Protein 5GKE (pdb70)

Structure (mmCIF, N/CA/C/O backbone):
data_5GKE
#
_entry.id   5GKE
#
_cell.length_a   92.360
_cell.length_b   92.360
_cell.length_c   404.290
_cell.angle_alpha   90.00
_cell.angle_beta   90.00
_cell.angle_gamma   120.00
#
_symmetry.space_group_name_H-M   'P 61 2 2'
#
loop_
_entity.id
_entity.type
_entity.pdbx_description
1 polymer 'Endonuclease EndoMS'
2 polymer "DNA (5'-D(*CP*GP*CP*TP*AP*CP*AP*TP*GP*TP*CP*GP*TP*CP*C)-3')"
3 polymer "DNA (5'-D(*GP*GP*AP*CP*GP*AP*CP*GP*TP*GP*TP*AP*GP*CP*G)-3')"
4 non-polymer 'MAGNESIUM ION'
5 non-polymer (4S)-2-METHYL-2,4-PENTANEDIOL
6 water water
#
loop_
_atom_site.group_PDB
_atom_site.id
_atom_site.type_symbol
_atom_site.label_atom_id
_atom_site.label_alt_id
_atom_site.label_comp_id
_atom_site.label_asym_id
_atom_site.label_entity_id
_atom_site.label_seq_id
_atom_site.pdbx_PDB_ins_code
_atom_site.Cartn_x
_atom_site.Cartn_y
_atom_site.Cartn_z
_atom_site.occupancy
_atom_site.B_iso_or_equiv
_atom_site.auth_seq_id
_atom_site.auth_comp_id
_atom_site.auth_asym_id
_atom_site.auth_atom_id
_atom_site.pdbx_PDB_model_num
ATOM 1 N N . SER A 1 2 ? -41.715 38.026 377.445 1.00 122.28 2 SER A N 1
ATOM 2 C CA . SER A 1 2 ? -40.928 39.082 378.079 1.00 110.41 2 SER A CA 1
ATOM 3 C C . SER A 1 2 ? -39.416 38.795 378.022 1.00 89.83 2 SER A C 1
ATOM 4 O O . SER A 1 2 ? -38.749 38.679 379.053 1.00 82.99 2 SER A O 1
ATOM 7 N N . LYS A 1 3 ? -38.898 38.673 376.799 1.00 94.68 3 LYS A N 1
ATOM 8 C CA . LYS A 1 3 ? -37.479 38.404 376.556 1.00 84.91 3 LYS A CA 1
ATOM 9 C C . LYS A 1 3 ? -36.647 39.646 376.217 1.00 77.72 3 LYS A C 1
ATOM 10 O O . LYS A 1 3 ? -35.432 39.544 376.039 1.00 71.62 3 LYS A O 1
ATOM 16 N N . ASP A 1 4 ? -37.290 40.808 376.105 1.00 68.29 4 ASP A N 1
ATOM 17 C CA . ASP A 1 4 ? -36.559 42.052 375.842 1.00 58.38 4 ASP A CA 1
ATOM 18 C C . ASP A 1 4 ? -35.838 42.516 377.099 1.00 58.80 4 ASP A C 1
ATOM 19 O O . ASP A 1 4 ? -36.335 42.310 378.203 1.00 52.86 4 ASP A O 1
ATOM 24 N N . LYS A 1 5 ? -34.678 43.149 376.932 1.00 36.55 5 LYS A N 1
ATOM 25 C CA . LYS A 1 5 ? -33.919 43.629 378.073 1.00 38.65 5 LYS A CA 1
ATOM 26 C C . LYS A 1 5 ? -34.687 44.736 378.806 1.00 47.39 5 LYS A C 1
ATOM 27 O O . LYS A 1 5 ? -34.641 44.807 380.040 1.00 41.08 5 LYS A O 1
ATOM 33 N N . VAL A 1 6 ? -35.445 45.542 378.060 1.00 27.26 6 VAL A N 1
ATOM 34 C CA . VAL A 1 6 ? -36.185 46.663 378.637 1.00 27.60 6 VAL A CA 1
ATOM 35 C C . VAL A 1 6 ? -37.657 46.679 378.240 1.00 26.89 6 VAL A C 1
ATOM 36 O O . VAL A 1 6 ? -38.002 46.456 377.096 1.00 41.71 6 VAL A O 1
ATOM 40 N N . THR A 1 7 ? -38.517 46.978 379.204 1.00 33.29 7 THR A N 1
ATOM 41 C CA . THR A 1 7 ? -39.932 47.180 378.959 1.00 29.43 7 THR A CA 1
ATOM 42 C C . THR A 1 7 ? -40.328 48.530 379.537 1.00 24.90 7 THR A C 1
ATOM 43 O O . THR A 1 7 ? -39.983 48.838 380.658 1.00 39.92 7 THR A O 1
ATOM 47 N N . VAL A 1 8 ? -41.038 49.344 378.776 1.00 32.57 8 VAL A N 1
ATOM 48 C CA . VAL A 1 8 ? -41.342 50.694 379.209 1.00 32.89 8 VAL A CA 1
ATOM 49 C C . VAL A 1 8 ? -42.797 50.956 378.963 1.00 38.64 8 VAL A C 1
ATOM 50 O O . VAL A 1 8 ? -43.286 50.713 377.865 1.00 50.66 8 VAL A O 1
ATOM 54 N N . ILE A 1 9 ? -43.497 51.449 379.969 1.00 29.84 9 ILE A N 1
ATOM 55 C CA . ILE A 1 9 ? -44.848 51.936 379.754 1.00 23.44 9 ILE A CA 1
ATOM 56 C C . ILE A 1 9 ? -45.019 53.310 380.375 1.00 37.06 9 ILE A C 1
ATOM 57 O O . ILE A 1 9 ? -44.743 53.506 381.554 1.00 33.22 9 ILE A O 1
ATOM 62 N N . THR A 1 10 ? -45.487 54.256 379.576 1.00 30.58 10 THR A N 1
ATOM 63 C CA . THR A 1 10 ? -45.783 55.588 380.063 1.00 26.35 10 THR A CA 1
ATOM 64 C C . THR A 1 10 ? -47.247 55.671 380.435 1.00 25.89 10 THR A C 1
ATOM 65 O O . THR A 1 10 ? -48.082 54.987 379.844 1.00 50.95 10 THR A O 1
ATOM 69 N N . SER A 1 11 ? -47.539 56.476 381.450 1.00 42.85 11 SER A N 1
ATOM 70 C CA . SER A 1 11 ? -48.896 56.658 381.969 1.00 29.51 11 SER A CA 1
ATOM 71 C C . SER A 1 11 ? -49.646 55.345 382.153 1.00 39.35 11 SER A C 1
ATOM 72 O O . SER A 1 11 ? -50.775 55.203 381.689 1.00 46.67 11 SER A O 1
ATOM 75 N N . PRO A 1 12 ? -49.028 54.379 382.838 1.00 44.08 12 PRO A N 1
ATOM 76 C CA . PRO A 1 12 ? -49.664 53.061 382.807 1.00 34.13 12 PRO A CA 1
ATOM 77 C C . PRO A 1 12 ? -51.000 53.002 383.553 1.00 46.17 12 PRO A C 1
ATOM 78 O O . PRO A 1 12 ? -51.275 53.798 384.457 1.00 39.70 12 PRO A O 1
ATOM 82 N N . SER A 1 13 ? -51.835 52.064 383.130 1.00 40.66 13 SER A N 1
ATOM 83 C CA . SER A 1 13 ? -53.004 51.663 383.889 1.00 47.70 13 SER A CA 1
ATOM 84 C C . SER A 1 13 ? -52.547 50.949 385.151 1.00 44.36 13 SER A C 1
ATOM 85 O O . SER A 1 13 ? -51.398 50.502 385.239 1.00 36.78 13 SER A O 1
ATOM 88 N N . THR A 1 14 ? -53.440 50.834 386.124 1.00 40.25 14 THR A N 1
ATOM 89 C CA . THR A 1 14 ? -53.115 50.091 387.333 1.00 38.22 14 THR A CA 1
ATOM 90 C C . THR A 1 14 ? -52.640 48.679 386.991 1.00 40.88 14 THR A C 1
ATOM 91 O O . THR A 1 14 ? -51.594 48.229 387.468 1.00 41.49 14 THR A O 1
ATOM 95 N N . GLU A 1 15 ? -53.384 47.995 386.136 1.00 36.55 15 GLU A N 1
ATOM 96 C CA . GLU A 1 15 ? -53.059 46.614 385.820 1.00 34.67 15 GLU A CA 1
ATOM 97 C C . GLU A 1 15 ? -51.716 46.570 385.087 1.00 37.66 15 GLU A C 1
ATOM 98 O O . GLU A 1 15 ? -50.934 45.628 385.247 1.00 32.61 15 GLU A O 1
ATOM 104 N N . GLU A 1 16 ? -51.443 47.609 384.298 1.00 42.48 16 GLU A N 1
ATOM 105 C CA . GLU A 1 16 ? -50.144 47.760 383.655 1.00 36.80 16 GLU A CA 1
ATOM 106 C C . GLU A 1 16 ? -49.045 47.935 384.723 1.00 41.99 16 GLU A C 1
ATOM 107 O O . GLU A 1 16 ? -48.032 47.215 384.717 1.00 31.01 16 GLU A O 1
ATOM 113 N N . LEU A 1 17 ? -49.270 48.868 385.653 1.00 38.00 17 LEU A N 1
ATOM 114 C CA . LEU A 1 17 ? -48.366 49.083 386.795 1.00 35.91 17 LEU A CA 1
ATOM 115 C C . LEU A 1 17 ? -48.084 47.793 387.545 1.00 33.33 17 LEU A C 1
ATOM 116 O O . LEU A 1 17 ? -46.922 47.426 387.760 1.00 35.50 17 LEU A O 1
ATOM 121 N N . VAL A 1 18 ? -49.158 47.101 387.922 1.00 33.43 18 VAL A N 1
ATOM 122 C CA . VAL A 1 18 ? -49.060 45.869 388.703 1.00 36.21 18 VAL A CA 1
ATOM 123 C C . VAL A 1 18 ? -48.281 44.800 387.967 1.00 37.59 18 VAL A C 1
ATOM 124 O O . VAL A 1 18 ? -47.370 44.162 388.519 1.00 35.48 18 VAL A O 1
ATOM 128 N N . SER A 1 19 ? -48.639 44.624 386.703 1.00 35.39 19 SER A N 1
ATOM 129 C CA . SER A 1 19 ? -48.017 43.624 385.856 1.00 36.29 19 SER A CA 1
ATOM 130 C C . SER A 1 19 ? -46.497 43.786 385.779 1.00 31.58 19 SER A C 1
ATOM 131 O O . SER A 1 19 ? -45.754 42.814 385.946 1.00 44.15 19 SER A O 1
ATOM 134 N N . LEU A 1 20 ? -46.038 45.014 385.541 1.00 35.72 20 LEU A N 1
ATOM 135 C CA . LEU A 1 20 ? -44.598 45.279 385.409 1.00 29.79 20 LEU A CA 1
ATOM 136 C C . LEU A 1 20 ? -43.842 45.191 386.712 1.00 30.24 20 LEU A C 1
ATOM 137 O O . LEU A 1 20 ? -42.750 44.626 386.762 1.00 38.61 20 LEU A O 1
ATOM 142 N N . VAL A 1 21 ? -44.402 45.760 387.772 1.00 35.00 21 VAL A N 1
ATOM 143 C CA . VAL A 1 21 ? -43.769 45.615 389.075 1.00 35.76 21 VAL A CA 1
ATOM 144 C C . VAL A 1 21 ? -43.574 44.137 389.387 1.00 37.76 21 VAL A C 1
ATOM 145 O O . VAL A 1 21 ? -42.454 43.698 389.668 1.00 44.45 21 VAL A O 1
ATOM 149 N N . ASN A 1 22 ? -44.661 43.371 389.282 1.00 44.32 22 ASN A N 1
ATOM 150 C CA . ASN A 1 22 ? -44.639 41.940 389.576 1.00 42.68 22 ASN A CA 1
ATOM 151 C C . ASN A 1 22 ? -43.561 41.235 388.792 1.00 39.47 22 ASN A C 1
ATOM 152 O O . ASN A 1 22 ? -42.721 40.513 389.345 1.00 41.57 22 ASN A O 1
ATOM 157 N N . SER A 1 23 ? -43.597 41.465 387.489 1.00 34.95 23 SER A N 1
ATOM 158 C CA . SER A 1 23 ? -42.652 40.863 386.574 1.00 34.13 23 SER A CA 1
ATOM 159 C C . SER A 1 23 ? -41.214 41.198 386.953 1.00 33.29 23 SER A C 1
ATOM 160 O O . SER A 1 23 ? -40.339 40.324 386.949 1.00 34.37 23 SER A O 1
ATOM 163 N N . ALA A 1 24 ? -40.980 42.464 387.289 1.00 34.90 24 ALA A N 1
ATOM 164 C CA . ALA A 1 24 ? -39.664 42.919 387.740 1.00 33.64 24 ALA A CA 1
ATOM 165 C C . ALA A 1 24 ? -39.160 42.090 388.912 1.00 35.22 24 ALA A C 1
ATOM 166 O O . ALA A 1 24 ? -38.058 41.533 388.857 1.00 32.51 24 ALA A O 1
ATOM 168 N N . LEU A 1 25 ? -39.977 41.984 389.959 1.00 31.99 25 LEU A N 1
ATOM 169 C CA . LEU A 1 25 ? -39.583 41.225 391.155 1.00 35.15 25 LEU A CA 1
ATOM 170 C C . LEU A 1 25 ? -39.354 39.749 390.848 1.00 39.76 25 LEU A C 1
ATOM 171 O O . LEU A 1 25 ? -38.351 39.160 391.251 1.00 39.81 25 LEU A O 1
ATOM 176 N N . LEU A 1 26 ? -40.290 39.157 390.119 1.00 33.36 26 LEU A N 1
ATOM 177 C CA . LEU A 1 26 ? -40.180 37.766 389.719 1.00 39.09 26 LEU A CA 1
ATOM 178 C C . LEU A 1 26 ? -38.934 37.471 388.883 1.00 38.78 26 LEU A C 1
ATOM 179 O O . LEU A 1 26 ? -38.288 36.447 389.069 1.00 56.06 26 LEU A O 1
ATOM 184 N N . GLU A 1 27 ? -38.589 38.375 387.969 1.00 43.30 27 GLU A N 1
ATOM 185 C CA . GLU A 1 27 ? -37.480 38.139 387.044 1.00 41.14 27 GLU A CA 1
ATOM 186 C C . GLU A 1 27 ? -36.119 38.592 387.558 1.00 33.75 27 GLU A C 1
ATOM 187 O O . GLU A 1 27 ? -35.131 38.498 386.840 1.00 30.54 27 GLU A O 1
ATOM 193 N N . GLU A 1 28 ? -36.070 39.082 388.793 1.00 38.36 28 GLU A N 1
ATOM 194 C CA . GLU A 1 28 ? -34.837 39.646 389.337 1.00 37.01 28 GLU A CA 1
ATOM 195 C C . GLU A 1 28 ? -34.339 40.789 388.450 1.00 38.08 28 GLU A C 1
ATOM 196 O O . GLU A 1 28 ? -33.150 40.911 388.210 1.00 31.55 28 GLU A O 1
ATOM 202 N N . ALA A 1 29 ? -35.261 41.594 387.932 1.00 34.54 29 ALA A N 1
ATOM 203 C CA . ALA A 1 29 ? -34.904 42.728 387.083 1.00 37.99 29 ALA A CA 1
ATOM 204 C C . ALA A 1 29 ? -34.845 44.012 387.897 1.00 37.25 29 ALA A C 1
ATOM 205 O O . ALA A 1 29 ? -35.150 44.026 389.087 1.00 42.93 29 ALA A O 1
ATOM 207 N N . MET A 1 30 ? -34.475 45.104 387.244 1.00 32.42 30 MET A N 1
ATOM 208 C CA . MET A 1 30 ? -34.519 46.388 387.911 1.00 34.05 30 MET A CA 1
ATOM 209 C C . MET A 1 30 ? -35.803 47.124 387.592 1.00 28.03 30 MET A C 1
ATOM 210 O O . MET A 1 30 ? -36.223 47.219 386.437 1.00 35.93 30 MET A O 1
ATOM 215 N N . LEU A 1 31 ? -36.428 47.635 388.640 1.00 21.34 31 LEU A N 1
ATOM 216 C CA . LEU A 1 31 ? -37.636 48.400 388.488 1.00 19.73 31 LEU A CA 1
ATOM 217 C C . LEU A 1 31 ? -37.277 49.861 388.577 1.00 28.29 31 LEU A C 1
ATOM 218 O O . LEU A 1 31 ? -36.553 50.275 389.487 1.00 32.53 31 LEU A O 1
ATOM 223 N N . THR A 1 32 ? -37.761 50.639 387.612 1.00 24.79 32 THR A N 1
ATOM 224 C CA . THR A 1 32 ? -37.620 52.079 387.673 1.00 28.30 32 THR A CA 1
ATOM 225 C C . THR A 1 32 ? -38.974 52.719 387.442 1.00 31.05 32 THR A C 1
ATOM 226 O O . THR A 1 32 ? -39.681 52.360 386.511 1.00 34.66 32 THR A O 1
ATOM 230 N N . ILE A 1 33 ? -39.317 53.670 388.300 1.00 21.32 33 ILE A N 1
ATOM 231 C CA . ILE A 1 33 ? -40.584 54.375 388.225 1.00 27.50 33 ILE A CA 1
ATOM 232 C C . ILE A 1 33 ? -40.381 55.887 388.314 1.00 26.43 33 ILE A C 1
ATOM 233 O O . ILE A 1 33 ? -39.669 56.375 389.192 1.00 37.67 33 ILE A O 1
ATOM 238 N N . PHE A 1 34 ? -40.976 56.626 387.383 1.00 33.84 34 PHE A N 1
ATOM 239 C CA . PHE A 1 34 ? -41.082 58.074 387.515 1.00 25.63 34 PHE A CA 1
ATOM 240 C C . PHE A 1 34 ? -42.502 58.354 387.977 1.00 27.56 34 PHE A C 1
ATOM 241 O O . PHE A 1 34 ? -43.450 57.909 387.343 1.00 35.72 34 PHE A O 1
ATOM 249 N N . ALA A 1 35 ? -42.667 59.073 389.078 1.00 25.66 35 ALA A N 1
ATOM 250 C CA . ALA A 1 35 ? -44.001 59.243 389.622 1.00 29.91 35 ALA A CA 1
ATOM 251 C C . ALA A 1 35 ? -44.133 60.481 390.479 1.00 41.06 35 ALA A C 1
ATOM 252 O O . ALA A 1 35 ? -43.155 60.959 391.035 1.00 38.73 35 ALA A O 1
ATOM 254 N N . ARG A 1 36 ? -45.357 60.981 390.599 1.00 33.48 36 ARG A N 1
ATOM 255 C CA . ARG A 1 36 ? -45.675 61.895 391.670 1.00 39.14 36 ARG A CA 1
ATOM 256 C C . ARG A 1 36 ? -46.019 61.042 392.876 1.00 42.51 36 ARG A C 1
ATOM 257 O O . ARG A 1 36 ? -46.835 60.123 392.787 1.00 38.61 36 ARG A O 1
ATOM 265 N N . CYS A 1 37 ? -45.406 61.334 394.012 1.00 43.26 37 CYS A N 1
ATOM 266 C CA . CYS A 1 37 ? -45.621 60.479 395.169 1.00 40.54 37 CYS A CA 1
ATOM 267 C C . CYS A 1 37 ? -45.493 61.187 396.506 1.00 39.05 37 CYS A C 1
ATOM 268 O O . CYS A 1 37 ? -45.031 62.323 396.588 1.00 37.32 37 CYS A O 1
ATOM 271 N N . LYS A 1 38 ? -45.961 60.499 397.539 1.00 38.16 38 LYS A N 1
ATOM 272 C CA . LYS A 1 38 ? -45.687 60.834 398.928 1.00 32.94 38 LYS A CA 1
ATOM 273 C C . LYS A 1 38 ? -44.875 59.684 399.538 1.00 46.98 38 LYS A C 1
ATOM 274 O O . LYS A 1 38 ? -45.030 58.525 399.131 1.00 38.50 38 LYS A O 1
ATOM 280 N N . VAL A 1 39 ? -44.008 59.980 400.501 1.00 32.32 39 VAL A N 1
ATOM 281 C CA . VAL A 1 39 ? -43.200 58.924 401.095 1.00 29.83 39 VAL A CA 1
ATOM 282 C C . VAL A 1 39 ? -43.292 58.930 402.622 1.00 35.67 39 VAL A C 1
ATOM 283 O O . VAL A 1 39 ? -43.105 59.955 403.281 1.00 37.08 39 VAL A O 1
ATOM 287 N N . HIS A 1 40 ? -43.589 57.770 403.182 1.00 33.19 40 HIS A N 1
ATOM 288 C CA . HIS A 1 40 ? -43.739 57.651 404.623 1.00 33.73 40 HIS A CA 1
ATOM 289 C C . HIS A 1 40 ? -42.714 56.625 405.081 1.00 35.11 40 HIS A C 1
ATOM 290 O O . HIS A 1 40 ? -42.669 55.515 404.551 1.00 35.28 40 HIS A O 1
ATOM 297 N N . TYR A 1 41 ? -41.841 57.016 406.007 1.00 27.85 41 TYR A 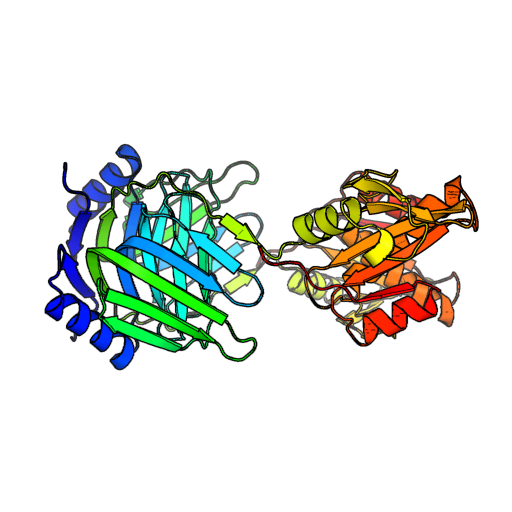N 1
ATOM 298 C CA . TYR A 1 41 ? -40.792 56.109 406.475 1.00 32.43 41 TYR A CA 1
ATOM 299 C C . TYR A 1 41 ? -40.822 55.955 408.002 1.00 33.98 41 TYR A C 1
ATOM 300 O O . TYR A 1 41 ? -40.888 56.932 408.742 1.00 39.10 41 TYR A O 1
ATOM 309 N N . ASP A 1 42 ? -40.800 54.716 408.467 1.00 43.38 42 ASP A N 1
ATOM 310 C CA . ASP A 1 42 ? -40.745 54.454 409.899 1.00 26.61 42 ASP A CA 1
ATOM 311 C C . ASP A 1 42 ? -39.862 53.258 410.218 1.00 29.36 42 ASP A C 1
ATOM 312 O O . ASP A 1 42 ? -40.100 52.143 409.733 1.00 36.74 42 ASP A O 1
ATOM 317 N N . GLY A 1 43 ? -38.912 53.464 411.121 1.00 27.28 43 GLY A N 1
ATOM 318 C CA . GLY A 1 43 ? -37.769 52.577 411.244 1.00 31.77 43 GLY A CA 1
ATOM 319 C C . GLY A 1 43 ? -36.809 53.161 412.259 1.00 35.70 43 GLY A C 1
ATOM 320 O O . GLY A 1 43 ? -37.230 53.716 413.271 1.00 38.07 43 GLY A O 1
ATOM 321 N N . ARG A 1 44 ? -35.519 52.972 412.018 1.00 33.96 44 ARG A N 1
ATOM 322 C CA . ARG A 1 44 ? -34.478 53.566 412.837 1.00 26.73 44 ARG A CA 1
ATOM 323 C C . ARG A 1 44 ? -34.782 55.030 413.176 1.00 32.65 44 ARG A C 1
ATOM 324 O O . ARG A 1 44 ? -34.601 55.487 414.318 1.00 32.88 44 ARG A O 1
ATOM 332 N N . ALA A 1 45 ? -35.283 55.750 412.187 1.00 24.32 45 ALA A N 1
ATOM 333 C CA . ALA A 1 45 ? -35.830 57.074 412.404 1.00 26.23 45 ALA A CA 1
ATOM 334 C C . ALA A 1 45 ? -37.229 57.141 411.766 1.00 35.44 45 ALA A C 1
ATOM 335 O O . ALA A 1 45 ? -37.828 56.104 411.487 1.00 27.84 45 ALA A O 1
ATOM 337 N N . LYS A 1 46 ? -37.782 58.345 411.637 1.00 31.48 46 LYS A N 1
ATOM 338 C CA . LYS A 1 46 ? -39.107 58.523 411.052 1.00 33.20 46 LYS A CA 1
ATOM 339 C C . LYS A 1 46 ? -39.130 59.765 410.173 1.00 39.92 46 LYS A C 1
ATOM 340 O O . LYS A 1 46 ? -38.512 60.778 410.511 1.00 37.88 46 LYS A O 1
ATOM 346 N N . SER A 1 47 ? -39.830 59.688 409.041 1.00 32.71 47 SER A N 1
ATOM 347 C CA . SER A 1 47 ? -39.858 60.819 408.113 1.00 38.62 47 SER A CA 1
ATOM 348 C C . SER A 1 47 ? -41.113 60.891 407.241 1.00 37.35 47 SER A C 1
ATOM 349 O O . SER A 1 47 ? -41.792 59.897 407.025 1.00 31.29 47 SER A O 1
ATOM 352 N N . GLU A 1 48 ? -41.388 62.086 406.728 1.00 34.83 48 GLU A N 1
ATOM 353 C CA . GLU A 1 48 ? -42.505 62.300 405.829 1.00 36.19 48 GLU A CA 1
ATOM 354 C C . GLU A 1 48 ? -42.069 63.165 404.658 1.00 38.56 48 GLU A C 1
ATOM 355 O O . GLU A 1 48 ? -41.353 64.150 404.822 1.00 42.34 48 GLU A O 1
ATOM 361 N N . LEU A 1 49 ? -42.496 62.780 403.467 1.00 35.90 49 LEU A N 1
ATOM 362 C CA . LEU A 1 49 ? -42.243 63.572 402.279 1.00 34.35 49 LEU A CA 1
ATOM 363 C C . LEU A 1 49 ? -43.554 63.779 401.524 1.00 39.51 49 LEU A C 1
ATOM 364 O O . LEU A 1 49 ? -44.214 62.805 401.149 1.00 42.58 49 LEU A O 1
ATOM 369 N N . GLY A 1 50 ? -43.934 65.039 401.308 1.00 41.04 50 GLY A N 1
ATOM 370 C CA . GLY A 1 50 ? -45.154 65.356 400.571 1.00 31.81 50 GLY A CA 1
ATOM 371 C C . GLY A 1 50 ? -45.065 65.159 399.058 1.00 40.36 50 GLY A C 1
ATOM 372 O O . GLY A 1 50 ? -43.996 64.812 398.529 1.00 34.08 50 GLY A O 1
ATOM 373 N N . SER A 1 51 ? -46.187 65.400 398.371 1.00 38.70 51 SER A N 1
ATOM 374 C CA . SER A 1 51 ? -46.327 65.168 396.924 1.00 35.49 51 SER A CA 1
ATOM 375 C C . SER A 1 51 ? -45.255 65.842 396.101 1.00 27.11 51 SER A C 1
ATOM 376 O O . SER A 1 51 ? -45.034 67.043 396.216 1.00 40.70 51 SER A O 1
ATOM 379 N N . GLY A 1 52 ? -44.615 65.062 395.243 1.00 32.79 52 GLY A N 1
ATOM 380 C CA . GLY A 1 52 ? -43.548 65.565 394.399 1.00 31.35 52 GLY A CA 1
ATOM 381 C C . GLY A 1 52 ? -43.109 64.485 393.430 1.00 42.83 52 GLY A C 1
ATOM 382 O O . GLY A 1 52 ? -43.357 63.291 393.647 1.00 30.76 52 GLY A O 1
ATOM 383 N N . ASP A 1 53 ? -42.461 64.901 392.351 1.00 28.39 53 ASP A N 1
ATOM 384 C CA . ASP A 1 53 ? -42.002 63.952 391.363 1.00 34.51 53 ASP A CA 1
ATOM 385 C C . ASP A 1 53 ? -40.649 63.397 391.753 1.00 42.95 53 ASP A C 1
ATOM 386 O O . ASP A 1 53 ? -39.745 64.152 392.114 1.00 50.36 53 ASP A O 1
ATOM 391 N N . ARG A 1 54 ? -40.505 62.078 391.663 1.00 35.24 54 ARG A N 1
ATOM 392 C CA . ARG A 1 54 ? -39.238 61.436 391.967 1.00 29.03 54 ARG A CA 1
ATOM 393 C C . ARG A 1 54 ? -38.987 60.239 391.066 1.00 25.15 54 ARG A C 1
ATOM 394 O O . ARG A 1 54 ? -39.902 59.680 390.465 1.00 25.28 54 ARG A O 1
ATOM 402 N N . VAL A 1 55 ? -37.718 59.870 390.981 1.00 24.12 55 VAL A N 1
ATOM 403 C CA . VAL A 1 55 ? -37.303 58.612 390.411 1.00 28.26 55 VAL A CA 1
ATOM 404 C C . VAL A 1 55 ? -37.215 57.580 391.520 1.00 30.01 55 VAL A C 1
ATOM 405 O O . VAL A 1 55 ? -36.570 57.817 392.540 1.00 28.29 55 VAL A O 1
ATOM 409 N N . ILE A 1 56 ? -37.852 56.437 391.302 1.00 34.60 56 ILE A N 1
ATOM 410 C CA . ILE A 1 56 ? -37.900 55.356 392.272 1.00 28.37 56 ILE A CA 1
ATOM 411 C C . ILE A 1 56 ? -37.229 54.127 391.685 1.00 25.37 56 ILE A C 1
ATOM 412 O O . ILE A 1 56 ? -37.514 53.742 390.557 1.00 40.62 56 ILE A O 1
ATOM 417 N N . ILE A 1 57 ? -36.308 53.532 392.425 1.00 25.93 57 ILE A N 1
ATOM 418 C CA . ILE A 1 57 ? -35.612 52.352 391.930 1.00 24.10 57 ILE A CA 1
ATOM 419 C C . ILE A 1 57 ? -35.704 51.211 392.919 1.00 30.53 57 ILE A C 1
ATOM 420 O O . ILE A 1 57 ? -35.477 51.398 394.115 1.00 37.86 57 ILE A O 1
ATOM 425 N N . VAL A 1 58 ? -36.070 50.036 392.419 1.00 26.29 58 VAL A N 1
ATOM 426 C CA . VAL A 1 58 ? -36.009 48.826 393.220 1.00 26.89 58 VAL A CA 1
ATOM 427 C C . VAL A 1 58 ? -35.090 47.824 392.548 1.00 21.02 58 VAL A C 1
ATOM 428 O O . VAL A 1 58 ? -35.331 47.403 391.424 1.00 33.81 58 VAL A O 1
ATOM 432 N N . LYS A 1 59 ? -34.010 47.489 393.236 1.00 24.34 59 LYS A N 1
ATOM 433 C CA . LYS A 1 59 ? -33.064 46.499 392.782 1.00 27.10 59 LYS A CA 1
ATOM 434 C C . LYS A 1 59 ? -33.486 45.093 393.220 1.00 34.42 59 LYS A C 1
ATOM 435 O O . LYS A 1 59 ? -34.141 44.933 394.246 1.00 36.57 59 LYS A O 1
ATOM 441 N N . PRO A 1 60 ? -33.083 44.072 392.450 1.00 31.23 60 PRO A N 1
ATOM 442 C CA . PRO A 1 60 ? -33.352 42.662 392.750 1.00 36.42 60 PRO A CA 1
ATOM 443 C C . PRO A 1 60 ? -32.945 42.249 394.168 1.00 45.24 60 PRO A C 1
ATOM 444 O O . PRO A 1 60 ? -33.546 41.333 394.723 1.00 42.39 60 PRO A O 1
ATOM 448 N N . ASP A 1 61 ? -31.950 42.912 394.753 1.00 38.64 61 ASP A N 1
ATOM 449 C CA . ASP A 1 61 ? -31.477 42.518 396.077 1.00 26.59 61 ASP A CA 1
ATOM 450 C C . ASP A 1 61 ? -32.256 43.217 397.199 1.00 35.15 61 ASP A C 1
ATOM 451 O O . ASP A 1 61 ? -31.910 43.114 398.384 1.00 38.40 61 ASP A O 1
ATOM 456 N N . GLY A 1 62 ? -33.291 43.956 396.820 1.00 29.50 62 GLY A N 1
ATOM 457 C CA . GLY A 1 62 ? -34.133 44.600 397.804 1.00 30.06 62 GLY A CA 1
ATOM 458 C C . GLY A 1 62 ? -33.802 46.055 398.049 1.00 27.95 62 GLY A C 1
ATOM 459 O O . GLY A 1 62 ? -34.554 46.750 398.730 1.00 32.51 62 GLY A O 1
ATOM 460 N N . SER A 1 63 ? -32.675 46.518 397.513 1.00 28.41 63 SER A N 1
ATOM 461 C CA . SER A 1 63 ? -32.323 47.934 397.608 1.00 28.31 63 SER A CA 1
ATOM 462 C C . SER A 1 63 ? -33.424 48.761 396.961 1.00 35.11 63 SER A C 1
ATOM 463 O O . SER A 1 63 ? -33.948 48.417 395.894 1.00 22.61 63 SER A O 1
ATOM 466 N N . PHE A 1 64 ? -33.790 49.827 397.652 1.00 27.71 64 PHE A N 1
ATOM 467 C CA . PHE A 1 64 ? -34.960 50.610 397.334 1.00 25.40 64 PHE A CA 1
ATOM 468 C C . PHE A 1 64 ? -34.501 52.047 397.420 1.00 36.06 64 PHE A C 1
ATOM 469 O O . PHE A 1 64 ? -34.058 52.462 398.488 1.00 34.28 64 PHE A O 1
ATOM 477 N N . LEU A 1 65 ? -34.582 52.795 396.316 1.00 31.64 65 LEU A N 1
ATOM 478 C CA . LEU A 1 65 ? -34.115 54.189 396.294 1.00 26.21 65 LEU A CA 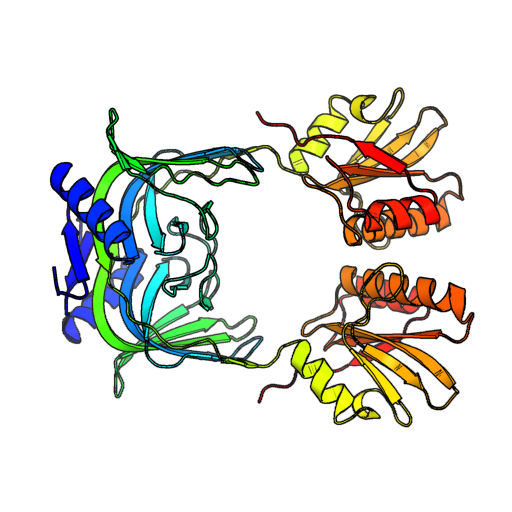1
ATOM 479 C C . LEU A 1 65 ? -35.171 55.146 395.777 1.00 27.28 65 LEU A C 1
ATOM 480 O O . LEU A 1 65 ? -35.759 54.921 394.722 1.00 39.69 65 LEU A O 1
ATOM 485 N N . ILE A 1 66 ? -35.414 56.214 396.522 1.00 24.40 66 ILE A N 1
ATOM 486 C CA . ILE A 1 66 ? -36.211 57.333 396.025 1.00 25.60 66 ILE A CA 1
ATOM 487 C C . ILE A 1 66 ? -35.312 58.571 395.826 1.00 29.88 66 ILE A C 1
ATOM 488 O O . ILE A 1 66 ? -34.677 59.058 396.773 1.00 32.57 66 ILE A O 1
ATOM 493 N N . HIS A 1 67 ? -35.253 59.080 394.600 1.00 27.26 67 HIS A N 1
ATOM 494 C CA . HIS A 1 67 ? -34.378 60.215 394.300 1.00 22.92 67 HIS A CA 1
ATOM 495 C C . HIS A 1 67 ? -35.163 61.436 393.890 1.00 34.38 67 HIS A C 1
ATOM 496 O O . HIS A 1 67 ? -36.050 61.356 393.036 1.00 33.10 67 HIS A O 1
ATOM 503 N N . GLN A 1 68 ? -34.838 62.567 394.510 1.00 30.43 68 GLN A N 1
ATOM 504 C CA . GLN A 1 68 ? -35.325 63.848 394.042 1.00 24.52 68 GLN A CA 1
ATOM 505 C C . GLN A 1 68 ? -34.380 64.361 392.964 1.00 25.38 68 GLN A C 1
ATOM 506 O O . GLN A 1 68 ? -33.382 63.706 392.660 1.00 23.32 68 GLN A O 1
ATOM 512 N N . SER A 1 69 ? -34.678 65.518 392.383 1.00 24.37 69 SER A N 1
ATOM 513 C CA . SER A 1 69 ? -33.850 66.013 391.275 1.00 36.42 69 SER A CA 1
ATOM 514 C C . SER A 1 69 ? -32.575 66.693 391.784 1.00 37.75 69 SER A C 1
ATOM 515 O O . SER A 1 69 ? -31.742 67.139 391.004 1.00 35.68 69 SER A O 1
ATOM 518 N N . LYS A 1 70 ? -32.407 66.726 393.099 1.00 35.26 70 LYS A N 1
ATOM 519 C CA . LYS A 1 70 ? -31.169 67.220 393.666 1.00 43.74 70 LYS A CA 1
ATOM 520 C C . LYS A 1 70 ? -30.436 66.214 394.545 1.00 39.97 70 LYS A C 1
ATOM 521 O O . LYS A 1 70 ? -30.976 65.203 394.999 1.00 44.60 70 LYS A O 1
ATOM 527 N N . LYS A 1 71 ? -29.193 66.596 394.789 1.00 41.80 71 LYS A N 1
ATOM 528 C CA . LYS A 1 71 ? -28.118 65.937 395.535 1.00 45.90 71 LYS A CA 1
ATOM 529 C C . LYS A 1 71 ? -27.683 64.564 395.066 1.00 30.92 71 LYS A C 1
ATOM 530 O O . LYS A 1 71 ? -28.196 64.031 394.096 1.00 39.85 71 LYS A O 1
ATOM 536 N N . ARG A 1 72 ? -26.835 63.922 395.853 1.00 34.15 72 ARG A N 1
ATOM 537 C CA . ARG A 1 72 ? -26.286 62.651 395.408 1.00 26.83 72 ARG A CA 1
ATOM 538 C C . ARG A 1 72 ? -26.966 61.503 396.132 1.00 29.25 72 ARG A C 1
ATOM 539 O O . ARG A 1 72 ? -26.992 60.375 395.655 1.00 33.02 72 ARG A O 1
ATOM 547 N N . GLU A 1 73 ? -27.588 61.839 397.254 1.00 28.31 73 GLU A N 1
ATOM 548 C CA . GLU A 1 73 ? -28.202 60.863 398.128 1.00 29.62 73 GLU A CA 1
ATOM 549 C C . GLU A 1 73 ? -29.656 60.726 397.803 1.00 21.63 73 GLU A C 1
ATOM 550 O O . GLU A 1 73 ? -30.307 61.708 397.500 1.00 22.96 73 GLU A O 1
ATOM 556 N N . PRO A 1 74 ? -30.176 59.507 397.889 1.00 16.84 74 PRO A N 1
ATOM 557 C CA . PRO A 1 74 ? -31.624 59.414 397.768 1.00 23.66 74 PRO A CA 1
ATOM 558 C C . PRO A 1 74 ? -32.265 60.059 399.003 1.00 24.53 74 PRO A C 1
ATOM 559 O O . PRO A 1 74 ? -31.691 59.999 400.089 1.00 31.50 74 PRO A O 1
ATOM 563 N N . VAL A 1 75 ? -33.424 60.674 398.849 1.00 26.36 75 VAL A N 1
ATOM 564 C CA . VAL A 1 75 ? -34.107 61.269 399.991 1.00 24.52 75 VAL A CA 1
ATOM 565 C C . VAL A 1 75 ? -34.684 60.198 400.938 1.00 24.75 75 VAL A C 1
ATOM 566 O O . VAL A 1 75 ? -34.767 60.408 402.144 1.00 33.73 75 VAL A O 1
ATOM 570 N N . ASN A 1 76 ? -35.088 59.058 400.381 1.00 36.57 76 ASN A N 1
ATOM 571 C CA . ASN A 1 76 ? -35.538 57.899 401.164 1.00 24.84 76 ASN A CA 1
ATOM 572 C C . ASN A 1 76 ? -35.017 56.610 400.537 1.00 35.36 76 ASN A C 1
ATOM 573 O O . ASN A 1 76 ? -34.721 56.563 399.328 1.00 31.20 76 ASN A O 1
ATOM 578 N N . TRP A 1 77 ? -34.842 55.581 401.358 1.00 27.57 77 TRP A N 1
ATOM 579 C CA . TRP A 1 77 ? -34.316 54.321 400.844 1.00 30.51 77 TRP A CA 1
ATOM 580 C C . TRP A 1 77 ? -34.570 53.160 401.779 1.00 36.95 77 TRP A C 1
ATOM 581 O O . TRP A 1 77 ? -34.902 53.343 402.946 1.00 30.57 77 TRP A O 1
ATOM 592 N N . GLN A 1 78 ? -34.406 51.959 401.240 1.00 34.32 78 GLN A N 1
ATOM 593 C CA . GLN A 1 78 ? -34.125 50.791 402.053 1.00 34.67 78 GLN A CA 1
ATOM 594 C C . GLN A 1 78 ? -32.889 50.116 401.494 1.00 28.15 78 GLN A C 1
ATOM 595 O O . GLN A 1 78 ? -32.711 50.057 400.288 1.00 32.09 78 GLN A O 1
ATOM 601 N N . PRO A 1 79 ? -32.027 49.610 402.376 1.00 41.16 79 PRO A N 1
ATOM 602 C CA . PRO A 1 79 ? -30.824 48.848 402.024 1.00 31.14 79 PRO A CA 1
ATOM 603 C C . PRO A 1 79 ? -31.163 47.414 401.585 1.00 35.77 79 PRO A C 1
ATOM 604 O O . PRO A 1 79 ? -32.282 46.968 401.832 1.00 39.96 79 PRO A O 1
ATOM 608 N N . PRO A 1 80 ? -30.215 46.706 400.935 1.00 28.45 80 PRO A N 1
ATOM 609 C CA . PRO A 1 80 ? -30.434 45.340 400.441 1.00 30.23 80 PRO A CA 1
ATOM 610 C C . PRO A 1 80 ? -31.091 44.459 401.496 1.00 41.78 80 PRO A C 1
ATOM 611 O O . PRO A 1 80 ? -30.785 44.622 402.663 1.00 31.48 80 PRO A O 1
ATOM 615 N N . GLY A 1 81 ? -31.975 43.555 401.098 1.00 42.77 81 GLY A N 1
ATOM 616 C CA . GLY A 1 81 ? -32.654 42.707 402.054 1.00 35.57 81 GLY A CA 1
ATOM 617 C C . GLY A 1 81 ? -34.095 43.072 402.367 1.00 45.62 81 GLY A C 1
ATOM 618 O O . GLY A 1 81 ? -34.856 42.232 402.832 1.00 54.16 81 GLY A O 1
ATOM 619 N N . SER A 1 82 ? -34.485 44.314 402.119 1.00 34.71 82 SER A N 1
ATOM 620 C CA . SER A 1 82 ? -35.893 44.646 402.176 1.00 37.24 82 SER A CA 1
ATOM 621 C C . SER A 1 82 ? -36.709 43.785 401.225 1.00 31.52 82 SER A C 1
ATOM 622 O O . SER A 1 82 ? -36.213 43.374 400.179 1.00 37.82 82 SER A O 1
ATOM 625 N N . ARG A 1 83 ? -37.939 43.471 401.630 1.00 33.21 83 ARG A N 1
ATOM 626 C CA . ARG A 1 83 ? -38.902 42.779 400.779 1.00 42.73 83 ARG A CA 1
ATOM 627 C C . ARG A 1 83 ? -39.895 43.816 400.350 1.00 46.27 83 ARG A C 1
ATOM 628 O O . ARG A 1 83 ? -40.423 44.533 401.190 1.00 34.19 83 ARG A O 1
ATOM 636 N N . VAL A 1 84 ? -40.169 43.892 399.058 1.00 37.76 84 VAL A N 1
ATOM 637 C CA . VAL A 1 84 ? -41.063 44.920 398.573 1.00 34.59 84 VAL A CA 1
ATOM 638 C C . VAL A 1 84 ? -42.299 44.274 397.975 1.00 38.34 84 VAL A C 1
ATOM 639 O O . VAL A 1 84 ? -42.277 43.120 397.542 1.00 38.81 84 VAL A O 1
ATOM 643 N N . ARG A 1 85 ? -43.396 45.009 398.003 1.00 35.90 85 ARG A N 1
ATOM 644 C CA . ARG A 1 85 ? -44.617 44.555 397.377 1.00 31.90 85 ARG A CA 1
ATOM 645 C C . ARG A 1 85 ? -45.439 45.784 397.013 1.00 34.75 85 ARG A C 1
ATOM 646 O O . ARG A 1 85 ? -45.240 46.864 397.574 1.00 36.39 85 ARG A O 1
ATOM 654 N N . LEU A 1 86 ? -46.329 45.626 396.042 1.00 38.70 86 LEU A N 1
ATOM 655 C CA . LEU A 1 86 ? -47.238 46.687 395.639 1.00 30.92 86 LEU A CA 1
ATOM 656 C C . LEU A 1 86 ? -48.614 46.413 396.201 1.00 37.65 86 LEU A C 1
ATOM 657 O O . LEU A 1 86 ? -49.194 45.364 395.934 1.00 47.84 86 LEU A O 1
ATOM 662 N N . GLU A 1 87 ? -49.136 47.353 396.979 1.00 36.27 87 GLU A N 1
ATOM 663 C CA . GLU A 1 87 ? -50.456 47.189 397.558 1.00 34.67 87 GLU A CA 1
ATOM 664 C C . GLU A 1 87 ? -51.410 48.130 396.884 1.00 40.13 87 GLU A C 1
ATOM 665 O O . GLU A 1 87 ? -51.081 49.293 396.633 1.00 45.89 87 GLU A O 1
ATOM 671 N N . LEU A 1 88 ? -52.597 47.621 396.586 1.00 47.66 88 LEU A N 1
ATOM 672 C CA . LEU A 1 88 ? -53.618 48.443 395.965 1.00 48.13 88 LEU A CA 1
ATOM 673 C C . LEU A 1 88 ? -54.511 48.989 397.056 1.00 41.33 88 LEU A C 1
ATOM 674 O O . LEU A 1 88 ? -55.245 48.258 397.720 1.00 50.29 88 LEU A O 1
ATOM 679 N N . ARG A 1 89 ? -54.403 50.296 397.228 1.00 33.22 89 ARG A N 1
ATOM 680 C CA . ARG A 1 89 ? -55.150 51.087 398.193 1.00 37.43 89 ARG A CA 1
ATOM 681 C C . ARG A 1 89 ? -55.834 52.145 397.351 1.00 44.94 89 ARG A C 1
ATOM 682 O O . ARG A 1 89 ? -55.991 51.958 396.146 1.00 58.98 89 ARG A O 1
ATOM 690 N N . GLU A 1 90 ? -56.313 53.206 397.984 1.00 41.71 90 GLU A N 1
ATOM 691 C CA . GLU A 1 90 ? -56.842 54.358 397.254 1.00 60.87 90 GLU A CA 1
ATOM 692 C C . GLU A 1 90 ? -55.907 54.730 396.090 1.00 55.06 90 GLU A C 1
ATOM 693 O O . GLU A 1 90 ? -56.363 55.047 394.992 1.00 73.55 90 GLU A O 1
ATOM 699 N N . ASN A 1 91 ? -54.601 54.664 396.339 1.00 61.46 91 ASN A N 1
ATOM 700 C CA . ASN A 1 91 ? -53.588 54.694 395.287 1.00 42.06 91 ASN A CA 1
ATOM 701 C C . ASN A 1 91 ? -52.692 53.474 395.415 1.00 44.33 91 ASN A C 1
ATOM 702 O O . ASN A 1 91 ? -52.641 52.852 396.472 1.00 42.36 91 ASN A O 1
ATOM 707 N N . PRO A 1 92 ? -51.982 53.111 394.344 1.00 36.47 92 PRO A N 1
ATOM 708 C CA . PRO A 1 92 ? -51.028 52.013 394.531 1.00 37.06 92 PRO A CA 1
ATOM 709 C C . PRO A 1 92 ? -49.949 52.430 395.528 1.00 28.89 92 PRO A C 1
ATOM 710 O O . PRO A 1 92 ? -49.590 53.601 395.573 1.00 32.94 92 PRO A O 1
ATOM 714 N N . VAL A 1 93 ? -49.455 51.507 396.335 1.00 30.13 93 VAL A N 1
ATOM 715 C CA . VAL A 1 93 ? -48.446 51.869 397.324 1.00 23.44 93 VAL A CA 1
ATOM 716 C C . VAL A 1 93 ? -47.348 50.823 397.320 1.00 33.18 93 VAL A C 1
ATOM 717 O O . VAL A 1 93 ? -47.619 49.628 397.466 1.00 30.98 93 VAL A O 1
ATOM 721 N N . LEU A 1 94 ? -46.121 51.276 397.082 1.00 28.98 94 LEU A N 1
ATOM 722 C CA . LEU A 1 94 ? -44.932 50.436 397.209 1.00 36.68 94 LEU A CA 1
ATOM 723 C C . LEU A 1 94 ? -44.524 50.339 398.684 1.00 36.63 94 LEU A C 1
ATOM 724 O O . LEU A 1 94 ? -44.426 51.364 399.352 1.00 37.75 94 LEU A O 1
ATOM 729 N N . VAL A 1 95 ? -44.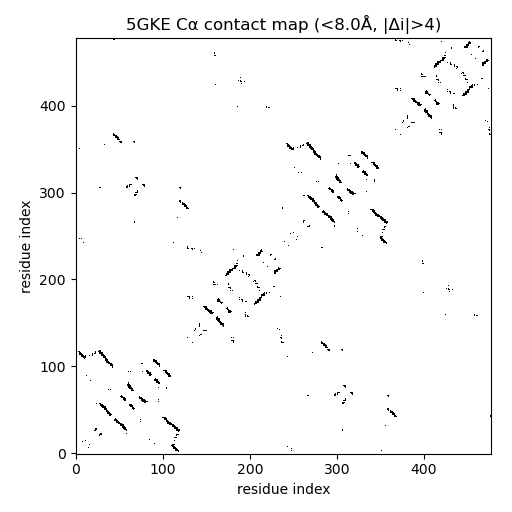277 49.136 399.201 1.00 35.12 95 VAL A N 1
ATOM 730 C CA . VAL A 1 95 ? -44.127 49.023 400.644 1.00 38.32 95 VAL A CA 1
ATOM 731 C C . VAL A 1 95 ? -42.721 48.693 401.163 1.00 38.44 95 VAL A C 1
ATOM 732 O O . VAL A 1 95 ? -42.249 49.412 402.028 1.00 55.48 95 VAL A O 1
ATOM 736 N N . SER A 1 96 ? -42.064 47.611 400.782 1.00 40.08 96 SER A N 1
ATOM 737 C CA . SER A 1 96 ? -40.675 47.465 401.316 1.00 51.45 96 SER A CA 1
ATOM 738 C C . SER A 1 96 ? -40.502 47.405 402.865 1.00 41.57 96 SER A C 1
ATOM 739 O O . SER A 1 96 ? -40.296 48.429 403.534 1.00 45.37 96 SER A O 1
ATOM 742 N N . ILE A 1 97 ? -40.693 46.220 403.428 1.00 49.10 97 ILE A N 1
ATOM 743 C CA . ILE A 1 97 ? -40.443 45.964 404.844 1.00 42.59 97 ILE A CA 1
ATOM 744 C C . ILE A 1 97 ? -39.030 45.423 405.108 1.00 47.31 97 ILE A C 1
ATOM 745 O O . ILE A 1 97 ? -38.490 44.642 404.333 1.00 36.47 97 ILE A O 1
ATOM 750 N N . ARG A 1 98 ? -38.421 45.854 406.204 1.00 45.92 98 ARG A N 1
ATOM 751 C CA . ARG A 1 98 ? -37.127 45.321 406.597 1.00 36.63 98 ARG A CA 1
ATOM 752 C C . ARG A 1 98 ? -37.245 44.697 407.980 1.00 57.98 98 ARG A C 1
ATOM 753 O O . ARG A 1 98 ? -37.982 45.188 408.869 1.00 41.74 98 ARG A O 1
ATOM 761 N N . ARG A 1 99 ? -36.538 43.593 408.159 1.00 50.99 99 ARG A N 1
ATOM 762 C CA . ARG A 1 99 ? -36.484 42.957 409.467 1.00 74.68 99 ARG A CA 1
ATOM 763 C C . ARG A 1 99 ? -35.082 43.135 410.049 1.00 63.95 99 ARG A C 1
ATOM 764 O O . ARG A 1 99 ? -34.091 43.057 409.320 1.00 77.73 99 ARG A O 1
ATOM 772 N N . LYS A 1 100 ? -35.003 43.389 411.350 1.00 55.96 100 LYS A N 1
ATOM 773 C CA . LYS A 1 100 ? -33.714 43.602 412.034 1.00 63.08 100 LYS A CA 1
ATOM 774 C C . LYS A 1 100 ? -32.806 44.651 411.363 1.00 52.21 100 LYS A C 1
ATOM 775 O O . LYS A 1 100 ? -31.878 44.313 410.630 1.00 54.78 100 LYS A O 1
ATOM 781 N N . PRO A 1 101 ? -33.095 45.934 411.596 1.00 42.61 101 PRO A N 1
ATOM 782 C CA . PRO A 1 101 ? -34.190 46.303 412.492 1.00 36.60 101 PRO A CA 1
ATOM 783 C C . PRO A 1 101 ? -35.489 46.399 411.737 1.00 42.09 101 PRO A C 1
ATOM 784 O O . PRO A 1 101 ? -35.484 46.309 410.508 1.00 47.78 101 PRO A O 1
ATOM 788 N N . ARG A 1 102 ? -36.580 46.614 412.458 1.00 35.81 102 ARG A N 1
ATOM 789 C CA . ARG A 1 102 ? -37.857 46.744 411.806 1.00 48.99 102 ARG A CA 1
ATOM 790 C C . ARG A 1 102 ? -37.935 48.111 411.156 1.00 42.88 102 ARG A C 1
ATOM 791 O O . ARG A 1 102 ? -37.813 49.135 411.827 1.00 36.44 102 ARG A O 1
ATOM 799 N N . GLU A 1 103 ? -38.131 48.109 409.842 1.00 41.24 103 GLU A N 1
ATOM 800 C CA . GLU A 1 103 ? -38.289 49.336 409.082 1.00 39.37 103 GLU A CA 1
ATOM 801 C C . GLU A 1 103 ? -39.320 49.157 407.972 1.00 32.99 103 GLU A C 1
ATOM 802 O O . GLU A 1 103 ? -39.290 48.160 407.251 1.00 46.38 103 GLU A O 1
ATOM 808 N N . THR A 1 104 ? -40.222 50.123 407.826 1.00 27.49 104 THR A N 1
ATOM 809 C CA . THR A 1 104 ? -41.115 50.152 406.678 1.00 37.19 104 THR A CA 1
ATOM 810 C C . THR A 1 104 ? -40.964 51.457 405.908 1.00 40.39 104 THR A C 1
ATOM 811 O O . THR A 1 104 ? -40.830 52.530 406.498 1.00 32.17 104 THR A O 1
ATOM 815 N N . LEU A 1 105 ? -40.970 51.342 404.582 1.00 40.23 105 LEU A N 1
ATOM 816 C CA . LEU A 1 105 ? -40.895 52.488 403.693 1.00 34.93 105 LEU A CA 1
ATOM 817 C C . LEU A 1 105 ? -42.131 52.532 402.796 1.00 35.26 105 LEU A C 1
ATOM 818 O O . LEU A 1 105 ? -42.281 51.713 401.938 1.00 32.13 105 LEU A O 1
ATOM 823 N N . GLU A 1 106 ? -43.026 53.487 402.952 1.00 38.51 106 GLU A N 1
ATOM 824 C CA . GLU A 1 106 ? -44.208 53.450 402.094 1.00 30.87 106 GLU A CA 1
ATOM 825 C C . GLU A 1 106 ? -44.157 54.502 401.003 1.00 38.66 106 GLU A C 1
ATOM 826 O O . GLU A 1 106 ? -44.002 55.700 401.289 1.00 34.35 106 GLU A O 1
ATOM 832 N N . VAL A 1 107 ? -44.290 54.069 399.750 1.00 34.47 107 VAL A N 1
ATOM 833 C CA . VAL A 1 107 ? -44.357 55.043 398.664 1.00 33.00 107 VAL A CA 1
ATOM 834 C C . VAL A 1 107 ? -45.723 55.024 398.003 1.00 34.60 107 VAL A C 1
ATOM 835 O O . VAL A 1 107 ? -46.057 54.097 397.257 1.00 35.41 107 VAL A O 1
ATOM 839 N N . GLU A 1 108 ? -46.494 56.075 398.267 1.00 33.54 108 GLU A N 1
ATOM 840 C CA . GLU A 1 108 ? -47.814 56.232 397.690 1.00 32.00 108 GLU A CA 1
ATOM 841 C C . GLU A 1 108 ? -47.695 56.784 396.279 1.00 36.36 108 GLU A C 1
ATOM 842 O O . GLU A 1 108 ? -47.242 57.910 396.088 1.00 41.82 108 GLU A O 1
ATOM 848 N N . LEU A 1 109 ? -48.137 56.026 395.285 1.00 38.85 109 LEU A N 1
ATOM 849 C CA . LEU A 1 109 ? -47.999 56.491 393.914 1.00 36.19 109 LEU A CA 1
ATOM 850 C C . LEU A 1 109 ? -49.263 57.231 393.516 1.00 42.25 109 LEU A C 1
ATOM 851 O O . LEU A 1 109 ? -50.299 56.617 393.290 1.00 41.02 109 LEU A O 1
ATOM 856 N N . GLU A 1 110 ? -49.175 58.551 393.426 1.00 41.38 110 GLU A N 1
ATOM 857 C CA . GLU A 1 110 ? -50.341 59.356 393.095 1.00 41.60 110 GLU A CA 1
ATOM 858 C C . GLU A 1 110 ? -50.581 59.409 391.594 1.00 41.17 110 GLU A C 1
ATOM 859 O O . GLU A 1 110 ? -51.717 59.333 391.147 1.00 52.15 110 GLU A O 1
ATOM 865 N N . GLU A 1 111 ? -49.511 59.595 390.829 1.00 40.30 111 GLU A N 1
ATOM 866 C CA . GLU A 1 111 ? -49.562 59.446 389.380 1.00 43.41 111 GLU A CA 1
ATOM 867 C C . GLU A 1 111 ? -48.291 58.813 388.838 1.00 33.03 111 GLU A C 1
ATOM 868 O O . GLU A 1 111 ? -47.207 59.355 388.993 1.00 41.32 111 GLU A O 1
ATOM 874 N N . VAL A 1 112 ? -48.406 57.689 388.162 1.00 34.90 112 VAL A N 1
ATOM 875 C CA . VAL A 1 112 ? -47.197 57.075 387.652 1.00 32.96 112 VAL A CA 1
ATOM 876 C C . VAL A 1 112 ? -46.957 57.508 386.203 1.00 40.40 112 VAL A C 1
ATOM 877 O O . VAL A 1 112 ? -47.694 57.122 385.306 1.00 46.78 112 VAL A O 1
ATOM 881 N N . TYR A 1 113 ? -45.922 58.308 385.977 1.00 40.39 113 TYR A N 1
ATOM 882 C CA . TYR A 1 113 ? -45.625 58.801 384.630 1.00 32.07 113 TYR A CA 1
ATOM 883 C C . TYR A 1 113 ? -44.946 57.740 383.783 1.00 30.89 113 TYR A C 1
ATOM 884 O O . TYR A 1 113 ? -45.135 57.669 382.571 1.00 33.49 113 TYR A O 1
ATOM 893 N N . MET A 1 114 ? -44.110 56.937 384.412 1.00 32.88 114 MET A N 1
ATOM 894 C CA . MET A 1 114 ? -43.474 55.851 383.690 1.00 34.53 114 MET A CA 1
ATOM 895 C C . MET A 1 114 ? -43.165 54.704 384.640 1.00 33.40 114 MET A C 1
ATOM 896 O O . MET A 1 114 ? -42.874 54.926 385.816 1.00 38.97 114 MET A O 1
ATOM 901 N N . VAL A 1 115 ? -43.241 53.485 384.125 1.00 30.29 115 VAL A N 1
ATOM 902 C CA . VAL A 1 115 ? -42.741 52.313 384.825 1.00 24.85 115 VAL A CA 1
ATOM 903 C C . VAL A 1 115 ? -41.902 51.518 383.838 1.00 25.06 115 VAL A C 1
ATOM 904 O O . VAL A 1 115 ? -42.223 51.442 382.659 1.00 40.29 115 VAL A O 1
ATOM 908 N N . SER A 1 116 ? -40.813 50.937 384.309 1.00 31.50 116 SER A N 1
ATOM 909 C CA . SER A 1 116 ? -39.920 50.226 383.414 1.00 33.73 116 SER A CA 1
ATOM 910 C C . SER A 1 116 ? -39.279 49.042 384.095 1.00 36.93 116 SER A C 1
ATOM 911 O O . SER A 1 116 ? -39.005 49.056 385.305 1.00 32.13 116 SER A O 1
ATOM 914 N N . VAL A 1 117 ? -39.037 48.015 383.299 1.00 29.03 117 VAL A N 1
ATOM 915 C CA . VAL A 1 117 ? -38.380 46.825 383.782 1.00 26.57 117 VAL A CA 1
ATOM 916 C C . VAL A 1 117 ? -37.106 46.661 382.995 1.00 35.49 117 VAL A C 1
ATOM 917 O O . VAL A 1 117 ? -37.125 46.616 381.765 1.00 41.57 117 VAL A O 1
ATOM 921 N N . PHE A 1 118 ? -35.991 46.590 383.707 1.00 34.41 118 PHE A N 1
ATOM 922 C CA . PHE A 1 118 ? -34.700 46.520 383.063 1.00 29.08 118 PHE A CA 1
ATOM 923 C C . PHE A 1 118 ? -34.035 45.226 383.491 1.00 33.09 118 PHE A C 1
ATOM 924 O O . PHE A 1 118 ? -33.601 45.091 384.630 1.00 26.69 118 PHE A O 1
ATOM 932 N N . ARG A 1 119 ? -33.911 44.281 382.567 1.00 29.09 119 ARG A N 1
ATOM 933 C CA . ARG A 1 119 ? -33.345 43.012 382.959 1.00 27.53 119 ARG A CA 1
ATOM 934 C C . ARG A 1 119 ? -31.873 43.151 382.701 1.00 34.21 119 ARG A C 1
ATOM 935 O O . ARG A 1 119 ? -31.383 42.822 381.629 1.00 48.35 119 ARG A O 1
ATOM 943 N N . ALA A 1 120 ? -31.140 43.517 383.740 1.00 33.98 120 ALA A N 1
ATOM 944 C CA . ALA A 1 120 ? -29.787 43.989 383.517 1.00 29.52 120 ALA A CA 1
ATOM 945 C C . ALA A 1 120 ? -28.847 42.847 383.733 1.00 30.80 120 ALA A C 1
ATOM 946 O O . ALA A 1 120 ? -29.036 42.040 384.632 1.00 34.69 120 ALA A O 1
ATOM 948 N N . GLU A 1 121 ? -27.839 42.771 382.886 1.00 28.31 121 GLU A N 1
ATOM 949 C CA . GLU A 1 121 ? -26.894 41.683 382.934 1.00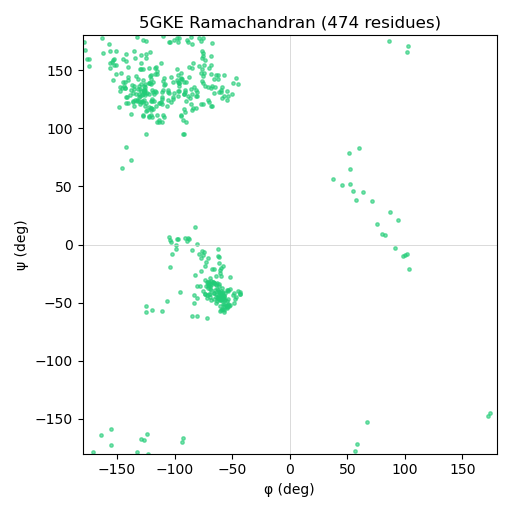 34.53 121 GLU A CA 1
ATOM 950 C C . GLU A 1 121 ? -25.534 42.288 383.219 1.00 35.78 121 GLU A C 1
ATOM 951 O O . GLU A 1 121 ? -25.080 43.146 382.471 1.00 33.00 121 GLU A O 1
ATOM 957 N N . ASP A 1 122 ? -24.949 41.950 384.361 1.00 26.54 122 ASP A N 1
ATOM 958 C CA . ASP A 1 122 ? -23.648 42.486 384.713 1.00 29.88 122 ASP A CA 1
ATOM 959 C C . ASP A 1 122 ? -22.836 41.494 385.546 1.00 36.33 122 ASP A C 1
ATOM 960 O O . ASP A 1 122 ? -23.254 41.125 386.639 1.00 34.69 122 ASP A O 1
ATOM 965 N N . TYR A 1 123 ? -21.689 41.062 385.033 1.00 35.77 123 TYR A N 1
ATOM 966 C CA . TYR A 1 123 ? -20.775 40.180 385.770 1.00 35.00 123 TYR A CA 1
ATOM 967 C C . TYR A 1 123 ? -19.526 40.862 386.312 1.00 38.91 123 TYR A C 1
ATOM 968 O O . TYR A 1 123 ? -18.606 40.197 386.785 1.00 48.29 123 TYR A O 1
ATOM 977 N N . GLU A 1 124 ? -19.461 42.178 386.187 1.00 39.32 124 GLU A N 1
ATOM 978 C CA . GLU A 1 124 ? -18.229 42.895 386.488 1.00 42.80 124 GLU A CA 1
ATOM 979 C C . GLU A 1 124 ? -18.230 43.583 387.852 1.00 40.39 124 GLU A C 1
ATOM 980 O O . GLU A 1 124 ? -19.230 44.170 388.267 1.00 35.42 124 GLU A O 1
ATOM 986 N N . GLU A 1 125 ? -17.088 43.522 388.531 1.00 44.25 125 GLU A N 1
ATOM 987 C CA . GLU A 1 125 ? -16.908 44.214 389.806 1.00 45.19 125 GLU A CA 1
ATOM 988 C C . GLU A 1 125 ? -15.963 45.399 389.680 1.00 36.87 125 GLU A C 1
ATOM 989 O O . GLU A 1 125 ? -14.973 45.344 388.958 1.00 38.51 125 GLU A O 1
ATOM 995 N N . LEU A 1 126 ? -16.272 46.465 390.404 1.00 32.29 126 LEU A N 1
ATOM 996 C CA . LEU A 1 126 ? -15.431 47.644 390.417 1.00 34.95 126 LEU A CA 1
ATOM 997 C C . LEU A 1 126 ? -13.990 47.316 390.791 1.00 32.98 126 LEU A C 1
ATOM 998 O O . LEU A 1 126 ? -13.737 46.590 391.743 1.00 32.89 126 LEU A O 1
ATOM 1003 N N . ALA A 1 127 ? -13.041 47.827 390.024 1.00 38.00 127 ALA A N 1
ATOM 1004 C CA . ALA A 1 127 ? -11.649 47.744 390.435 1.00 33.67 127 ALA A CA 1
ATOM 1005 C C . ALA A 1 127 ? -11.172 49.141 390.811 1.00 37.89 127 ALA A C 1
ATOM 1006 O O . ALA A 1 127 ? -11.068 50.020 389.956 1.00 39.82 127 ALA A O 1
ATOM 1008 N N . LEU A 1 128 ? -10.906 49.341 392.097 1.00 39.99 128 LEU A N 1
ATOM 1009 C CA . LEU A 1 128 ? -10.515 50.650 392.617 1.00 34.86 128 LEU A CA 1
ATOM 1010 C C . LEU A 1 128 ? -9.087 50.639 393.172 1.00 35.25 128 LEU A C 1
ATOM 1011 O O . LEU A 1 128 ? -8.623 49.635 393.711 1.00 39.17 128 LEU A O 1
ATOM 1016 N N . THR A 1 129 ? -8.398 51.766 393.028 1.00 34.81 129 THR A N 1
ATOM 1017 C CA . THR A 1 129 ? -7.067 51.933 393.583 1.00 29.95 129 THR A CA 1
ATOM 1018 C C . THR A 1 129 ? -6.977 53.296 394.266 1.00 32.00 129 THR A C 1
ATOM 1019 O O . THR A 1 129 ? -7.834 54.161 394.063 1.00 33.95 129 THR A O 1
ATOM 1023 N N . GLY A 1 130 ? -5.935 53.499 395.065 1.00 35.70 130 GLY A N 1
ATOM 1024 C CA . GLY A 1 130 ? -5.817 54.723 395.836 1.00 27.55 130 GLY A CA 1
ATOM 1025 C C . GLY A 1 130 ? -6.533 54.619 397.172 1.00 36.55 130 GLY A C 1
ATOM 1026 O O . GLY A 1 130 ? -6.982 55.626 397.719 1.00 28.39 130 GLY A O 1
ATOM 1027 N N . SER A 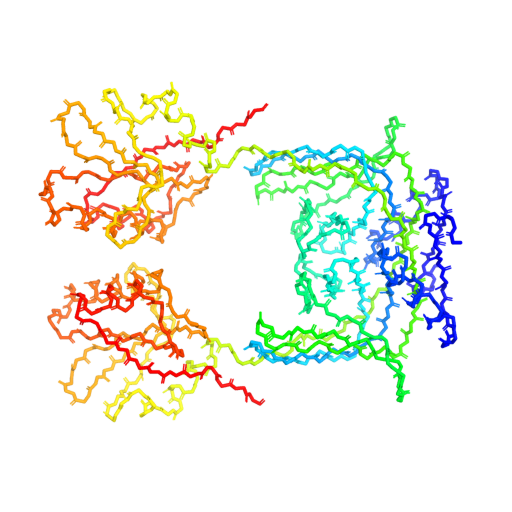1 131 ? -6.635 53.394 397.690 1.00 28.61 131 SER A N 1
ATOM 1028 C CA . SER A 1 131 ? -7.317 53.133 398.950 1.00 36.34 131 SER A CA 1
ATOM 1029 C C . SER A 1 131 ? -6.355 53.048 400.146 1.00 37.49 131 SER A C 1
ATOM 1030 O O . SER A 1 131 ? -5.126 53.039 399.971 1.00 32.26 131 SER A O 1
ATOM 1033 N N . GLU A 1 132 ? -6.917 52.921 401.352 1.00 32.85 132 GLU A N 1
ATOM 1034 C CA . GLU A 1 132 ? -6.096 52.785 402.564 1.00 33.08 132 GLU A CA 1
ATOM 1035 C C . GLU A 1 132 ? -5.421 51.425 402.586 1.00 29.33 132 GLU A C 1
ATOM 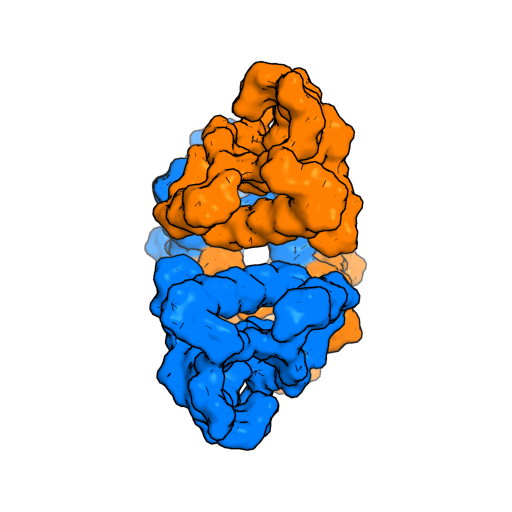1036 O O . GLU A 1 132 ? -4.277 51.304 403.023 1.00 36.67 132 GLU A O 1
ATOM 1042 N N . ALA A 1 133 ? -6.126 50.400 402.118 1.00 32.41 133 ALA A N 1
ATOM 1043 C CA . ALA A 1 133 ? -5.540 49.066 402.043 1.00 37.55 133 ALA A CA 1
ATOM 1044 C C . ALA A 1 133 ? -4.229 49.096 401.245 1.00 41.71 133 ALA A C 1
ATOM 1045 O O . ALA A 1 133 ? -3.249 48.451 401.604 1.00 41.74 133 ALA A O 1
ATOM 1047 N N . GLU A 1 134 ? -4.205 49.883 400.182 1.00 30.25 134 GLU A N 1
ATOM 1048 C CA . GLU A 1 134 ? -3.014 49.955 399.361 1.00 43.48 134 GLU A CA 1
ATOM 1049 C C . GLU A 1 134 ? -1.882 50.735 400.017 1.00 38.40 134 GLU A C 1
ATOM 1050 O O . GLU A 1 134 ? -0.714 50.450 399.771 1.00 35.79 134 GLU A O 1
ATOM 1056 N N . MET A 1 135 ? -2.218 51.724 400.840 1.00 36.82 135 MET A N 1
ATOM 1057 C CA . MET A 1 135 ? -1.197 52.389 401.640 1.00 36.47 135 MET A CA 1
ATOM 1058 C C . MET A 1 135 ? -0.494 51.344 402.507 1.00 43.06 135 MET A C 1
ATOM 1059 O O . MET A 1 135 ? 0.738 51.309 402.610 1.00 38.21 135 MET A O 1
ATOM 1064 N N . ALA A 1 136 ? -1.311 50.499 403.128 1.00 26.01 136 ALA A N 1
ATOM 1065 C CA . ALA A 1 136 ? -0.832 49.448 404.001 1.00 45.05 136 ALA A CA 1
ATOM 1066 C C . ALA A 1 136 ? 0.130 48.530 403.238 1.00 43.15 136 ALA A C 1
ATOM 1067 O O . ALA A 1 136 ? 1.279 48.353 403.656 1.00 46.32 136 ALA A O 1
ATOM 1069 N N . GLU A 1 137 ? -0.336 47.981 402.113 1.00 35.81 137 GLU A N 1
ATOM 1070 C CA . GLU A 1 137 ? 0.483 47.123 401.243 1.00 46.72 137 GLU A CA 1
ATOM 1071 C C . GLU A 1 137 ? 1.795 47.776 400.816 1.00 38.18 137 GLU A C 1
ATOM 1072 O O . GLU A 1 137 ? 2.834 47.129 400.769 1.00 54.11 137 GLU A O 1
ATOM 1078 N N . LEU A 1 138 ? 1.752 49.063 400.524 1.00 35.37 138 LEU A N 1
ATOM 1079 C CA . LEU A 1 138 ? 2.967 49.781 400.201 1.00 40.74 138 LEU A CA 1
ATOM 1080 C C . LEU A 1 138 ? 3.921 49.715 401.379 1.00 46.34 138 LEU A C 1
ATOM 1081 O O . LEU A 1 138 ? 5.107 49.448 401.218 1.00 48.27 138 LEU A O 1
ATOM 1086 N N . ILE A 1 139 ? 3.385 49.945 402.569 1.00 43.93 139 ILE A N 1
ATOM 1087 C CA . ILE A 1 139 ? 4.217 50.054 403.750 1.00 46.15 139 ILE A CA 1
ATOM 1088 C C . ILE A 1 139 ? 4.851 48.708 404.108 1.00 42.55 139 ILE A C 1
ATOM 1089 O O . ILE A 1 139 ? 5.971 48.658 404.594 1.00 45.24 139 ILE A O 1
ATOM 1094 N N . PHE A 1 140 ? 4.166 47.611 403.824 1.00 45.28 140 PHE A N 1
ATOM 1095 C CA . PHE A 1 140 ? 4.777 46.306 404.037 1.00 39.67 140 PHE A CA 1
ATOM 1096 C C . PHE A 1 140 ? 5.846 46.007 402.968 1.00 50.12 140 PHE A C 1
ATOM 1097 O O . PHE A 1 140 ? 6.924 45.513 403.291 1.00 46.14 140 PHE A O 1
ATOM 1105 N N . GLU A 1 141 ? 5.560 46.328 401.708 1.00 52.93 141 GLU A N 1
ATOM 1106 C CA . GLU A 1 141 ? 6.543 46.173 400.634 1.00 47.43 141 GLU A CA 1
ATOM 1107 C C . GLU A 1 141 ? 7.773 47.030 400.885 1.00 41.09 141 GLU A C 1
ATOM 1108 O O . GLU A 1 141 ? 8.889 46.596 400.635 1.00 63.58 141 GLU A O 1
ATOM 1114 N N . ASN A 1 142 ? 7.560 48.250 401.370 1.00 47.95 142 ASN A N 1
ATOM 1115 C CA . ASN A 1 142 ? 8.641 49.222 401.547 1.00 54.08 142 ASN A CA 1
ATOM 1116 C C . ASN A 1 142 ? 8.572 50.002 402.851 1.00 53.28 142 ASN A C 1
ATOM 1117 O O . ASN A 1 142 ? 8.272 51.198 402.829 1.00 59.24 142 ASN A O 1
ATOM 1122 N N . PRO A 1 143 ? 8.877 49.350 403.983 1.00 47.82 143 PRO A N 1
ATOM 1123 C CA . PRO A 1 143 ? 8.743 50.012 405.291 1.00 52.39 143 PRO A CA 1
ATOM 1124 C C . PRO A 1 143 ? 9.559 51.294 405.454 1.00 48.89 143 PRO A C 1
ATOM 1125 O O . PRO A 1 143 ? 9.256 52.098 406.337 1.00 59.07 143 PRO A O 1
ATOM 1129 N N . GLU A 1 144 ? 10.567 51.499 404.617 1.00 52.36 144 GLU A N 1
ATOM 1130 C CA . GLU A 1 144 ? 11.395 52.697 404.740 1.00 52.03 144 GLU A CA 1
ATOM 1131 C C . GLU A 1 144 ? 10.651 53.960 404.313 1.00 51.62 144 GLU A C 1
ATOM 1132 O O . GLU A 1 144 ? 11.138 55.064 404.557 1.00 53.54 144 GLU A O 1
ATOM 1138 N N . VAL A 1 145 ? 9.480 53.807 403.684 1.00 51.76 145 VAL A N 1
ATOM 1139 C CA . VAL A 1 145 ? 8.601 54.956 403.431 1.00 51.09 145 VAL A CA 1
ATOM 1140 C C . VAL A 1 145 ? 8.181 55.603 404.760 1.00 48.39 145 VAL A C 1
ATOM 1141 O O . VAL A 1 145 ? 7.841 56.780 404.808 1.00 58.24 145 VAL A O 1
ATOM 1145 N N . ILE A 1 146 ? 8.210 54.822 405.834 1.00 46.45 146 ILE A N 1
ATOM 1146 C CA . ILE A 1 146 ? 7.931 55.323 407.166 1.00 42.33 146 ILE A CA 1
ATOM 1147 C C . ILE A 1 146 ? 9.215 55.905 407.752 1.00 52.11 146 ILE A C 1
ATOM 1148 O O . ILE A 1 146 ? 9.298 57.102 408.052 1.00 53.66 146 ILE A O 1
ATOM 1153 N N . GLU A 1 147 ? 10.214 55.045 407.900 1.00 56.93 147 GLU A N 1
ATOM 1154 C CA . GLU A 1 147 ? 11.555 55.454 408.297 1.00 56.89 147 GLU A CA 1
ATOM 1155 C C . GLU A 1 147 ? 12.454 54.224 408.275 1.00 55.96 147 GLU A C 1
ATOM 1156 O O . GLU A 1 147 ? 11.954 53.099 408.297 1.00 63.39 147 GLU A O 1
ATOM 1162 N N . PRO A 1 148 ? 13.781 54.426 408.195 1.00 55.76 148 PRO A N 1
ATOM 1163 C CA . PRO A 1 148 ? 14.692 53.277 408.114 1.00 52.59 148 PRO A CA 1
ATOM 1164 C C . PRO A 1 148 ? 14.671 52.441 409.385 1.00 40.78 148 PRO A C 1
ATOM 1165 O O . PRO A 1 148 ? 14.551 52.988 410.479 1.00 61.31 148 PRO A O 1
ATOM 1169 N N . GLY A 1 149 ? 14.772 51.129 409.238 1.00 43.16 149 GLY A N 1
ATOM 1170 C CA . GLY A 1 149 ? 14.768 50.247 410.386 1.00 59.91 149 GLY A CA 1
ATOM 1171 C C . GLY A 1 149 ? 13.382 50.081 410.973 1.00 60.82 149 GLY A C 1
ATOM 1172 O O . GLY A 1 149 ? 13.234 49.662 412.124 1.00 68.87 149 GLY A O 1
ATOM 1173 N N . PHE A 1 150 ? 12.364 50.422 410.190 1.00 50.65 150 PHE A N 1
ATOM 1174 C CA . PHE A 1 150 ? 10.994 50.177 410.615 1.00 48.58 150 PHE A CA 1
ATOM 1175 C C . PHE A 1 150 ? 10.551 48.803 410.152 1.00 35.64 150 PHE A C 1
ATOM 1176 O O . PHE A 1 150 ? 10.600 48.488 408.966 1.00 50.83 150 PHE A O 1
ATOM 1184 N N . LYS A 1 151 ? 10.130 47.984 411.106 1.00 47.93 151 LYS A N 1
ATOM 1185 C CA . LYS A 1 151 ? 9.706 46.630 410.817 1.00 50.84 151 LYS A CA 1
ATOM 1186 C C . LYS A 1 151 ? 8.223 46.470 411.128 1.00 53.19 151 LYS A C 1
ATOM 1187 O O . LYS A 1 151 ? 7.829 46.398 412.295 1.00 52.93 151 LYS A O 1
ATOM 1193 N N . PRO A 1 152 ? 7.394 46.419 410.075 1.00 48.54 152 PRO A N 1
ATOM 1194 C CA . PRO A 1 152 ? 5.953 46.179 410.197 1.00 44.33 152 PRO A CA 1
ATOM 1195 C C . PRO A 1 152 ? 5.640 44.713 410.483 1.00 42.07 152 PRO A C 1
ATOM 1196 O O . PRO A 1 152 ? 6.266 43.838 409.888 1.00 52.42 152 PRO A O 1
ATOM 1200 N N . LEU A 1 153 ? 4.662 44.462 411.349 1.00 35.53 153 LEU A N 1
ATOM 1201 C CA . LEU A 1 153 ? 4.359 43.116 411.852 1.00 35.94 153 LEU A CA 1
ATOM 1202 C C . LEU A 1 153 ? 2.911 42.741 411.614 1.00 37.88 153 LEU A C 1
ATOM 1203 O O . LEU A 1 153 ? 2.625 41.646 411.161 1.00 45.28 153 LEU A O 1
ATOM 1208 N N . PHE A 1 154 ? 1.985 43.587 412.047 1.00 37.13 154 PHE A N 1
ATOM 1209 C CA . PHE A 1 154 ? 0.577 43.269 411.877 1.00 35.98 154 PHE A CA 1
ATOM 1210 C C . PHE A 1 154 ? -0.174 44.338 411.091 1.00 40.10 154 PHE A C 1
ATOM 1211 O O . PHE A 1 154 ? 0.184 45.513 411.114 1.00 34.37 154 PHE A O 1
ATOM 1219 N N . ARG A 1 155 ? -1.227 43.895 410.411 1.00 31.70 155 ARG A N 1
ATOM 1220 C CA . ARG A 1 155 ? -2.158 44.749 409.701 1.00 43.03 155 ARG A CA 1
ATOM 1221 C C . ARG A 1 155 ? -3.580 44.422 410.184 1.00 45.04 155 ARG A C 1
ATOM 1222 O O . ARG A 1 155 ? -3.946 43.253 410.280 1.00 43.71 155 ARG A O 1
ATOM 1230 N N . GLU A 1 156 ? -4.370 45.449 410.490 1.00 31.01 156 GLU A N 1
ATOM 1231 C CA . GLU A 1 156 ? -5.717 45.276 411.051 1.00 35.51 156 GLU A CA 1
ATOM 1232 C C . GLU A 1 156 ? -5.704 44.365 412.273 1.00 37.17 156 GLU A C 1
ATOM 1233 O O . GLU A 1 156 ? -6.456 43.396 412.343 1.00 41.62 156 GLU A O 1
ATOM 1239 N N . LYS A 1 157 ? -4.838 44.696 413.224 1.00 34.52 157 LYS A N 1
ATOM 1240 C CA . LYS A 1 157 ? -4.624 43.908 414.432 1.00 38.16 157 LYS A CA 1
ATOM 1241 C C . LYS A 1 157 ? -5.514 44.351 415.580 1.00 40.41 157 LYS A C 1
ATOM 1242 O O . LYS A 1 157 ? -5.379 45.470 416.089 1.00 30.15 157 LYS A O 1
ATOM 1248 N N . ALA A 1 158 ? -6.395 43.465 416.019 1.00 32.62 158 ALA A N 1
ATOM 1249 C CA . ALA A 1 158 ? -7.155 43.772 417.206 1.00 47.05 158 ALA A CA 1
ATOM 1250 C C . ALA A 1 158 ? -6.192 43.776 418.385 1.00 47.42 158 ALA A C 1
ATOM 1251 O O . ALA A 1 158 ? -5.517 42.790 418.662 1.00 56.08 158 ALA A O 1
ATOM 1253 N N . ILE A 1 159 ? -6.103 44.928 419.031 1.00 44.34 159 ILE A N 1
ATOM 1254 C CA . ILE A 1 159 ? -5.518 45.041 420.345 1.00 39.63 159 ILE A CA 1
ATOM 1255 C C . ILE A 1 159 ? -6.725 44.927 421.249 1.00 48.77 159 ILE A C 1
ATOM 1256 O O . ILE A 1 159 ? -7.810 44.581 420.780 1.00 71.71 159 ILE A O 1
ATOM 1261 N N . GLY A 1 160 ? -6.571 45.198 422.525 1.00 37.62 160 GLY A N 1
ATOM 1262 C CA . GLY A 1 160 ? -7.654 44.874 423.436 1.00 65.43 160 GLY A CA 1
ATOM 1263 C C . GLY A 1 160 ? -8.946 45.597 423.113 1.00 46.12 160 GLY A C 1
ATOM 1264 O O . GLY A 1 160 ? -10.024 45.017 422.991 1.00 37.48 160 GLY A O 1
ATOM 1265 N N . THR A 1 161 ? -8.828 46.902 422.996 1.00 53.88 161 THR A N 1
ATOM 1266 C CA . THR A 1 161 ? -9.966 47.728 422.696 1.00 51.68 161 THR A CA 1
ATOM 1267 C C . THR A 1 161 ? -9.605 48.462 421.414 1.00 44.01 161 THR A C 1
ATOM 1268 O O . THR A 1 161 ? -8.721 49.319 421.405 1.00 56.78 161 THR A O 1
ATOM 1272 N N . GLY A 1 162 ? -10.259 48.099 420.318 1.00 45.28 162 GLY A N 1
ATOM 1273 C CA . GLY A 1 162 ? -9.927 48.696 419.035 1.00 41.35 162 GLY A CA 1
ATOM 1274 C C . GLY A 1 162 ? -9.073 47.850 418.101 1.00 39.55 162 GLY A C 1
ATOM 1275 O O . GLY A 1 162 ? -8.467 46.850 418.500 1.00 43.11 162 GLY A O 1
ATOM 1276 N N . ILE A 1 163 ? -9.034 48.270 416.840 1.00 37.10 163 ILE A N 1
ATOM 1277 C CA . ILE A 1 163 ? -8.278 47.591 415.800 1.00 30.33 163 ILE A CA 1
ATOM 1278 C C . ILE A 1 163 ? -7.332 48.574 415.136 1.00 28.29 163 ILE A C 1
ATOM 1279 O O . ILE A 1 163 ? -7.762 49.598 414.599 1.00 34.14 163 ILE A O 1
ATOM 1284 N N . VAL A 1 164 ? -6.046 48.236 415.202 1.00 28.21 164 VAL A N 1
ATOM 1285 C CA . VAL A 1 164 ? -4.920 49.050 414.761 1.00 25.42 164 VAL A CA 1
ATOM 1286 C C . VAL A 1 164 ? -4.621 48.805 413.281 1.00 36.27 164 VAL A C 1
ATOM 1287 O O . VAL A 1 164 ? -4.762 47.684 412.817 1.00 40.00 164 VAL A O 1
ATOM 1291 N N . ALA A 1 165 ? -4.218 49.834 412.537 1.00 36.17 165 ALA A N 1
ATOM 1292 C CA . ALA A 1 165 ? -4.003 49.683 411.093 1.00 31.39 165 ALA A CA 1
ATOM 1293 C C . ALA A 1 165 ? -2.738 48.864 410.819 1.00 34.01 165 ALA A C 1
ATOM 1294 O O . ALA A 1 165 ? -2.788 47.788 410.221 1.00 33.32 165 ALA A O 1
ATOM 1296 N N . VAL A 1 166 ? -1.601 49.400 411.235 1.00 32.97 166 VAL A N 1
ATOM 1297 C CA . VAL A 1 166 ? -0.339 48.696 411.132 1.00 32.64 166 VAL A CA 1
ATOM 1298 C C . VAL A 1 166 ? 0.403 48.745 412.479 1.00 43.21 166 VAL A C 1
ATOM 1299 O O . VAL A 1 166 ? 0.446 49.773 413.167 1.00 29.71 166 VAL A O 1
ATOM 1303 N N . LEU A 1 167 ? 0.955 47.608 412.873 1.00 43.75 167 LEU A N 1
ATOM 1304 C CA . LEU A 1 167 ? 1.678 47.527 414.127 1.00 30.70 167 LEU A CA 1
ATOM 1305 C C . LEU A 1 167 ? 3.062 46.946 413.861 1.00 41.11 167 LEU A C 1
ATOM 1306 O O . LEU A 1 167 ? 3.204 45.982 413.109 1.00 41.23 167 LEU A O 1
ATOM 1311 N N . GLY A 1 168 ? 4.082 47.536 414.475 1.00 40.55 168 GLY A N 1
ATOM 1312 C CA . GLY A 1 168 ? 5.454 47.141 414.213 1.00 41.66 168 GLY A CA 1
ATOM 1313 C C . GLY A 1 168 ? 6.444 47.626 415.254 1.00 40.90 168 GLY A C 1
ATOM 1314 O O . GLY A 1 168 ? 6.062 47.997 416.377 1.00 38.32 168 GLY A O 1
ATOM 1315 N N . ARG A 1 169 ? 7.725 47.581 414.897 1.00 41.53 169 ARG A N 1
ATOM 1316 C CA . ARG A 1 169 ? 8.781 48.104 415.759 1.00 42.97 169 ARG A CA 1
ATOM 1317 C C . ARG A 1 169 ? 9.685 49.052 414.986 1.00 46.78 169 ARG A C 1
ATOM 1318 O O . ARG A 1 169 ? 9.775 48.971 413.759 1.00 53.85 169 ARG A O 1
ATOM 1326 N N . ASP A 1 170 ? 10.357 49.946 415.703 1.00 28.67 170 ASP A N 1
ATOM 1327 C CA . ASP A 1 170 ? 11.413 50.735 415.097 1.00 42.51 170 ASP A CA 1
ATOM 1328 C C . ASP A 1 170 ? 12.787 50.156 415.455 1.00 56.96 170 ASP A C 1
ATOM 1329 O O . ASP A 1 170 ? 12.900 49.217 416.251 1.00 61.04 170 ASP A O 1
ATOM 1334 N N . SER A 1 171 ? 13.830 50.747 414.887 1.00 61.24 171 SER A N 1
ATOM 1335 C CA . SER A 1 171 ? 15.183 50.234 415.030 1.00 52.69 171 SER A CA 1
ATOM 1336 C C . SER A 1 171 ? 15.766 50.501 416.418 1.00 62.49 171 SER A C 1
ATOM 1337 O O . SER A 1 171 ? 16.860 50.050 416.737 1.00 63.94 171 SER A O 1
ATOM 1340 N N . ASP A 1 172 ? 15.044 51.262 417.230 1.00 67.19 172 ASP A N 1
ATOM 1341 C CA . ASP A 1 172 ? 15.417 51.477 418.622 1.00 43.17 172 ASP A CA 1
ATOM 1342 C C . ASP A 1 172 ? 14.671 50.534 419.561 1.00 48.13 172 ASP A C 1
ATOM 1343 O O . ASP A 1 172 ? 14.778 50.666 420.780 1.00 56.51 172 ASP A O 1
ATOM 1348 N N . GLY A 1 173 ? 13.886 49.618 418.993 1.00 56.85 173 GLY A N 1
ATOM 1349 C CA . GLY A 1 173 ? 13.143 48.632 419.770 1.00 48.78 173 GLY A CA 1
ATOM 1350 C C . GLY A 1 173 ? 11.806 49.063 420.380 1.00 63.57 173 GLY A C 1
ATOM 1351 O O . GLY A 1 173 ? 11.215 48.332 421.177 1.00 56.78 173 GLY A O 1
ATOM 1352 N N . ASN A 1 174 ? 11.326 50.250 420.023 1.00 59.18 174 ASN A N 1
ATOM 1353 C CA . ASN A 1 174 ? 9.995 50.681 420.435 1.00 41.28 174 ASN A CA 1
ATOM 1354 C C . ASN A 1 174 ? 8.895 49.994 419.616 1.00 48.99 174 ASN A C 1
ATOM 1355 O O . ASN A 1 174 ? 9.107 49.624 418.465 1.00 45.52 174 ASN A O 1
ATOM 1360 N N . ILE A 1 175 ? 7.728 49.812 420.221 1.00 39.56 175 ILE A N 1
ATOM 1361 C CA . ILE A 1 175 ? 6.532 49.440 419.482 1.00 35.22 175 ILE A CA 1
ATOM 1362 C C . ILE A 1 175 ? 6.018 50.654 418.681 1.00 45.11 175 ILE A C 1
ATOM 1363 O O . ILE A 1 175 ? 5.974 51.779 419.200 1.00 35.51 175 ILE A O 1
ATOM 1368 N N . VAL A 1 176 ? 5.630 50.435 417.425 1.00 42.37 176 VAL A N 1
ATOM 1369 C CA . VAL A 1 176 ? 5.061 51.511 416.610 1.00 33.96 176 VAL A CA 1
ATOM 1370 C C . VAL A 1 176 ? 3.623 51.197 416.187 1.00 34.62 176 VAL A C 1
ATOM 1371 O O . VAL A 1 176 ? 3.350 50.140 415.614 1.00 36.43 176 VAL A O 1
ATOM 1375 N N . VAL A 1 177 ? 2.706 52.103 416.524 1.00 34.09 177 VAL A N 1
ATOM 1376 C CA . VAL A 1 177 ? 1.376 52.143 415.918 1.00 29.96 177 VAL A CA 1
ATOM 1377 C C . VAL A 1 177 ? 1.394 53.060 414.726 1.00 32.96 177 VAL A C 1
ATOM 1378 O O . VAL A 1 177 ? 1.855 54.197 414.839 1.00 37.36 177 VAL A O 1
ATOM 1382 N N . LEU A 1 178 ? 0.896 52.580 413.592 1.00 36.16 178 LEU A N 1
ATOM 1383 C CA . LEU A 1 178 ? 0.593 53.465 412.470 1.00 30.95 178 LEU A CA 1
ATOM 1384 C C . LEU A 1 178 ? -0.916 53.624 412.368 1.00 41.64 178 LEU A C 1
ATOM 1385 O O . LEU A 1 178 ? -1.657 52.635 412.466 1.00 35.88 178 LEU A O 1
ATOM 1390 N N . GLU A 1 179 ? -1.368 54.869 412.218 1.00 32.80 179 GLU A N 1
ATOM 1391 C CA . GLU A 1 179 ? -2.734 55.144 411.786 1.00 32.05 179 GLU A CA 1
ATOM 1392 C C . GLU A 1 179 ? -2.688 55.760 410.384 1.00 33.68 179 GLU A C 1
ATOM 1393 O O . GLU A 1 179 ? -2.013 56.764 410.164 1.00 31.60 179 GLU A O 1
ATOM 1399 N N . LEU A 1 180 ? -3.372 55.129 409.436 1.00 28.77 180 LEU A N 1
ATOM 1400 C CA . LEU A 1 180 ? -3.343 55.566 408.042 1.00 34.33 180 LEU A CA 1
ATOM 1401 C C . LEU A 1 180 ? -4.615 56.304 407.682 1.00 33.91 180 LEU A C 1
ATOM 1402 O O . LEU A 1 180 ? -5.699 55.963 408.176 1.00 36.80 180 LEU A O 1
ATOM 1407 N N . LYS A 1 181 ? -4.471 57.319 406.832 1.00 33.56 181 LYS A N 1
ATOM 1408 C CA . LYS A 1 181 ? -5.603 57.976 406.176 1.00 25.32 181 LYS A CA 1
ATOM 1409 C C . LYS A 1 181 ? -5.266 58.261 404.731 1.00 32.49 181 LYS A C 1
ATOM 1410 O O . LYS A 1 181 ? -4.230 58.876 404.444 1.00 36.19 181 LYS A O 1
ATOM 1416 N N . ARG A 1 182 ? -6.154 57.845 403.829 1.00 28.72 182 ARG A N 1
ATOM 1417 C CA . ARG A 1 182 ? -5.967 58.045 402.387 1.00 31.07 182 ARG A CA 1
ATOM 1418 C C . ARG A 1 182 ? -6.161 59.504 402.002 1.00 33.93 182 ARG A C 1
ATOM 1419 O O . ARG A 1 182 ? -5.792 59.927 400.920 1.00 35.04 182 ARG A O 1
ATOM 1427 N N . ARG A 1 183 ? -6.756 60.271 402.901 1.00 35.66 183 ARG A N 1
ATOM 1428 C CA . ARG A 1 183 ? -7.019 61.663 402.626 1.00 33.38 183 ARG A CA 1
ATOM 1429 C C . ARG A 1 183 ? -6.568 62.478 403.830 1.00 41.79 183 ARG A C 1
ATOM 1430 O O . ARG A 1 183 ? -6.111 61.910 404.828 1.00 40.69 183 ARG A O 1
ATOM 1438 N N . ARG A 1 184 ? -6.709 63.799 403.741 1.00 32.34 184 ARG A N 1
ATOM 1439 C CA . ARG A 1 184 ? -6.266 64.685 404.798 1.00 30.25 184 ARG A CA 1
ATOM 1440 C C . ARG A 1 184 ? -6.801 64.228 406.158 1.00 28.01 184 ARG A C 1
ATOM 1441 O O . ARG A 1 184 ? -7.984 63.952 406.321 1.00 35.27 184 ARG A O 1
ATOM 1449 N N . ALA A 1 185 ? -5.905 64.127 407.127 1.00 29.60 185 ALA A N 1
ATOM 1450 C CA . ALA A 1 185 ? -6.261 63.550 408.406 1.00 31.25 185 ALA A CA 1
ATOM 1451 C C . ALA A 1 185 ? -6.927 64.564 409.322 1.00 28.26 185 ALA A C 1
ATOM 1452 O O . ALA A 1 185 ? -6.478 65.706 409.466 1.00 30.91 185 ALA A O 1
ATOM 1454 N N . GLU A 1 186 ? -7.996 64.113 409.954 1.00 23.83 186 GLU A N 1
ATOM 1455 C CA . GLU A 1 186 ? -8.812 64.946 410.823 1.00 32.90 186 GLU A CA 1
ATOM 1456 C C . GLU A 1 186 ? -8.664 64.542 412.297 1.00 28.83 186 GLU A C 1
ATOM 1457 O O . GLU A 1 186 ? -7.948 63.592 412.618 1.00 30.48 186 GLU A O 1
ATOM 1463 N N . LEU A 1 187 ? -9.356 65.252 413.180 1.00 28.92 187 LEU A N 1
ATOM 1464 C CA . LEU A 1 187 ? -9.267 65.001 414.623 1.00 30.07 187 LEU A CA 1
ATOM 1465 C C . LEU A 1 187 ? -9.594 63.565 414.972 1.00 33.42 187 LEU A C 1
ATOM 1466 O O . LEU A 1 187 ? -8.927 62.948 415.799 1.00 39.21 187 LEU A O 1
ATOM 1471 N N . HIS A 1 188 ? -10.630 63.048 414.321 1.00 39.45 188 HIS A N 1
ATOM 1472 C CA . HIS A 1 188 ? -11.066 61.666 414.465 1.00 31.03 188 HIS A CA 1
ATOM 1473 C C . HIS A 1 188 ? -9.868 60.704 414.383 1.00 34.11 188 HIS A C 1
ATOM 1474 O O . HIS A 1 188 ? -9.731 59.809 415.214 1.00 32.15 188 HIS A O 1
ATOM 1481 N N . ALA A 1 189 ? -8.979 60.928 413.413 1.00 24.48 189 ALA A N 1
ATOM 1482 C CA . ALA A 1 189 ? -7.845 60.035 413.188 1.00 29.40 189 ALA A CA 1
ATOM 1483 C C . ALA A 1 189 ? -6.880 60.063 414.361 1.00 35.80 189 ALA A C 1
ATOM 1484 O O . ALA A 1 189 ? -6.380 59.017 414.783 1.00 36.22 189 ALA A O 1
ATOM 1486 N N . VAL A 1 190 ? -6.622 61.259 414.881 1.00 30.45 190 VAL A N 1
ATOM 1487 C CA . VAL A 1 190 ? -5.651 61.424 415.956 1.00 27.26 190 VAL A CA 1
ATOM 1488 C C . VAL A 1 190 ? -6.179 60.814 417.253 1.00 27.98 190 VAL A C 1
ATOM 1489 O O . VAL A 1 190 ? -5.412 60.269 418.045 1.00 31.00 190 VAL A O 1
ATOM 1493 N N . ARG A 1 191 ? -7.495 60.872 417.430 1.00 25.81 191 ARG A N 1
ATOM 1494 C CA . ARG A 1 191 ? -8.172 60.257 418.558 1.00 29.29 191 ARG A CA 1
ATOM 1495 C C . ARG A 1 191 ? -8.044 58.747 418.504 1.00 34.88 191 ARG A C 1
ATOM 1496 O O . ARG A 1 191 ? -7.870 58.103 419.531 1.00 32.41 191 ARG A O 1
ATOM 1504 N N . GLN A 1 192 ? -8.183 58.189 417.304 1.00 32.60 192 GLN A N 1
ATOM 1505 C CA . GLN A 1 192 ? -7.917 56.776 417.076 1.00 33.48 192 GLN A CA 1
ATOM 1506 C C . GLN A 1 192 ? -6.481 56.431 417.504 1.00 34.93 192 GLN A C 1
ATOM 1507 O O . GLN A 1 192 ? -6.263 55.587 418.366 1.00 28.02 192 GLN A O 1
ATOM 1513 N N . LEU A 1 193 ? -5.517 57.118 416.897 1.00 26.62 193 LEU A N 1
ATOM 1514 C CA . LEU A 1 193 ? -4.107 56.923 417.173 1.00 28.81 193 LEU A CA 1
ATOM 1515 C C . LEU A 1 193 ? -3.763 57.047 418.666 1.00 36.56 193 LEU A C 1
ATOM 1516 O O . LEU A 1 193 ? -3.104 56.186 419.218 1.00 33.25 193 LEU A O 1
ATOM 1521 N N . LYS A 1 194 ? -4.198 58.129 419.301 1.00 34.90 194 LYS A N 1
ATOM 1522 C CA . LYS A 1 194 ? -3.930 58.354 420.710 1.00 26.86 194 LYS A CA 1
ATOM 1523 C C . LYS A 1 194 ? -4.498 57.209 421.531 1.00 36.57 194 LYS A C 1
ATOM 1524 O O . LYS A 1 194 ? -3.853 56.686 422.436 1.00 34.57 194 LYS A O 1
ATOM 1530 N N . SER A 1 195 ? -5.717 56.822 421.198 1.00 28.24 195 SER A N 1
ATOM 1531 C CA . SER A 1 195 ? -6.379 55.730 421.880 1.00 24.90 195 SER A CA 1
ATOM 1532 C C . SER A 1 195 ? -5.570 54.425 421.801 1.00 34.87 195 SER A C 1
ATOM 1533 O O . SER A 1 195 ? -5.463 53.683 422.787 1.00 32.19 195 SER A O 1
ATOM 1536 N N . TYR A 1 196 ? -4.983 54.148 420.641 1.00 28.67 196 TYR A N 1
ATOM 1537 C CA . TYR A 1 196 ? -4.273 52.882 420.478 1.00 37.79 196 TYR A CA 1
ATOM 1538 C C . TYR A 1 196 ? -2.963 52.925 421.240 1.00 39.97 196 TYR A C 1
ATOM 1539 O O . TYR A 1 196 ? -2.579 51.960 421.899 1.00 31.58 196 TYR A O 1
ATOM 1548 N N . VAL A 1 197 ? -2.282 54.058 421.140 1.00 27.33 197 VAL A N 1
ATOM 1549 C CA . VAL A 1 197 ? -1.002 54.226 421.789 1.00 30.44 197 VAL A CA 1
ATOM 1550 C C . VAL A 1 197 ? -1.141 54.037 423.301 1.00 41.63 197 VAL A C 1
ATOM 1551 O O . VAL A 1 197 ? -0.321 53.365 423.922 1.00 31.58 197 VAL A O 1
ATOM 1555 N N . GLU A 1 198 ? -2.195 54.606 423.877 1.00 41.78 198 GLU A N 1
ATOM 1556 C CA . GLU A 1 198 ? -2.406 54.513 425.312 1.00 38.97 198 GLU A CA 1
ATOM 1557 C C . GLU A 1 198 ? -2.640 53.073 425.728 1.00 41.79 198 GLU A C 1
ATOM 1558 O O . GLU A 1 198 ? -2.073 52.604 426.713 1.00 42.39 198 GLU A O 1
ATOM 1564 N N . ILE A 1 199 ? -3.473 52.368 424.977 1.00 38.47 199 ILE A N 1
ATOM 1565 C CA . ILE A 1 199 ? -3.764 50.983 425.305 1.00 44.36 199 ILE A CA 1
ATOM 1566 C C . ILE A 1 199 ? -2.493 50.148 425.228 1.00 43.23 199 ILE A C 1
ATOM 1567 O O . ILE A 1 199 ? -2.251 49.292 426.083 1.00 43.73 199 ILE A O 1
ATOM 1572 N N . LEU A 1 200 ? -1.661 50.429 424.231 1.00 42.35 200 LEU A N 1
ATOM 1573 C CA . LEU A 1 200 ? -0.407 49.705 424.075 1.00 37.60 200 LEU A CA 1
ATOM 1574 C C . LEU A 1 200 ? 0.607 50.093 425.147 1.00 44.85 200 LEU A C 1
ATOM 1575 O O . LEU A 1 200 ? 1.408 49.267 425.555 1.00 47.94 200 LEU A O 1
ATOM 1580 N N . ARG A 1 201 ? 0.582 51.342 425.601 1.00 43.87 201 ARG A N 1
ATOM 1581 C CA . ARG A 1 201 ? 1.478 51.758 426.679 1.00 44.45 201 ARG A CA 1
ATOM 1582 C C . ARG A 1 201 ? 1.173 51.008 427.976 1.00 48.90 201 ARG A C 1
ATOM 1583 O O . ARG A 1 201 ? 2.060 50.802 428.787 1.00 45.71 201 ARG A O 1
ATOM 1591 N N . GLU A 1 202 ? -0.072 50.578 428.151 1.00 40.63 202 GLU A N 1
ATOM 1592 C CA . GLU A 1 202 ? -0.462 49.852 429.351 1.00 47.92 202 GLU A CA 1
ATOM 1593 C C . GLU A 1 202 ? 0.266 48.509 429.479 1.00 63.20 202 GLU A C 1
ATOM 1594 O O . GLU A 1 202 ? 0.540 48.066 430.598 1.00 77.93 202 GLU A O 1
ATOM 1600 N N . GLU A 1 203 ? 0.546 47.845 428.357 1.00 51.66 203 GLU A N 1
ATOM 1601 C CA . GLU A 1 203 ? 1.413 46.665 428.372 1.00 54.18 203 GLU A CA 1
ATOM 1602 C C . GLU A 1 203 ? 2.915 46.961 428.345 1.00 49.80 203 GLU A C 1
ATOM 1603 O O . GLU A 1 203 ? 3.679 46.405 429.126 1.00 96.02 203 GLU A O 1
ATOM 1609 N N . TYR A 1 204 ? 3.332 47.796 427.405 1.00 50.60 204 TYR A N 1
ATOM 1610 C CA . TYR A 1 204 ? 4.749 48.029 427.119 1.00 51.55 204 TYR A CA 1
ATOM 1611 C C . TYR A 1 204 ? 5.342 49.360 427.633 1.00 54.30 204 TYR A C 1
ATOM 1612 O O . TYR A 1 204 ? 6.489 49.691 427.329 1.00 56.35 204 TYR A O 1
ATOM 1621 N N . GLY A 1 205 ? 4.561 50.154 428.351 1.00 47.56 205 GLY A N 1
ATOM 1622 C CA . GLY A 1 205 ? 5.098 51.365 428.958 1.00 43.61 205 GLY A CA 1
ATOM 1623 C C . GLY A 1 205 ? 5.519 52.414 427.945 1.00 60.69 205 GLY A C 1
ATOM 1624 O O . GLY A 1 205 ? 5.018 52.422 426.828 1.00 71.96 205 GLY A O 1
ATOM 1625 N N . ASP A 1 206 ? 6.480 53.260 428.315 1.00 49.70 206 ASP A N 1
ATOM 1626 C CA . ASP A 1 206 ? 6.887 54.423 427.514 1.00 66.06 206 ASP A CA 1
ATOM 1627 C C . ASP A 1 206 ? 7.455 54.066 426.125 1.00 76.86 206 ASP A C 1
ATOM 1628 O O . ASP A 1 206 ? 7.726 54.948 425.304 1.00 91.27 206 ASP A O 1
ATOM 1633 N N . LYS A 1 207 ? 7.581 52.772 425.849 1.00 58.46 207 LYS A N 1
ATOM 1634 C CA . LYS A 1 207 ? 8.260 52.266 424.653 1.00 68.64 207 LYS A CA 1
ATOM 1635 C C . LYS A 1 207 ? 7.387 52.249 423.386 1.00 72.10 207 LYS A C 1
ATOM 1636 O O . LYS A 1 207 ? 7.688 51.525 422.437 1.00 58.88 207 LYS A O 1
ATOM 1642 N N . VAL A 1 208 ? 6.257 52.950 423.419 1.00 56.20 208 VAL A N 1
ATOM 1643 C CA . VAL A 1 208 ? 5.361 53.018 422.269 1.00 47.99 208 VAL A CA 1
ATOM 1644 C C . VAL A 1 208 ? 5.413 54.369 421.540 1.00 53.09 208 VAL A C 1
ATOM 1645 O O . VAL A 1 208 ? 5.352 55.428 422.161 1.00 59.64 208 VAL A O 1
ATOM 1649 N N . ARG A 1 209 ? 5.558 54.314 420.219 1.00 40.84 209 ARG A N 1
ATOM 1650 C CA . ARG A 1 209 ? 5.431 55.491 419.353 1.00 39.56 209 ARG A CA 1
ATOM 1651 C C . ARG A 1 209 ? 4.158 55.406 418.511 1.00 37.84 209 ARG A C 1
ATOM 1652 O O . ARG A 1 209 ? 3.836 54.331 418.005 1.00 36.21 209 ARG A O 1
ATOM 1660 N N . GLY A 1 210 ? 3.387 56.493 418.445 1.00 43.34 210 GLY A N 1
ATOM 1661 C CA . GLY A 1 210 ? 2.327 56.616 417.456 1.00 29.18 210 GLY A CA 1
ATOM 1662 C C . GLY A 1 210 ? 2.720 57.417 416.232 1.00 44.93 210 GLY A C 1
ATOM 1663 O O . GLY A 1 210 ? 3.345 58.476 416.340 1.00 49.75 210 GLY A O 1
ATOM 1664 N N . ILE A 1 211 ? 2.265 56.990 415.064 1.00 35.10 211 ILE A N 1
ATOM 1665 C CA . ILE A 1 211 ? 2.558 57.750 413.860 1.00 34.56 211 ILE A CA 1
ATOM 1666 C C . ILE A 1 211 ? 1.316 57.861 413.000 1.00 40.58 211 ILE A C 1
ATOM 1667 O O . ILE A 1 211 ? 0.715 56.853 412.627 1.00 34.58 211 ILE A O 1
ATOM 1672 N N . LEU A 1 212 ? 0.927 59.093 412.703 1.00 35.75 212 LEU A N 1
ATOM 1673 C CA . LEU A 1 212 ? -0.164 59.331 411.781 1.00 29.53 212 LEU A CA 1
ATOM 1674 C C . LEU A 1 212 ? 0.417 59.398 410.381 1.00 33.74 212 LEU A C 1
ATOM 1675 O O . LEU A 1 212 ? 1.380 60.114 410.125 1.00 34.91 212 LEU A O 1
ATOM 1680 N N . VAL A 1 213 ? -0.146 58.617 409.482 1.00 28.36 213 VAL A N 1
ATOM 1681 C CA . VAL A 1 213 ? 0.390 58.540 408.142 1.00 33.41 213 VAL A CA 1
ATOM 1682 C C . VAL A 1 213 ? -0.729 58.938 407.185 1.00 35.21 213 VAL A C 1
ATOM 1683 O O . VAL A 1 213 ? -1.722 58.228 407.034 1.00 35.78 213 VAL A O 1
ATOM 1687 N N . ALA A 1 214 ? -0.575 60.091 406.556 1.00 37.69 214 ALA A N 1
ATOM 1688 C CA . ALA A 1 214 ? -1.598 60.612 405.668 1.00 34.65 214 ALA A CA 1
ATOM 1689 C C . ALA A 1 214 ? -0.950 61.582 404.685 1.00 35.87 214 ALA A C 1
ATOM 1690 O O . ALA A 1 214 ? 0.230 61.885 404.808 1.00 38.00 214 ALA A O 1
ATOM 1692 N N . PRO A 1 215 ? -1.704 62.056 403.691 1.00 40.33 215 PRO A N 1
ATOM 1693 C CA . PRO A 1 215 ? -1.110 63.081 402.818 1.00 41.77 215 PRO A CA 1
ATOM 1694 C C . PRO A 1 215 ? -0.987 64.471 403.470 1.00 42.66 215 PRO A C 1
ATOM 1695 O O . PRO A 1 215 ? -0.201 65.280 402.993 1.00 47.78 215 PRO A O 1
ATOM 1699 N N . SER A 1 216 ? -1.735 64.723 404.543 1.00 45.51 216 SER A N 1
ATOM 1700 C CA . SER A 1 216 ? -1.744 66.020 405.228 1.00 32.99 216 SER A CA 1
ATOM 1701 C C . SER A 1 216 ? -2.676 65.964 406.442 1.00 31.23 216 SER A C 1
ATOM 1702 O O . SER A 1 216 ? -3.377 64.971 406.637 1.00 35.00 216 SER A O 1
ATOM 1705 N N . LEU A 1 217 ? -2.691 67.043 407.228 1.00 36.88 217 LEU A N 1
ATOM 1706 C CA . LEU A 1 217 ? -3.518 67.170 408.437 1.00 35.45 217 LEU A CA 1
ATOM 1707 C C . LEU A 1 217 ? -4.366 68.429 408.470 1.00 38.84 217 LEU A C 1
ATOM 1708 O O . LEU A 1 217 ? -3.967 69.461 407.934 1.00 47.04 217 LEU A O 1
ATOM 1713 N N . THR A 1 218 ? -5.507 68.368 409.145 1.00 31.56 218 THR A N 1
ATOM 1714 C CA . THR A 1 218 ? -6.231 69.590 409.459 1.00 34.00 218 THR A CA 1
ATOM 1715 C C . THR A 1 218 ? -5.527 70.321 410.587 1.00 44.76 218 THR A C 1
ATOM 1716 O O . THR A 1 218 ? -4.697 69.737 411.294 1.00 48.05 218 THR A O 1
ATOM 1720 N N . SER A 1 219 ? -5.844 71.602 410.740 1.00 38.88 219 SER A N 1
ATOM 1721 C CA . SER A 1 219 ? -5.294 72.401 411.824 1.00 40.01 219 SER A CA 1
ATOM 1722 C C . SER A 1 219 ? -5.411 71.703 413.185 1.00 42.96 219 SER A C 1
ATOM 1723 O O . SER A 1 219 ? -4.431 71.580 413.929 1.00 39.64 219 SER A O 1
ATOM 1726 N N . GLY A 1 220 ? -6.610 71.234 413.497 1.00 37.27 220 GLY A N 1
ATOM 1727 C CA . GLY A 1 220 ? -6.871 70.667 414.803 1.00 44.07 220 GLY A CA 1
ATOM 1728 C C . GLY A 1 220 ? -6.152 69.353 415.004 1.00 40.83 220 GLY A C 1
ATOM 1729 O O . GLY A 1 220 ? -5.664 69.058 416.097 1.00 40.13 220 GLY A O 1
ATOM 1730 N N . ALA A 1 221 ? -6.098 68.557 413.943 1.00 35.62 221 ALA A N 1
ATOM 1731 C CA . ALA A 1 221 ? -5.387 67.301 413.984 1.00 32.77 221 ALA A CA 1
ATOM 1732 C C . ALA A 1 221 ? -3.925 67.529 414.372 1.00 39.40 221 ALA A C 1
ATOM 1733 O O . ALA A 1 221 ? -3.430 66.896 415.302 1.00 41.20 221 ALA A O 1
ATOM 1735 N N . LYS A 1 222 ? -3.238 68.421 413.658 1.00 39.79 222 LYS A N 1
ATOM 1736 C CA . LYS A 1 222 ? -1.832 68.722 413.952 1.00 55.41 222 LYS A CA 1
ATOM 1737 C C . LYS A 1 222 ? -1.683 69.281 415.369 1.00 45.10 222 LYS A C 1
ATOM 1738 O O . LYS A 1 222 ? -0.763 68.918 416.106 1.00 44.88 222 LYS A O 1
ATOM 1744 N N . ARG A 1 223 ? -2.608 70.155 415.743 1.00 41.30 223 ARG A N 1
ATOM 1745 C CA . ARG A 1 223 ? -2.652 70.699 417.092 1.00 42.94 223 ARG A CA 1
ATOM 1746 C C . ARG A 1 223 ? -2.696 69.567 418.120 1.00 43.59 223 ARG A C 1
ATOM 1747 O O . ARG A 1 223 ? -1.863 69.506 419.019 1.00 47.00 223 ARG A O 1
ATOM 1755 N N . LEU A 1 224 ? -3.643 68.651 417.962 1.00 46.16 224 LEU A N 1
ATOM 1756 C CA . LEU A 1 224 ? -3.789 67.529 418.889 1.00 35.50 224 LEU A CA 1
ATOM 1757 C C . LEU A 1 224 ? -2.646 66.522 418.808 1.00 42.49 224 LEU A C 1
ATOM 1758 O O . LEU A 1 224 ? -2.252 65.927 419.808 1.00 41.70 224 LEU A O 1
ATOM 1763 N N . LEU A 1 225 ? -2.132 66.323 417.604 1.00 36.54 225 LEU A N 1
ATOM 1764 C CA . LEU A 1 225 ? -1.032 65.408 417.396 1.00 40.06 225 LEU A CA 1
ATOM 1765 C C . LEU A 1 225 ? 0.151 65.854 418.226 1.00 41.68 225 LEU A C 1
ATOM 1766 O O . LEU A 1 225 ? 0.666 65.105 419.050 1.00 44.76 225 LEU A O 1
ATOM 1771 N N . GLU A 1 226 ? 0.561 67.096 417.999 1.00 44.20 226 GLU A N 1
ATOM 1772 C CA . GLU A 1 226 ? 1.729 67.665 418.643 1.00 45.48 226 GLU A CA 1
ATOM 1773 C C . GLU A 1 226 ? 1.587 67.707 420.151 1.00 45.00 226 GLU A C 1
ATOM 1774 O O . GLU A 1 226 ? 2.503 67.333 420.876 1.00 52.07 226 GLU A O 1
ATOM 1780 N N . LYS A 1 227 ? 0.428 68.149 420.619 1.00 43.93 227 LYS A N 1
ATOM 1781 C CA . LYS A 1 227 ? 0.165 68.204 422.044 1.00 32.82 227 LYS A CA 1
ATOM 1782 C C . LYS A 1 227 ? 0.427 66.850 422.684 1.00 38.66 227 LYS A C 1
ATOM 1783 O O . LYS A 1 227 ? 0.987 66.765 423.755 1.00 45.07 227 LYS A O 1
ATOM 1789 N N . GLU A 1 228 ? 0.048 65.780 422.011 1.00 52.48 228 GLU A N 1
ATOM 1790 C CA . GLU A 1 228 ? 0.115 64.472 422.642 1.00 44.92 228 GLU A CA 1
ATOM 1791 C C . GLU A 1 228 ? 1.441 63.772 422.409 1.00 33.61 228 GLU A C 1
ATOM 1792 O O . GLU A 1 228 ? 1.613 62.624 422.798 1.00 45.76 228 GLU A O 1
ATOM 1798 N N . GLY A 1 229 ? 2.375 64.473 421.777 1.00 33.00 229 GLY A N 1
ATOM 1799 C CA . GLY A 1 229 ? 3.661 63.896 421.434 1.00 35.82 229 GLY A CA 1
ATOM 1800 C C . GLY A 1 229 ? 3.559 62.750 420.441 1.00 48.05 229 GLY A C 1
ATOM 1801 O O . GLY A 1 229 ? 4.200 61.721 420.607 1.00 54.45 229 GLY A O 1
ATOM 1802 N N . LEU A 1 230 ? 2.757 62.934 419.398 1.00 52.15 230 LEU A N 1
ATOM 1803 C CA . LEU A 1 230 ? 2.567 61.900 418.389 1.00 43.42 230 LEU A CA 1
ATOM 1804 C C . LEU A 1 230 ? 3.188 62.389 417.088 1.00 35.06 230 LEU A C 1
ATOM 1805 O O . LEU A 1 230 ? 3.385 63.588 416.916 1.00 45.77 230 LEU A O 1
ATOM 1810 N N . GLU A 1 231 ? 3.563 61.470 416.203 1.00 41.97 231 GLU A N 1
ATOM 1811 C CA . GLU A 1 231 ? 4.295 61.867 415.005 1.00 35.66 231 GLU A CA 1
ATOM 1812 C C . GLU A 1 231 ? 3.446 61.850 413.736 1.00 38.20 231 GLU A C 1
ATOM 1813 O O . GLU A 1 231 ? 2.310 61.391 413.741 1.00 38.09 231 GLU A O 1
ATOM 1819 N N . PHE A 1 232 ? 4.044 62.311 412.643 1.00 31.97 232 PHE A N 1
ATOM 1820 C CA . PHE A 1 232 ? 3.388 62.387 411.351 1.00 35.17 232 PHE A CA 1
ATOM 1821 C C . PHE A 1 232 ? 4.372 62.068 410.238 1.00 36.78 232 PHE A C 1
ATOM 1822 O O . PHE A 1 232 ? 5.496 62.554 410.237 1.00 45.63 232 PHE A O 1
ATOM 1830 N N . ARG A 1 233 ? 3.938 61.242 409.297 1.00 31.15 233 ARG A N 1
ATOM 1831 C CA . ARG A 1 233 ? 4.691 60.991 408.075 1.00 45.60 233 ARG A CA 1
ATOM 1832 C C . ARG A 1 233 ? 3.760 61.214 406.887 1.00 45.05 233 ARG A C 1
ATOM 1833 O O . ARG A 1 233 ? 2.693 60.609 406.812 1.00 38.43 233 ARG A O 1
ATOM 1841 N N . LYS A 1 234 ? 4.154 62.107 405.985 1.00 35.30 234 LYS A N 1
ATOM 1842 C CA . LYS A 1 234 ? 3.383 62.375 404.779 1.00 40.96 234 LYS A CA 1
ATOM 1843 C C . LYS A 1 234 ? 3.456 61.191 403.829 1.00 42.02 234 LYS A C 1
ATOM 1844 O O . LYS A 1 234 ? 4.540 60.750 403.458 1.00 51.44 234 LYS A O 1
ATOM 1850 N N . LEU A 1 235 ? 2.300 60.645 403.471 1.00 42.52 235 LEU A N 1
ATOM 1851 C CA . LEU A 1 235 ? 2.237 59.596 402.462 1.00 44.04 235 LEU A CA 1
ATOM 1852 C C . LEU A 1 235 ? 0.928 59.680 401.667 1.00 51.16 235 LEU A C 1
ATOM 1853 O O . LEU A 1 235 ? -0.148 59.792 402.250 1.00 43.69 235 LEU A O 1
ATOM 1858 N N . GLU A 1 236 ? 1.020 59.613 400.344 1.00 48.80 236 GLU A N 1
ATOM 1859 C CA . GLU A 1 236 ? -0.168 59.606 399.494 1.00 49.89 236 GLU A CA 1
ATOM 1860 C C . GLU A 1 236 ? -0.575 58.178 399.164 1.00 46.53 236 GLU A C 1
ATOM 1861 O O . GLU A 1 236 ? 0.286 57.318 398.984 1.00 43.73 236 GLU A O 1
ATOM 1867 N N . PRO A 1 237 ? -1.888 57.905 399.117 1.00 41.49 237 PRO A N 1
ATOM 1868 C CA . PRO A 1 237 ? -2.303 56.563 398.693 1.00 40.04 237 PRO A CA 1
ATOM 1869 C C . PRO A 1 237 ? -1.822 56.300 397.268 1.00 47.65 237 PRO A C 1
ATOM 1870 O O . PRO A 1 237 ? -1.971 57.158 396.403 1.00 45.63 237 PRO A O 1
ATOM 1874 N N . PRO A 1 238 ? -1.195 55.145 397.035 1.00 42.97 238 PRO A N 1
ATOM 1875 C CA . PRO A 1 238 ? -0.682 54.847 395.698 1.00 48.14 238 PRO A CA 1
ATOM 1876 C C . PRO A 1 238 ? -1.790 54.454 394.710 1.00 47.09 238 PRO A C 1
ATOM 1877 O O . PRO A 1 238 ? -2.697 53.702 395.071 1.00 41.09 238 PRO A O 1
ATOM 1881 N N . LYS A 1 239 ? -1.706 54.947 393.477 1.00 44.64 239 LYS A N 1
ATOM 1882 C CA . LYS A 1 239 ? -2.607 54.493 392.420 1.00 46.07 239 LYS A CA 1
ATOM 1883 C C . LYS A 1 239 ? -1.879 53.585 391.435 1.00 39.91 239 LYS A C 1
ATOM 1884 O O . LYS A 1 239 ? -0.922 54.021 390.802 1.00 65.55 239 LYS A O 1
ATOM 1890 N N . ARG A 1 240 ? -2.319 52.335 391.299 1.00 53.26 240 ARG A N 1
ATOM 1891 C CA . ARG A 1 240 ? -1.762 51.438 390.276 1.00 59.23 240 ARG A CA 1
ATOM 1892 C C . ARG A 1 240 ? -1.930 52.016 388.858 1.00 73.43 240 ARG A C 1
ATOM 1893 O O . ARG A 1 240 ? -2.843 52.813 388.586 1.00 50.04 240 ARG A O 1
ATOM 1901 N N . SER B 1 2 ? -41.806 67.890 374.624 1.00 80.05 2 SER B N 1
ATOM 1902 C CA . SER B 1 2 ? -40.978 68.615 375.591 1.00 95.40 2 SER B CA 1
ATOM 1903 C C . SER B 1 2 ? -41.832 69.474 376.525 1.00 96.79 2 SER B C 1
ATOM 1904 O O . SER B 1 2 ? -41.354 70.447 377.117 1.00 83.63 2 SER B O 1
ATOM 1907 N N . LYS B 1 3 ? -43.107 69.108 376.629 1.00 91.80 3 LYS B N 1
ATOM 1908 C CA . LYS B 1 3 ? -43.977 69.552 377.722 1.00 90.55 3 LYS B CA 1
ATOM 1909 C C . LYS B 1 3 ? -44.190 68.370 378.659 1.00 87.53 3 LYS B C 1
ATOM 1910 O O . LYS B 1 3 ? -44.081 68.517 379.880 1.00 90.33 3 LYS B O 1
ATOM 1916 N N . ASP B 1 4 ? -44.539 67.217 378.080 1.00 71.45 4 ASP B N 1
ATOM 1917 C CA . ASP B 1 4 ? -44.753 65.976 378.833 1.00 58.84 4 ASP B CA 1
ATOM 1918 C C . ASP B 1 4 ? -43.637 65.771 379.855 1.00 48.04 4 ASP B C 1
ATOM 1919 O O . ASP B 1 4 ? -42.462 65.983 379.535 1.00 59.18 4 ASP B O 1
ATOM 1924 N N . LYS B 1 5 ? -43.990 65.337 381.062 1.00 44.53 5 LYS B N 1
ATOM 1925 C CA . LYS B 1 5 ? -43.003 65.024 382.080 1.00 40.24 5 LYS B CA 1
ATOM 1926 C C . LYS B 1 5 ? -41.965 64.065 381.528 1.00 43.30 5 LYS B C 1
ATOM 1927 O O . LYS B 1 5 ? -40.780 64.188 381.814 1.00 44.97 5 LYS B O 1
ATOM 1933 N N . VAL B 1 6 ? -42.404 63.116 380.712 1.00 30.98 6 VAL B N 1
ATOM 1934 C CA . VAL B 1 6 ? -41.483 62.096 380.276 1.00 32.53 6 VAL B CA 1
ATOM 1935 C C . VAL B 1 6 ? -41.364 62.057 378.778 1.00 38.50 6 VAL B C 1
ATOM 1936 O O . VAL B 1 6 ? -42.336 62.202 378.055 1.00 43.52 6 VAL B O 1
ATOM 1940 N N . THR B 1 7 ? -40.130 61.886 378.335 1.00 37.21 7 THR B N 1
ATOM 1941 C CA . THR B 1 7 ? -39.821 61.565 376.969 1.00 27.29 7 THR B CA 1
ATOM 1942 C C . THR B 1 7 ? -38.879 60.382 377.071 1.00 28.79 7 THR B C 1
ATOM 1943 O O . THR B 1 7 ? -37.913 60.437 377.804 1.00 36.84 7 THR B O 1
ATOM 1947 N N . VAL B 1 8 ? -39.182 59.299 376.371 1.00 25.62 8 VAL B N 1
ATOM 1948 C CA . VAL B 1 8 ? -38.386 58.100 376.478 1.00 24.74 8 VAL B CA 1
ATOM 1949 C C . VAL B 1 8 ? -38.297 57.407 375.138 1.00 35.26 8 VAL B C 1
ATOM 1950 O O . VAL B 1 8 ? -39.283 57.295 374.428 1.00 32.81 8 VAL B O 1
ATOM 1954 N N . ILE B 1 9 ? -37.099 56.953 374.809 1.00 29.08 9 ILE B N 1
ATOM 1955 C CA . ILE B 1 9 ? -36.849 56.223 373.593 1.00 23.57 9 ILE B CA 1
ATOM 1956 C C . ILE B 1 9 ? -36.094 54.958 373.948 1.00 32.99 9 ILE B C 1
ATOM 1957 O O . ILE B 1 9 ? -35.035 55.032 374.566 1.00 35.84 9 ILE B O 1
ATOM 1962 N N . THR B 1 10 ? -36.651 53.794 373.622 1.00 30.05 10 THR B N 1
ATOM 1963 C CA . THR B 1 10 ? -35.873 52.568 373.716 1.00 30.52 10 THR B CA 1
ATOM 1964 C C . THR B 1 10 ? -35.057 52.414 372.447 1.00 35.44 10 THR B C 1
ATOM 1965 O O . THR B 1 10 ? -35.408 52.980 371.424 1.00 33.81 10 THR B O 1
ATOM 1969 N N . SER B 1 11 ? -33.964 51.670 372.541 1.00 37.92 11 SER B N 1
ATOM 1970 C CA . SER B 1 11 ? -33.036 51.452 371.435 1.00 31.63 11 SER B CA 1
ATOM 1971 C C . SER B 1 11 ? -32.825 52.678 370.555 1.00 42.93 11 SER B C 1
ATOM 1972 O O . SER B 1 11 ? -33.019 52.618 369.337 1.00 45.81 11 SER B O 1
ATOM 1975 N N . PRO B 1 12 ? -32.410 53.795 371.170 1.00 47.72 12 PRO B N 1
ATOM 1976 C CA . PRO B 1 12 ? -32.246 55.047 370.430 1.00 39.21 12 PRO B CA 1
ATOM 1977 C C . PRO B 1 12 ? -31.058 55.020 369.470 1.00 46.81 12 PRO B C 1
ATOM 1978 O O . PRO B 1 12 ? -30.060 54.320 369.686 1.00 41.03 12 PRO B O 1
ATOM 1982 N N . SER B 1 13 ? -31.160 55.801 368.409 1.00 38.00 13 SER B N 1
ATOM 1983 C CA . SER B 1 13 ? -30.008 55.977 367.553 1.00 44.69 13 SER B CA 1
ATOM 1984 C C . SER B 1 13 ? -29.168 57.076 368.147 1.00 43.99 13 SER B C 1
ATOM 1985 O O . SER B 1 13 ? -29.622 57.798 369.046 1.00 35.85 13 SER B O 1
ATOM 1988 N N . THR B 1 14 ? -27.991 57.270 367.570 1.00 31.87 14 THR B N 1
ATOM 1989 C CA . THR B 1 14 ? -27.059 58.252 368.075 1.00 35.73 14 THR B CA 1
ATOM 1990 C C . THR B 1 14 ? -27.700 59.627 368.096 1.00 39.93 14 THR B C 1
ATOM 1991 O O . THR B 1 14 ? -27.649 60.333 369.101 1.00 49.91 14 THR B O 1
ATOM 1995 N N . GLU B 1 15 ? -28.356 59.984 367.007 1.00 33.40 15 GLU B N 1
ATOM 1996 C CA . GLU B 1 15 ? -29.011 61.282 366.915 1.00 35.52 15 GLU B CA 1
ATOM 1997 C C . GLU B 1 15 ? -30.085 61.417 367.972 1.00 24.56 15 GLU B C 1
ATOM 1998 O O . GLU B 1 15 ? -30.352 62.503 368.493 1.00 39.10 15 GLU B O 1
ATOM 2004 N N . GLU B 1 16 ? -30.751 60.306 368.248 1.00 39.07 16 GLU B N 1
ATOM 2005 C CA . GLU B 1 16 ? -31.846 60.332 369.195 1.00 39.24 16 GLU B CA 1
ATOM 2006 C C . GLU B 1 16 ? -31.262 60.518 370.587 1.00 39.60 16 GLU B C 1
ATOM 2007 O O . GLU B 1 16 ? -31.727 61.367 371.352 1.00 33.32 16 GLU B O 1
ATOM 2013 N N . LEU B 1 17 ? -30.208 59.752 370.874 1.00 27.70 17 LEU B N 1
ATOM 2014 C CA . LEU B 1 17 ? -29.475 59.860 372.124 1.00 30.32 17 LEU B CA 1
ATOM 2015 C C . LEU B 1 17 ? -29.004 61.288 372.349 1.00 41.05 17 LEU B C 1
ATOM 2016 O O . LEU B 1 17 ? -29.316 61.890 373.392 1.00 32.17 17 LEU B O 1
ATOM 2021 N N . VAL B 1 18 ? -28.285 61.827 371.356 1.00 36.48 18 VAL B N 1
ATOM 2022 C CA . VAL B 1 18 ? -27.716 63.166 371.452 1.00 24.77 18 VAL B CA 1
ATOM 2023 C C . VAL B 1 18 ? -28.820 64.169 371.686 1.00 27.01 18 VAL B C 1
ATOM 2024 O O . VAL B 1 18 ? -28.686 65.084 372.496 1.00 43.36 18 VAL B O 1
ATOM 2028 N N . SER B 1 19 ? -29.928 63.986 370.986 1.00 32.45 19 SER B N 1
ATOM 2029 C CA . SER B 1 19 ? -31.039 64.913 371.106 1.00 29.63 19 SER B CA 1
ATOM 2030 C C . SER B 1 19 ? -31.612 64.915 372.519 1.00 32.71 19 SER B C 1
ATOM 2031 O O . SER B 1 19 ? -31.829 65.963 373.106 1.00 37.30 19 SER B O 1
ATOM 2034 N N . LEU B 1 20 ? -31.865 63.730 373.062 1.00 46.20 20 LEU B N 1
ATOM 2035 C CA . LEU B 1 20 ? -32.454 63.624 374.392 1.00 43.92 20 LEU B CA 1
ATOM 2036 C C . LEU B 1 20 ? -31.479 64.040 375.495 1.00 45.20 20 LEU B C 1
ATOM 2037 O O . LEU B 1 20 ? -31.859 64.735 376.438 1.00 34.83 20 LEU B O 1
ATOM 2042 N N . VAL B 1 21 ? -30.225 63.612 375.378 1.00 40.52 21 VAL B N 1
ATOM 2043 C CA . VAL B 1 21 ? -29.219 64.002 376.358 1.00 41.24 21 VAL B CA 1
ATOM 2044 C C . VAL B 1 21 ? -29.104 65.518 376.436 1.00 47.36 21 VAL B C 1
ATOM 2045 O O . VAL B 1 21 ? -29.178 66.098 377.517 1.00 50.45 21 VAL B O 1
ATOM 2049 N N . ASN B 1 22 ? -28.947 66.164 375.285 1.00 43.53 22 ASN B N 1
ATOM 2050 C CA . ASN B 1 22 ? -28.802 67.613 375.260 1.00 36.64 22 ASN B CA 1
ATOM 2051 C C . ASN B 1 22 ? -30.074 68.338 375.698 1.00 32.26 22 ASN B C 1
ATOM 2052 O O . ASN B 1 22 ? -30.004 69.396 376.319 1.00 45.86 22 ASN B O 1
ATOM 2057 N N . SER B 1 23 ? -31.239 67.769 375.419 1.00 33.43 23 SER B N 1
ATOM 2058 C CA . SER B 1 23 ? -32.477 68.353 375.939 1.00 41.54 23 SER B CA 1
ATOM 2059 C C . SER B 1 23 ? -32.521 68.326 377.459 1.00 47.59 23 SER B C 1
ATOM 2060 O O . SER B 1 23 ? -33.016 69.260 378.099 1.00 46.54 23 SER B O 1
ATOM 2063 N N . ALA B 1 24 ? -32.020 67.237 378.032 1.00 37.25 24 ALA B N 1
ATOM 2064 C CA . ALA B 1 24 ? -32.094 67.042 379.472 1.00 50.10 24 ALA B CA 1
ATOM 2065 C C . ALA B 1 24 ? -31.315 68.136 380.196 1.00 52.72 24 ALA B C 1
ATOM 2066 O O . ALA B 1 24 ? -31.811 68.734 381.158 1.00 33.45 24 ALA B O 1
ATOM 2068 N N . LEU B 1 25 ? -30.105 68.400 379.705 1.00 37.29 25 LEU B N 1
ATOM 2069 C CA . LEU B 1 25 ? -29.223 69.389 380.305 1.00 44.21 25 LEU B CA 1
ATOM 2070 C C . LEU B 1 25 ? -29.799 70.783 380.110 1.00 41.12 25 LEU B C 1
ATOM 2071 O O . LEU B 1 25 ? -29.902 71.563 381.051 1.00 56.73 25 LEU B O 1
ATOM 2076 N N . LEU B 1 26 ? -30.216 71.079 378.891 1.00 51.24 26 LEU B N 1
ATOM 2077 C CA . LEU B 1 26 ? -30.771 72.387 378.600 1.00 62.58 26 LEU B CA 1
ATOM 2078 C C . LEU B 1 26 ? -32.043 72.642 379.399 1.00 52.92 26 LEU B C 1
ATOM 2079 O O . LEU B 1 26 ? -32.205 73.716 379.974 1.00 56.72 26 LEU B O 1
ATOM 2084 N N . GLU B 1 27 ? -32.936 71.658 379.453 1.00 53.90 27 GLU B N 1
ATOM 2085 C CA . GLU B 1 27 ? -34.197 71.837 380.170 1.00 51.47 27 GLU B CA 1
ATOM 2086 C C . GLU B 1 27 ? -34.005 71.679 381.677 1.00 51.88 27 GLU B C 1
ATOM 2087 O O . GLU B 1 27 ? -34.924 71.939 382.462 1.00 43.90 27 GLU B O 1
ATOM 2093 N N . GLU B 1 28 ? -32.804 71.256 382.067 1.00 45.38 28 GLU B N 1
ATOM 2094 C CA . GLU B 1 28 ? -32.491 70.962 383.460 1.00 56.21 28 GLU B CA 1
ATOM 2095 C C . GLU B 1 28 ? -33.518 69.995 384.028 1.00 55.05 28 GLU B C 1
ATOM 2096 O O . GLU B 1 28 ? -34.312 70.319 384.915 1.00 37.72 28 GLU B O 1
ATOM 2102 N N . ALA B 1 29 ? -33.507 68.800 383.464 1.00 48.75 29 ALA B N 1
ATOM 2103 C CA . ALA B 1 29 ? -34.390 67.753 383.907 1.00 45.44 29 ALA B CA 1
ATOM 2104 C C . ALA B 1 29 ? -33.532 66.552 384.257 1.00 39.11 29 ALA B C 1
ATOM 2105 O O . ALA B 1 29 ? -32.322 66.558 384.007 1.00 39.66 29 ALA B O 1
ATOM 2107 N N . MET B 1 30 ? -34.159 65.511 384.792 1.00 25.31 30 MET B N 1
ATOM 2108 C CA . MET B 1 30 ? -33.443 64.282 385.089 1.00 24.68 30 MET B CA 1
ATOM 2109 C C . MET B 1 30 ? -33.289 63.445 383.839 1.00 31.64 30 MET B C 1
ATOM 2110 O O . MET B 1 30 ? -34.251 63.178 383.114 1.00 32.48 30 MET B O 1
ATOM 2115 N N . LEU B 1 31 ? -32.048 63.071 383.585 1.00 32.27 31 LEU B N 1
ATOM 2116 C CA . LEU B 1 31 ? -31.696 62.183 382.510 1.00 30.89 31 LEU B CA 1
ATOM 2117 C C . LEU B 1 31 ? -31.564 60.776 383.074 1.00 37.95 31 LEU B C 1
ATOM 2118 O O . LEU B 1 31 ? -30.829 60.559 384.036 1.00 31.02 31 LEU B O 1
ATOM 2123 N N . THR B 1 32 ? -32.255 59.817 382.477 1.00 33.51 32 THR B N 1
ATOM 2124 C CA . THR B 1 32 ? -32.063 58.431 382.860 1.00 29.00 32 THR B CA 1
ATOM 2125 C C . THR B 1 32 ? -31.839 57.537 381.652 1.00 26.09 32 THR B C 1
ATOM 2126 O O . THR B 1 32 ? -32.575 57.607 380.687 1.00 32.17 32 THR B O 1
ATOM 2130 N N . ILE B 1 33 ? -30.835 56.680 381.754 1.00 22.35 33 ILE B N 1
ATOM 2131 C CA . ILE B 1 33 ? -30.379 55.814 380.689 1.00 27.88 33 ILE B CA 1
ATOM 2132 C C . ILE B 1 33 ? -30.097 54.386 381.174 1.00 32.89 33 ILE B C 1
ATOM 2133 O O . ILE B 1 33 ? -29.392 54.187 382.174 1.00 33.77 33 ILE B O 1
ATOM 2138 N N . PHE B 1 34 ? -30.632 53.391 380.469 1.00 26.96 34 PHE B N 1
ATOM 2139 C CA . PHE B 1 34 ? -30.219 52.020 380.710 1.00 25.46 34 PHE B CA 1
ATOM 2140 C C . PHE B 1 34 ? -29.248 51.662 379.600 1.00 22.64 34 PHE B C 1
ATOM 2141 O O . PHE B 1 34 ? -29.556 51.829 378.416 1.00 30.99 34 PHE B O 1
ATOM 2149 N N . ALA B 1 35 ? -28.072 51.177 379.969 1.00 26.09 35 ALA B N 1
ATOM 2150 C CA . ALA B 1 35 ? -27.052 50.940 378.973 1.00 22.90 35 ALA B CA 1
ATOM 2151 C C . ALA B 1 35 ? -26.018 49.892 379.370 1.00 25.13 35 ALA B C 1
ATOM 2152 O O . ALA B 1 35 ? -25.738 49.680 380.546 1.00 37.59 35 ALA B O 1
ATOM 2154 N N . ARG B 1 36 ? -25.454 49.225 378.370 1.00 27.59 36 ARG B N 1
ATOM 2155 C CA . ARG B 1 36 ? -24.232 48.458 378.573 1.00 32.81 36 ARG B CA 1
ATOM 2156 C C . ARG B 1 36 ? -23.106 49.483 378.511 1.00 39.41 36 ARG B C 1
ATOM 2157 O O . ARG B 1 36 ? -23.103 50.346 377.628 1.00 37.10 36 ARG B O 1
ATOM 2165 N N . CYS B 1 37 ? -22.181 49.433 379.460 1.00 31.71 37 CYS B N 1
ATOM 2166 C CA . CYS B 1 37 ? -21.177 50.483 379.541 1.00 32.96 37 CYS B CA 1
ATOM 2167 C C . CYS B 1 37 ? -19.904 50.042 380.229 1.00 32.14 37 CYS B C 1
ATOM 2168 O O . CYS B 1 37 ? -19.825 48.958 380.805 1.00 36.34 37 CYS B O 1
ATOM 2171 N N . LYS B 1 38 ? -18.885 50.869 380.067 1.00 36.18 38 LYS B N 1
ATOM 2172 C CA . LYS B 1 38 ? -17.628 50.753 380.780 1.00 34.59 38 LYS B CA 1
ATOM 2173 C C . LYS B 1 38 ? -17.518 52.063 381.522 1.00 40.39 38 LYS B C 1
ATOM 2174 O O . LYS B 1 38 ? -18.005 53.084 381.027 1.00 34.25 38 LYS B O 1
ATOM 2180 N N . VAL B 1 39 ? -16.936 52.043 382.717 1.00 40.89 39 VAL B N 1
ATOM 2181 C CA . VAL B 1 39 ? -16.819 53.269 383.497 1.00 33.09 39 VAL B CA 1
ATOM 2182 C C . VAL B 1 39 ? -15.381 53.493 383.906 1.00 34.33 39 VAL B C 1
ATOM 2183 O O . VAL B 1 39 ? -14.705 52.571 384.371 1.00 33.04 39 VAL B O 1
ATOM 2187 N N . HIS B 1 40 ? -14.913 54.720 383.712 1.00 35.67 40 HIS B N 1
ATOM 2188 C CA . HIS B 1 40 ? -13.563 55.098 384.097 1.00 33.15 40 HIS B CA 1
ATOM 2189 C C . HIS B 1 40 ? -13.660 56.292 385.019 1.00 37.63 40 HIS B C 1
ATOM 2190 O O . HIS B 1 40 ? -14.345 57.284 384.712 1.00 32.23 40 HIS B O 1
ATOM 2197 N N . TYR B 1 41 ? -12.973 56.197 386.153 1.00 32.03 41 TYR B N 1
ATOM 2198 C CA . TYR B 1 41 ? -12.983 57.276 387.131 1.00 26.79 41 TYR B CA 1
ATOM 2199 C C . TYR B 1 41 ? -11.559 57.593 387.581 1.00 35.90 41 TYR B C 1
ATOM 2200 O O . TYR B 1 41 ? -10.767 56.682 387.846 1.00 29.57 41 TYR B O 1
ATOM 2209 N N . ASP B 1 42 ? -11.226 58.882 387.622 1.00 30.89 42 ASP B N 1
ATOM 2210 C CA . ASP B 1 42 ? -9.950 59.336 388.173 1.00 38.92 42 ASP B CA 1
ATOM 2211 C C . ASP B 1 42 ? -10.159 60.676 388.850 1.00 36.73 42 ASP B C 1
ATOM 2212 O O . ASP B 1 42 ? -10.763 61.591 388.277 1.00 39.47 42 ASP B O 1
ATOM 2217 N N . GLY B 1 43 ? -9.596 60.810 390.044 1.00 20.69 43 GLY B N 1
ATOM 2218 C CA . GLY B 1 43 ? -10.063 61.792 390.998 1.00 23.21 43 GLY B CA 1
ATOM 2219 C C . GLY B 1 43 ? -9.353 61.550 392.303 1.00 30.46 43 GLY B C 1
ATOM 2220 O O . GLY B 1 43 ? -8.171 61.160 392.322 1.00 20.23 43 GLY B O 1
ATOM 2221 N N . ARG B 1 44 ? -10.056 61.829 393.394 1.00 27.41 44 ARG B N 1
ATOM 2222 C CA . ARG B 1 44 ? -9.568 61.478 394.726 1.00 24.43 44 ARG B CA 1
ATOM 2223 C C . ARG B 1 44 ? -8.973 60.073 394.752 1.00 24.10 44 ARG B C 1
ATOM 2224 O O . ARG B 1 44 ? -7.912 59.845 395.322 1.00 30.98 44 ARG B O 1
ATOM 2232 N N . ALA B 1 45 ? -9.654 59.144 394.099 1.00 22.08 45 ALA B N 1
ATOM 2233 C CA . ALA B 1 45 ? -9.133 57.801 393.889 1.00 31.02 45 ALA B CA 1
ATOM 2234 C C . ALA B 1 45 ? -9.204 57.496 392.389 1.00 40.93 45 ALA B C 1
ATOM 2235 O O . ALA B 1 45 ? -9.382 58.403 391.575 1.00 38.07 45 ALA B O 1
ATOM 2237 N N . LYS B 1 46 ? -9.003 56.243 392.011 1.00 30.03 46 LYS B N 1
ATOM 2238 C CA . LYS B 1 46 ? -9.072 55.870 390.602 1.00 30.40 46 LYS B CA 1
ATOM 2239 C C . LYS B 1 46 ? -9.711 54.495 390.456 1.00 25.91 46 LYS B C 1
ATOM 2240 O O . LYS B 1 46 ? -9.449 53.608 391.272 1.00 36.62 46 LYS B O 1
ATOM 2246 N N . SER B 1 47 ? -10.569 54.308 389.451 1.00 27.65 47 SER B N 1
ATOM 2247 C CA . SER B 1 47 ? -11.196 52.995 389.269 1.00 30.23 47 SER B CA 1
ATOM 2248 C C . SER B 1 47 ? -11.615 52.647 387.845 1.00 33.45 47 SER B C 1
ATOM 2249 O O . SER B 1 47 ? -11.906 53.522 387.029 1.00 34.75 47 SER B O 1
ATOM 2252 N N . GLU B 1 48 ? -11.676 51.344 387.582 1.00 40.70 48 GLU B N 1
ATOM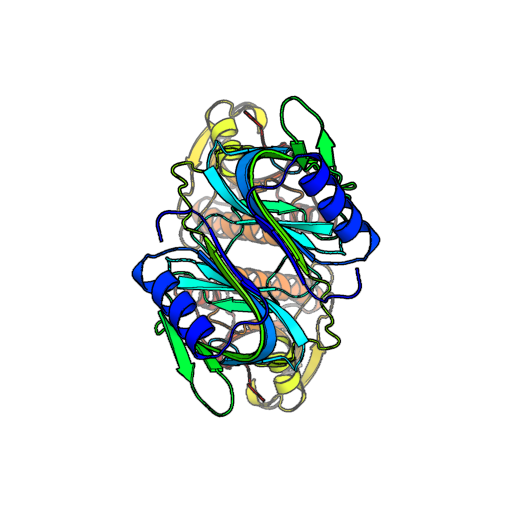 2253 C CA . GLU B 1 48 ? -12.191 50.806 386.328 1.00 34.94 48 GLU B CA 1
ATOM 2254 C C . GLU B 1 48 ? -13.375 49.881 386.572 1.00 37.73 48 GLU B C 1
ATOM 2255 O O . GLU B 1 48 ? -13.365 49.058 387.501 1.00 41.25 48 GLU B O 1
ATOM 2261 N N . LEU B 1 49 ? -14.392 50.015 385.730 1.00 36.01 49 LEU B N 1
ATOM 2262 C CA . LEU B 1 49 ? -15.499 49.068 385.715 1.00 28.64 49 LEU B CA 1
ATOM 2263 C C . LEU B 1 49 ? -15.699 48.500 384.311 1.00 36.12 49 LEU B C 1
ATOM 2264 O O . LEU B 1 49 ? -15.960 49.244 383.357 1.00 33.02 49 LEU B O 1
ATOM 2269 N N . GLY B 1 50 ? -15.566 47.182 384.193 1.00 34.47 50 GLY B N 1
ATOM 2270 C CA . GLY B 1 50 ? -15.707 46.501 382.919 1.00 26.20 50 GLY B CA 1
ATOM 2271 C C . GLY B 1 50 ? -17.113 46.523 382.355 1.00 25.77 50 GLY B C 1
ATOM 2272 O O . GLY B 1 50 ? -18.059 46.965 383.015 1.00 35.03 50 GLY B O 1
ATOM 2273 N N . SER B 1 51 ? -17.255 46.028 381.130 1.00 35.34 51 SER B N 1
ATOM 2274 C CA . SER B 1 51 ? -18.516 46.124 380.395 1.00 37.06 51 SER B CA 1
ATOM 2275 C C . SER B 1 51 ? -19.696 45.438 381.104 1.00 27.34 51 SER B C 1
ATOM 2276 O O . SER B 1 51 ? -19.589 44.285 381.530 1.00 34.36 51 SER B O 1
ATOM 2279 N N . GLY B 1 52 ? -20.826 46.134 381.221 1.00 34.12 52 GLY B N 1
ATOM 2280 C CA . GLY B 1 52 ? -21.982 45.575 381.917 1.00 20.58 52 GLY B CA 1
ATOM 2281 C C . GLY B 1 52 ? -23.192 46.486 381.911 1.00 24.46 52 GLY B C 1
ATOM 2282 O O . GLY B 1 52 ? -23.083 47.655 381.565 1.00 32.68 52 GLY B O 1
ATOM 2283 N N . ASP B 1 53 ? -24.352 45.953 382.293 1.00 34.17 53 ASP B N 1
ATOM 2284 C CA . ASP B 1 53 ? -25.587 46.734 382.279 1.00 30.65 53 ASP B CA 1
ATOM 2285 C C . ASP B 1 53 ? -25.795 47.514 383.562 1.00 29.06 53 ASP B C 1
ATOM 2286 O O . ASP B 1 53 ? -25.787 46.934 384.639 1.00 42.10 53 ASP B O 1
ATOM 2291 N N . ARG B 1 54 ? -26.000 48.822 383.446 1.00 28.32 54 ARG B N 1
ATOM 2292 C CA . ARG B 1 54 ? -26.279 49.662 384.601 1.00 23.04 54 ARG B CA 1
ATOM 2293 C C . ARG B 1 54 ? -27.292 50.732 384.306 1.00 31.06 54 ARG B C 1
ATOM 2294 O O . ARG B 1 54 ? -27.581 51.034 383.148 1.00 30.57 54 ARG B O 1
ATOM 2302 N N . VAL B 1 55 ? -27.834 51.299 385.377 1.00 34.11 55 VAL B N 1
ATOM 2303 C CA . VAL B 1 55 ? -28.728 52.439 385.286 1.00 24.82 55 VAL B CA 1
ATOM 2304 C C . VAL B 1 55 ? -27.923 53.698 385.529 1.00 31.03 55 VAL B C 1
ATOM 2305 O O . VAL B 1 55 ? -27.126 53.763 386.462 1.00 36.41 55 VAL B O 1
ATOM 2309 N N . ILE B 1 56 ? -28.106 54.690 384.672 1.00 36.18 56 ILE B N 1
ATOM 2310 C CA . ILE B 1 56 ? -27.370 55.933 384.796 1.00 24.73 56 ILE B CA 1
ATOM 2311 C C . ILE B 1 56 ? -28.331 57.086 385.013 1.00 30.35 56 ILE B C 1
ATOM 2312 O O . ILE B 1 56 ? -29.346 57.212 384.318 1.00 35.91 56 ILE B O 1
ATOM 2317 N N . ILE B 1 57 ? -28.037 57.906 386.012 1.00 31.09 57 ILE B N 1
ATOM 2318 C CA . ILE B 1 57 ? -28.844 59.088 386.264 1.00 26.60 57 ILE B CA 1
ATOM 2319 C C . ILE B 1 57 ? -27.969 60.349 386.302 1.00 32.67 57 ILE B C 1
ATOM 2320 O O . ILE B 1 57 ? -26.903 60.364 386.920 1.00 29.56 57 ILE B O 1
ATOM 2325 N N . VAL B 1 58 ? -28.407 61.386 385.596 1.00 30.86 58 VAL B N 1
ATOM 2326 C CA . VAL B 1 58 ? -27.794 62.695 385.710 1.00 21.38 58 VAL B CA 1
ATOM 2327 C C . VAL B 1 58 ? -28.866 63.647 386.175 1.00 29.81 58 VAL B C 1
ATOM 2328 O O . VAL B 1 58 ? -29.865 63.848 385.474 1.00 39.61 58 VAL B O 1
ATOM 2332 N N . LYS B 1 59 ? -28.679 64.190 387.381 1.00 25.96 59 LYS B N 1
ATOM 2333 C CA . LYS B 1 59 ? -29.596 65.181 387.944 1.00 29.20 59 LYS B CA 1
ATOM 2334 C C . LYS B 1 59 ? -29.216 66.576 387.448 1.00 32.08 59 LYS B C 1
ATOM 2335 O O . LYS B 1 59 ? -28.052 66.823 387.111 1.00 36.71 59 LYS B O 1
ATOM 2341 N N . PRO B 1 60 ? -30.199 67.483 387.366 1.00 26.04 60 PRO B N 1
ATOM 2342 C CA . PRO B 1 60 ? -29.957 68.827 386.825 1.00 47.02 60 PRO B CA 1
ATOM 2343 C C . PRO B 1 60 ? -28.916 69.628 387.605 1.00 43.46 60 PRO B C 1
ATOM 2344 O O . PRO B 1 60 ? -28.311 70.547 387.043 1.00 51.33 60 PRO B O 1
ATOM 2348 N N . ASP B 1 61 ? -28.693 69.258 388.865 1.00 41.17 61 ASP B N 1
ATOM 2349 C CA . ASP B 1 61 ? -27.719 69.935 389.716 1.00 29.02 61 ASP B CA 1
ATOM 2350 C C . ASP B 1 61 ? -26.325 69.343 389.553 1.00 34.73 61 ASP B C 1
ATOM 2351 O O . ASP B 1 61 ? -25.407 69.696 390.292 1.00 38.45 61 ASP B O 1
ATOM 2356 N N . GLY B 1 62 ? -26.191 68.403 388.621 1.00 29.77 62 GLY B N 1
ATOM 2357 C CA . GLY B 1 62 ? -24.895 67.876 388.243 1.00 23.06 62 GLY B CA 1
ATOM 2358 C C . GLY B 1 62 ? -24.558 66.535 388.870 1.00 32.07 62 GLY B C 1
ATOM 2359 O O . GLY B 1 62 ? -23.552 65.904 388.510 1.00 32.89 62 GLY B O 1
ATOM 2360 N N . SER B 1 63 ? -25.390 66.096 389.811 1.00 22.89 63 SER B N 1
ATOM 2361 C CA . SER B 1 63 ? -25.212 64.779 390.419 1.00 26.60 63 SER B CA 1
ATOM 2362 C C . SER B 1 63 ? -25.285 63.706 389.335 1.00 32.70 63 SER B C 1
ATOM 2363 O O . SER B 1 63 ? -26.167 63.727 388.477 1.00 34.19 63 SER B O 1
ATOM 2366 N N . PHE B 1 64 ? -24.335 62.785 389.374 1.00 24.14 64 PHE B N 1
ATOM 2367 C CA . PHE B 1 64 ? -24.190 61.748 388.379 1.00 22.86 64 PHE B CA 1
ATOM 2368 C C . PHE B 1 64 ? -24.124 60.408 389.137 1.00 32.28 64 PHE B C 1
ATOM 2369 O O . PHE B 1 64 ? -23.275 60.237 390.003 1.00 34.45 64 PHE B O 1
ATOM 2377 N N . LEU B 1 65 ? -25.023 59.476 388.826 1.00 22.45 65 LEU B N 1
ATOM 2378 C CA . LEU B 1 65 ? -25.079 58.180 389.519 1.00 24.62 65 LEU B CA 1
ATOM 2379 C C . LEU B 1 65 ? -25.013 57.015 388.555 1.00 24.69 65 LEU B C 1
ATOM 2380 O O . LEU B 1 65 ? -25.674 57.019 387.508 1.00 26.76 65 LEU B O 1
ATOM 2385 N N . ILE B 1 66 ? -24.205 56.020 388.891 1.00 21.00 66 ILE B N 1
ATOM 2386 C CA . ILE B 1 66 ? -24.212 54.781 388.123 1.00 29.73 66 ILE B CA 1
ATOM 2387 C C . ILE B 1 66 ? -24.492 53.605 389.055 1.00 26.46 66 ILE B C 1
ATOM 2388 O O . ILE B 1 66 ? -23.687 53.298 389.929 1.00 24.90 66 ILE B O 1
ATOM 2393 N N . HIS B 1 67 ? -25.623 52.942 388.829 1.00 30.78 67 HIS B N 1
ATOM 2394 C CA . HIS B 1 67 ? -26.102 51.860 389.685 1.00 25.12 67 HIS B CA 1
ATOM 2395 C C . HIS B 1 67 ? -26.076 50.475 389.056 1.00 22.19 67 HIS B C 1
ATOM 2396 O O . HIS B 1 67 ? -26.663 50.229 387.989 1.00 31.47 67 HIS B O 1
ATOM 2403 N N . GLN B 1 68 ? -25.411 49.556 389.741 1.00 27.68 68 GLN B N 1
ATOM 2404 C CA . GLN B 1 68 ? -25.516 48.145 389.403 1.00 26.20 68 GLN B CA 1
ATOM 2405 C C . GLN B 1 68 ? -26.823 47.532 389.941 1.00 28.67 68 GLN B C 1
ATOM 2406 O O . GLN B 1 68 ? -27.614 48.204 390.615 1.00 24.92 68 GLN B O 1
ATOM 2412 N N . SER B 1 69 ? -27.039 46.258 389.639 1.00 30.47 69 SER B N 1
ATOM 2413 C CA . SER B 1 69 ? -28.271 45.560 390.013 1.00 32.32 69 SER B CA 1
ATOM 2414 C C . SER B 1 69 ? -28.302 45.182 391.482 1.00 27.10 69 SER B C 1
ATOM 2415 O O . SER B 1 69 ? -29.291 44.649 391.965 1.00 45.98 69 SER B O 1
ATOM 2418 N N . LYS B 1 70 ? -27.201 45.417 392.182 1.00 33.72 70 LYS B N 1
ATOM 2419 C CA . LYS B 1 70 ? -27.185 45.259 393.627 1.00 27.06 70 LYS B CA 1
ATOM 2420 C C . LYS B 1 70 ? -26.659 46.497 394.349 1.00 38.22 70 LYS B C 1
ATOM 2421 O O . LYS B 1 70 ? -26.102 47.418 393.767 1.00 38.12 70 LYS B O 1
ATOM 2427 N N . LYS B 1 71 ? -26.728 46.366 395.661 1.00 35.92 71 LYS B N 1
ATOM 2428 C CA . LYS B 1 71 ? -26.471 47.321 396.731 1.00 31.81 71 LYS B CA 1
ATOM 2429 C C . LYS B 1 71 ? -27.259 48.627 396.746 1.00 34.52 71 LYS B C 1
ATOM 2430 O O . LYS B 1 71 ? -28.020 48.930 395.830 1.00 42.38 71 LYS B O 1
ATOM 2436 N N . ARG B 1 72 ? -26.931 49.462 397.730 1.00 23.76 72 ARG B N 1
ATOM 2437 C CA . ARG B 1 72 ? -27.642 50.714 397.964 1.00 25.35 72 ARG B CA 1
ATOM 2438 C C . ARG B 1 72 ? -26.894 51.839 397.262 1.00 33.05 72 ARG B C 1
ATOM 2439 O O . ARG B 1 72 ? -27.497 52.731 396.671 1.00 31.84 72 ARG B O 1
ATOM 2447 N N . GLU B 1 73 ? -25.567 51.768 397.363 1.00 24.51 73 GLU B N 1
ATOM 2448 C CA . GLU B 1 73 ? -24.657 52.737 396.781 1.00 27.07 73 GLU B CA 1
ATOM 2449 C C . GLU B 1 73 ? -24.492 52.601 395.252 1.00 27.46 73 GLU B C 1
ATOM 2450 O O . GLU B 1 73 ? -24.466 51.501 394.711 1.00 30.18 73 GLU B O 1
ATOM 2456 N N . PRO B 1 74 ? -24.330 53.730 394.568 1.00 23.74 74 PRO B N 1
ATOM 2457 C CA . PRO B 1 74 ? -23.831 53.708 393.184 1.00 26.72 74 PRO B CA 1
ATOM 2458 C C . PRO B 1 74 ? -22.416 53.135 393.111 1.00 26.98 74 PRO B C 1
ATOM 2459 O O . PRO B 1 74 ? -21.625 53.397 394.008 1.00 24.14 74 PRO B O 1
ATOM 2463 N N . VAL B 1 75 ? -22.104 52.359 392.076 1.00 18.10 75 VAL B N 1
ATOM 2464 C CA . VAL B 1 75 ? -20.746 51.848 391.902 1.00 23.74 75 VAL B CA 1
ATOM 2465 C C . VAL B 1 75 ? -19.776 52.998 391.543 1.00 26.24 75 VAL B C 1
ATOM 2466 O O . VAL B 1 75 ? -18.608 52.999 391.924 1.00 22.91 75 VAL B O 1
ATOM 2470 N N . ASN B 1 76 ? -20.276 53.971 390.795 1.00 25.10 76 ASN B N 1
ATOM 2471 C CA . ASN B 1 76 ? -19.538 55.186 390.510 1.00 20.69 76 ASN B CA 1
ATOM 2472 C C . ASN B 1 76 ? -20.508 56.351 390.517 1.00 30.39 76 ASN B C 1
ATOM 2473 O O . ASN B 1 76 ? -21.720 56.182 390.307 1.00 28.26 76 ASN B O 1
ATOM 2478 N N . TRP B 1 77 ? -19.972 57.539 390.736 1.00 20.45 77 TRP B N 1
ATOM 2479 C CA . TRP B 1 77 ? -20.808 58.708 390.814 1.00 24.51 77 TRP B CA 1
ATOM 2480 C C . TRP B 1 77 ? -20.003 59.981 390.659 1.00 28.91 77 TRP B C 1
ATOM 2481 O O . TRP B 1 77 ? -18.789 59.969 390.570 1.00 31.45 77 TRP B O 1
ATOM 2492 N N . GLN B 1 78 ? -20.712 61.088 390.668 1.00 25.80 78 GLN B N 1
ATOM 2493 C CA . GLN B 1 78 ? -20.098 62.381 390.745 1.00 25.86 78 GLN B CA 1
ATOM 2494 C C . GLN B 1 78 ? -21.078 63.167 391.579 1.00 35.36 78 GLN B C 1
ATOM 2495 O O . GLN B 1 78 ? -22.291 62.992 391.420 1.00 29.15 78 GLN B O 1
ATOM 2501 N N . PRO B 1 79 ? -20.567 64.009 392.491 1.00 46.91 79 PRO B N 1
ATOM 2502 C CA . PRO B 1 79 ? -21.353 64.838 393.407 1.00 36.57 79 PRO B CA 1
ATOM 2503 C C . PRO B 1 79 ? -21.972 66.062 392.734 1.00 29.39 79 PRO B C 1
ATOM 2504 O O . PRO B 1 79 ? -21.610 66.392 391.602 1.00 37.00 79 PRO B O 1
ATOM 2508 N N . PRO B 1 80 ? -22.925 66.708 393.413 1.00 24.48 80 PRO B N 1
ATOM 2509 C CA . PRO B 1 80 ? -23.542 67.942 392.922 1.00 32.31 80 PRO B CA 1
ATOM 2510 C C . PRO B 1 80 ? -22.520 68.985 392.487 1.00 41.87 80 PRO B C 1
ATOM 2511 O O . PRO B 1 80 ? -21.498 69.161 393.144 1.00 39.86 80 PRO B O 1
ATOM 2515 N N . GLY B 1 81 ? -22.795 69.663 391.377 1.00 47.61 81 GLY B N 1
ATOM 2516 C CA . GLY B 1 81 ? -21.928 70.724 390.898 1.00 33.84 81 GLY B CA 1
ATOM 2517 C C . GLY B 1 81 ? -21.033 70.302 389.753 1.00 43.22 81 GLY B C 1
ATOM 2518 O O . GLY B 1 81 ? -20.350 71.116 389.141 1.00 55.12 81 GLY B O 1
ATOM 2519 N N . SER B 1 82 ? -21.032 69.020 389.446 1.00 35.83 82 SER B N 1
ATOM 2520 C CA . SER B 1 82 ? -20.211 68.554 388.351 1.00 37.26 82 SER B CA 1
ATOM 2521 C C . SER B 1 82 ? -20.794 68.961 387.016 1.00 45.73 82 SER B C 1
ATOM 2522 O O . SER B 1 82 ? -21.977 69.257 386.890 1.00 36.20 82 SER B O 1
ATOM 2525 N N . ARG B 1 83 ? -19.938 68.974 386.014 1.00 36.96 83 ARG B N 1
ATOM 2526 C CA . ARG B 1 83 ? -20.325 69.428 384.709 1.00 42.08 83 ARG B CA 1
ATOM 2527 C C . ARG B 1 83 ? -20.289 68.237 383.795 1.00 42.42 83 ARG B C 1
ATOM 2528 O O . ARG B 1 83 ? -19.247 67.593 383.664 1.00 39.90 83 ARG B O 1
ATOM 2536 N N . VAL B 1 84 ? -21.425 67.927 383.178 1.00 36.84 84 VAL B N 1
ATOM 2537 C CA . VAL B 1 84 ? -21.493 66.759 382.301 1.00 44.15 84 VAL B CA 1
ATOM 2538 C C . VAL B 1 84 ? -21.664 67.138 380.831 1.00 47.36 84 VAL B C 1
ATOM 2539 O O . VAL B 1 84 ? -22.497 67.969 380.465 1.00 47.50 84 VAL B O 1
ATOM 2543 N N . ARG B 1 85 ? -20.840 66.537 379.990 1.00 40.13 85 ARG B N 1
ATOM 2544 C CA . ARG B 1 85 ? -20.939 66.748 378.566 1.00 38.85 85 ARG B CA 1
ATOM 2545 C C . ARG B 1 85 ? -21.177 65.390 377.935 1.00 53.62 85 ARG B C 1
ATOM 2546 O O . ARG B 1 85 ? -20.674 64.389 378.440 1.00 52.92 85 ARG B O 1
ATOM 2554 N N . LEU B 1 86 ? -21.971 65.342 376.864 1.00 54.94 86 LEU B N 1
ATOM 2555 C CA . LEU B 1 86 ? -22.019 64.143 376.034 1.00 40.88 86 LEU B CA 1
ATOM 2556 C C . LEU B 1 86 ? -20.969 64.307 374.974 1.00 37.83 86 LEU B C 1
ATOM 2557 O O . LEU B 1 86 ? -20.789 65.396 374.446 1.00 60.18 86 LEU B O 1
ATOM 2562 N N . GLU B 1 87 ? -20.272 63.231 374.664 1.00 34.31 87 GLU B N 1
ATOM 2563 C CA . GLU B 1 87 ? -19.137 63.316 373.767 1.00 37.54 87 GLU B CA 1
ATOM 2564 C C . GLU B 1 87 ? -19.083 62.103 372.826 1.00 58.28 87 GLU B C 1
ATOM 2565 O O . GLU B 1 87 ? -19.113 60.956 373.275 1.00 51.31 87 GLU B O 1
ATOM 2571 N N . LEU B 1 88 ? -19.004 62.344 371.517 1.00 59.19 88 LEU B N 1
ATOM 2572 C CA . LEU B 1 88 ? -19.038 61.228 370.570 1.00 41.45 88 LEU B CA 1
ATOM 2573 C C . LEU B 1 88 ? -17.646 60.780 370.150 1.00 51.09 88 LEU B C 1
ATOM 2574 O O . LEU B 1 88 ? -16.779 61.597 369.887 1.00 67.50 88 LEU B O 1
ATOM 2579 N N . ARG B 1 89 ? -17.463 59.470 370.063 1.00 40.70 89 ARG B N 1
ATOM 2580 C CA . ARG B 1 89 ? -16.170 58.829 369.844 1.00 36.89 89 ARG B CA 1
ATOM 2581 C C . ARG B 1 89 ? -16.469 57.486 369.221 1.00 32.43 89 ARG B C 1
ATOM 2582 O O . ARG B 1 89 ? -17.536 57.309 368.628 1.00 48.58 89 ARG B O 1
ATOM 2590 N N . GLU B 1 90 ? -15.528 56.550 369.319 1.00 37.55 90 GLU B N 1
ATOM 2591 C CA . GLU B 1 90 ? -15.791 55.172 368.904 1.00 38.49 90 GLU B CA 1
ATOM 2592 C C . GLU B 1 90 ? -17.183 54.710 369.382 1.00 52.29 90 GLU B C 1
ATOM 2593 O O . GLU B 1 90 ? -17.917 54.064 368.634 1.00 49.36 90 GLU B O 1
ATOM 2599 N N . ASN B 1 91 ? -17.528 55.052 370.627 1.00 56.58 91 ASN B N 1
ATOM 2600 C CA . ASN B 1 91 ? -18.913 55.015 371.131 1.00 41.96 91 ASN B CA 1
ATOM 2601 C C . ASN B 1 91 ? -19.233 56.357 371.788 1.00 30.34 91 ASN B C 1
ATOM 2602 O O . ASN B 1 91 ? -18.332 57.141 372.057 1.00 43.86 91 ASN B O 1
ATOM 2607 N N . PRO B 1 92 ? -20.517 56.658 372.007 1.00 30.97 92 PRO B N 1
ATOM 2608 C CA . PRO B 1 92 ? -20.804 57.868 372.791 1.00 24.67 92 PRO B CA 1
ATOM 2609 C C . PRO B 1 92 ? -20.237 57.754 374.224 1.00 49.45 92 PRO B C 1
ATOM 2610 O O . PRO B 1 92 ? -20.204 56.663 374.805 1.00 41.69 92 PRO B O 1
ATOM 2614 N N . VAL B 1 93 ? -19.785 58.865 374.790 1.00 47.20 93 VAL B N 1
ATOM 2615 C CA . VAL B 1 93 ? -19.215 58.848 376.131 1.00 31.39 93 VAL B CA 1
ATOM 2616 C C . VAL B 1 93 ? -19.788 59.962 376.961 1.00 41.46 93 VAL B C 1
ATOM 2617 O O . VAL B 1 93 ? -19.696 61.125 376.561 1.00 36.44 93 VAL B O 1
ATOM 2621 N N . LEU B 1 94 ? -20.379 59.613 378.111 1.00 34.36 94 LEU B N 1
ATOM 2622 C CA . LEU B 1 94 ? -20.777 60.616 379.092 1.00 36.94 94 LEU B CA 1
ATOM 2623 C C . LEU B 1 94 ? -19.552 60.997 379.919 1.00 33.13 94 LEU B C 1
ATOM 2624 O O . LEU B 1 94 ? -18.851 60.140 380.451 1.00 37.61 94 LEU B O 1
ATOM 2629 N N . VAL B 1 95 ? -19.294 62.292 380.003 1.00 37.56 95 VAL B N 1
ATOM 2630 C CA . VAL B 1 95 ? -18.119 62.790 380.685 1.00 29.23 95 VAL B CA 1
ATOM 2631 C C . VAL B 1 95 ? -18.560 63.803 381.703 1.00 29.26 95 VAL B C 1
ATOM 2632 O O . VAL B 1 95 ? -19.255 64.761 381.376 1.00 42.06 95 VAL B O 1
ATOM 2636 N N . SER B 1 96 ? -18.186 63.574 382.954 1.00 33.91 96 SER B N 1
ATOM 2637 C CA . SER B 1 96 ? -18.527 64.514 384.011 1.00 33.40 96 SER B CA 1
ATOM 2638 C C . SER B 1 96 ? -17.253 64.985 384.681 1.00 40.07 96 SER B C 1
ATOM 2639 O O . SER B 1 96 ? -16.401 64.169 385.062 1.00 38.22 96 SER B O 1
ATOM 2642 N N . ILE B 1 97 ? -17.123 66.303 384.800 1.00 38.06 97 ILE B N 1
ATOM 2643 C CA . ILE B 1 97 ? -15.937 66.917 385.375 1.00 27.39 97 ILE B CA 1
ATOM 2644 C C . ILE B 1 97 ? -16.259 67.710 386.623 1.00 36.58 97 ILE B C 1
ATOM 2645 O O . ILE B 1 97 ? -17.277 68.399 386.702 1.00 36.16 97 ILE B O 1
ATOM 2650 N N . ARG B 1 98 ? -15.368 67.582 387.598 1.00 36.14 98 ARG B N 1
ATOM 2651 C CA . ARG B 1 98 ? -15.358 68.376 388.815 1.00 44.18 98 ARG B CA 1
ATOM 2652 C C . ARG B 1 98 ? -13.969 69.002 388.930 1.00 42.32 98 ARG B C 1
ATOM 2653 O O . ARG B 1 98 ? -12.990 68.324 388.601 1.00 40.12 98 ARG B O 1
ATOM 2661 N N . ARG B 1 99 ? -13.848 70.280 389.310 1.00 46.83 99 ARG B N 1
ATOM 2662 C CA . ARG B 1 99 ? -12.489 70.828 389.512 1.00 51.18 99 ARG B CA 1
ATOM 2663 C C . ARG B 1 99 ? -11.999 70.976 390.966 1.00 57.64 99 ARG B C 1
ATOM 2664 O O . ARG B 1 99 ? -10.816 71.271 391.186 1.00 70.56 99 ARG B O 1
ATOM 2672 N N . LYS B 1 100 ? -12.854 70.777 391.963 1.00 45.06 100 LYS B N 1
ATOM 2673 C CA . LYS B 1 100 ? -12.407 71.063 393.323 1.00 53.13 100 LYS B CA 1
ATOM 2674 C C . LYS B 1 100 ? -12.933 70.062 394.341 1.00 56.38 100 LYS B C 1
ATOM 2675 O O . LYS B 1 100 ? -13.948 70.316 394.997 1.00 48.21 100 LYS B O 1
ATOM 2681 N N . PRO B 1 101 ? -12.237 68.921 394.487 1.00 48.05 101 PRO B N 1
ATOM 2682 C CA . PRO B 1 101 ? -11.007 68.573 393.765 1.00 36.87 101 PRO B CA 1
ATOM 2683 C C . PRO B 1 101 ? -11.280 68.127 392.344 1.00 47.34 101 PRO B C 1
ATOM 2684 O O . PRO B 1 101 ? -12.437 67.965 391.984 1.00 40.37 101 PRO B O 1
ATOM 2688 N N . ARG B 1 102 ? -10.235 67.888 391.563 1.00 46.54 102 ARG B N 1
ATOM 2689 C CA . ARG B 1 102 ? -10.440 67.593 390.167 1.00 36.15 102 ARG B CA 1
ATOM 2690 C C . ARG B 1 102 ? -10.742 66.114 390.001 1.00 42.80 102 ARG B C 1
ATOM 2691 O O . ARG B 1 102 ? -9.912 65.259 390.314 1.00 35.25 102 ARG B O 1
ATOM 2699 N N . GLU B 1 103 ? -11.938 65.815 389.496 1.00 36.93 103 GLU B N 1
ATOM 2700 C CA . GLU B 1 103 ? -12.350 64.431 389.301 1.00 39.32 103 GLU B CA 1
ATOM 2701 C C . GLU B 1 103 ? -13.044 64.250 387.957 1.00 31.17 103 GLU B C 1
ATOM 2702 O O . GLU B 1 103 ? -13.900 65.045 387.571 1.00 33.25 103 GLU B O 1
ATOM 2708 N N . THR B 1 104 ? -12.697 63.166 387.278 1.00 26.70 104 THR B N 1
ATOM 2709 C CA . THR B 1 104 ? -13.298 62.838 385.998 1.00 39.68 104 THR B CA 1
ATOM 2710 C C . THR B 1 104 ? -14.016 61.507 386.027 1.00 34.20 104 THR B C 1
ATOM 2711 O O . THR B 1 104 ? -13.436 60.484 386.389 1.00 37.54 104 THR B O 1
ATOM 2715 N N . LEU B 1 105 ? -15.287 61.533 385.651 1.00 25.24 105 LEU B N 1
ATOM 2716 C CA . LEU B 1 105 ? -16.038 60.310 385.467 1.00 26.34 105 LEU B CA 1
ATOM 2717 C C . LEU B 1 105 ? -16.337 60.135 383.979 1.00 28.03 105 LEU B C 1
ATOM 2718 O O . LEU B 1 105 ? -16.873 61.038 383.337 1.00 34.35 105 LEU B O 1
ATOM 2723 N N . GLU B 1 106 ? -15.992 58.978 383.436 1.00 29.99 106 GLU B N 1
ATOM 2724 C CA . GLU B 1 106 ? -16.255 58.677 382.023 1.00 42.44 106 GLU B CA 1
ATOM 2725 C C . GLU B 1 106 ? -17.101 57.426 381.858 1.00 47.90 106 GLU B C 1
ATOM 2726 O O . GLU B 1 106 ? -16.675 56.332 382.244 1.00 35.05 106 GLU B O 1
ATOM 2732 N N . VAL B 1 107 ? -18.286 57.586 381.271 1.00 25.33 107 VAL B N 1
ATOM 2733 C CA . VAL B 1 107 ? -19.154 56.450 381.018 1.00 32.33 107 VAL B CA 1
ATOM 2734 C C . VAL B 1 107 ? -19.239 56.179 379.519 1.00 32.48 107 VAL B C 1
ATOM 2735 O O . VAL B 1 107 ? -19.936 56.887 378.793 1.00 29.55 107 VAL B O 1
ATOM 2739 N N . GLU B 1 108 ? -18.576 55.130 379.061 1.00 23.16 108 GLU B N 1
ATOM 2740 C CA . GLU B 1 108 ? -18.623 54.801 377.651 1.00 30.76 108 GLU B CA 1
ATOM 2741 C C . GLU B 1 108 ? -19.858 53.956 377.380 1.00 33.87 108 GLU B C 1
ATOM 2742 O O . GLU B 1 108 ? -19.942 52.827 377.851 1.00 34.98 108 GLU B O 1
ATOM 2748 N N . LEU B 1 109 ? -20.790 54.481 376.588 1.00 27.22 109 LEU B N 1
ATOM 2749 C CA . LEU B 1 109 ? -22.045 53.780 376.334 1.00 23.92 109 LEU B CA 1
ATOM 2750 C C . LEU B 1 109 ? -21.918 52.886 375.128 1.00 28.64 109 LEU B C 1
ATOM 2751 O O . LEU B 1 109 ? -21.945 53.358 374.005 1.00 43.13 109 LEU B O 1
ATOM 2756 N N . GLU B 1 110 ? -21.830 51.585 375.383 1.00 36.67 110 GLU B N 1
ATOM 2757 C CA . GLU B 1 110 ? -21.641 50.583 374.351 1.00 36.38 110 GLU B CA 1
ATOM 2758 C C . GLU B 1 110 ? -22.945 50.231 373.650 1.00 43.32 110 GLU B C 1
ATOM 2759 O O . GLU B 1 110 ? -22.991 50.122 372.424 1.00 42.70 110 GLU B O 1
ATOM 2765 N N . GLU B 1 111 ? -23.994 50.016 374.434 1.00 43.13 111 GLU B N 1
ATOM 2766 C CA . GLU B 1 111 ? -25.335 49.932 373.880 1.00 32.19 111 GLU B CA 1
ATOM 2767 C C . GLU B 1 111 ? -26.334 50.626 374.778 1.00 30.97 111 GLU B C 1
ATOM 2768 O O . GLU B 1 111 ? -26.482 50.254 375.937 1.00 41.26 111 GLU B O 1
ATOM 2774 N N . VAL B 1 112 ? -27.042 51.610 374.245 1.00 24.56 112 VAL B N 1
ATOM 2775 C CA . VAL B 1 112 ? -28.075 52.269 375.013 1.00 27.52 112 VAL B CA 1
ATOM 2776 C C . VAL B 1 112 ? -29.398 51.560 374.782 1.00 33.41 112 VAL B C 1
ATOM 2777 O O . VAL B 1 112 ? -29.923 51.539 373.675 1.00 35.75 112 VAL B O 1
ATOM 2781 N N . TYR B 1 113 ? -29.928 50.947 375.828 1.00 33.92 113 TYR B N 1
ATOM 2782 C CA . TYR B 1 113 ? -31.211 50.287 375.702 1.00 24.47 113 TYR B CA 1
ATOM 2783 C C . TYR B 1 113 ? -32.344 51.295 375.805 1.00 26.25 113 TYR B C 1
ATOM 2784 O O . TYR B 1 113 ? -33.380 51.143 375.167 1.00 33.58 113 TYR B O 1
ATOM 2793 N N . MET B 1 114 ? -32.163 52.303 376.650 1.00 28.76 114 MET B N 1
ATOM 2794 C CA . MET B 1 114 ? -33.209 53.286 376.871 1.00 26.97 114 MET B CA 1
ATOM 2795 C C . MET B 1 114 ? -32.614 54.611 377.299 1.00 34.84 114 MET B C 1
ATOM 2796 O O . MET B 1 114 ? -31.670 54.635 378.084 1.00 33.19 114 MET B O 1
ATOM 2801 N N . VAL B 1 115 ? -33.183 55.710 376.819 1.00 28.57 115 VAL B N 1
ATOM 2802 C CA . VAL B 1 115 ? -32.822 57.032 377.318 1.00 24.95 115 VAL B CA 1
ATOM 2803 C C . VAL B 1 115 ? -34.104 57.774 377.574 1.00 25.56 115 VAL B C 1
ATOM 2804 O O . VAL B 1 115 ? -35.084 57.594 376.850 1.00 36.52 115 VAL B O 1
ATOM 2808 N N . SER B 1 116 ? -34.110 58.600 378.613 1.00 21.84 116 SER B N 1
ATOM 2809 C CA . SER B 1 116 ? -35.327 59.277 379.018 1.00 26.09 116 SER B CA 1
ATOM 2810 C C . SER B 1 116 ? -35.027 60.611 379.681 1.00 31.07 116 SER B C 1
ATOM 2811 O O . SER B 1 116 ? -33.961 60.821 380.258 1.00 30.44 116 SER B O 1
ATOM 2814 N N . VAL B 1 117 ? -36.004 61.495 379.594 1.00 28.31 117 VAL B N 1
ATOM 2815 C CA . VAL B 1 117 ? -35.944 62.819 380.152 1.00 22.44 117 VAL B CA 1
ATOM 2816 C C . VAL B 1 117 ? -37.176 62.904 381.012 1.00 33.66 117 VAL B C 1
ATOM 2817 O O . VAL B 1 117 ? -38.285 62.585 380.566 1.00 32.68 117 VAL B O 1
ATOM 2821 N N . PHE B 1 118 ? -36.984 63.303 382.256 1.00 30.39 118 PHE B N 1
ATOM 2822 C CA . PHE B 1 118 ? -38.079 63.337 383.197 1.00 31.23 118 PHE B CA 1
ATOM 2823 C C . PHE B 1 118 ? -38.066 64.745 383.766 1.00 33.54 118 PHE B C 1
ATOM 2824 O O . PHE B 1 118 ? -37.136 65.123 384.476 1.00 35.71 118 PHE B O 1
ATOM 2832 N N . ARG B 1 119 ? -39.084 65.534 383.440 1.00 38.48 119 ARG B N 1
ATOM 2833 C CA . ARG B 1 119 ? -39.074 66.909 383.892 1.00 36.14 119 ARG B CA 1
ATOM 2834 C C . ARG B 1 119 ? -39.831 66.913 385.191 1.00 34.87 119 ARG B C 1
ATOM 2835 O O . ARG B 1 119 ? -41.042 67.132 385.233 1.00 37.27 119 ARG B O 1
ATOM 2843 N N . ALA B 1 120 ? -39.078 66.812 386.274 1.00 36.88 120 ALA B N 1
ATOM 2844 C CA . ALA B 1 120 ? -39.694 66.492 387.540 1.00 34.61 120 ALA B CA 1
ATOM 2845 C C . ALA B 1 120 ? -39.944 67.780 388.277 1.00 30.64 120 ALA B C 1
ATOM 2846 O O . ALA B 1 120 ? -39.109 68.683 388.279 1.00 45.05 120 ALA B O 1
ATOM 2848 N N . GLU B 1 121 ? -41.122 67.872 388.864 1.00 33.70 121 GLU B N 1
ATOM 2849 C CA . GLU B 1 121 ? -41.515 69.039 389.609 1.00 42.86 121 GLU B CA 1
ATOM 2850 C C . GLU B 1 121 ? -41.676 68.611 391.063 1.00 47.67 121 GLU B C 1
ATOM 2851 O O . GLU B 1 121 ? -42.542 67.792 391.370 1.00 46.57 121 GLU B O 1
ATOM 2857 N N . ASP B 1 122 ? -40.777 69.091 391.924 1.00 43.51 122 ASP B N 1
ATOM 2858 C CA . ASP B 1 122 ? -40.788 68.762 393.349 1.00 32.44 122 ASP B CA 1
ATOM 2859 C C . ASP B 1 122 ? -40.494 70.000 394.196 1.00 45.01 122 ASP B C 1
ATOM 2860 O O . ASP B 1 122 ? -39.378 70.517 394.161 1.00 39.65 122 ASP B O 1
ATOM 2865 N N . TYR B 1 123 ? -41.480 70.479 394.947 1.00 37.07 123 TYR B N 1
ATOM 2866 C CA . TYR B 1 123 ? -41.267 71.620 395.833 1.00 36.68 123 TYR B CA 1
ATOM 2867 C C . TYR B 1 123 ? -41.122 71.225 397.305 1.00 51.69 123 TYR B C 1
ATOM 2868 O O . TYR B 1 123 ? -40.963 72.073 398.181 1.00 50.55 123 TYR B O 1
ATOM 2877 N N . GLU B 1 124 ? -41.170 69.927 397.563 1.00 40.88 124 GLU B N 1
ATOM 2878 C CA . GLU B 1 124 ? -41.269 69.421 398.913 1.00 37.05 124 GLU B CA 1
ATOM 2879 C C . GLU B 1 124 ? -39.909 69.001 399.525 1.00 43.74 124 GLU B C 1
ATOM 2880 O O . GLU B 1 124 ? -39.010 68.553 398.822 1.00 49.64 124 GLU B O 1
ATOM 2886 N N . GLU B 1 125 ? -39.747 69.195 400.832 1.00 39.16 125 GLU B N 1
ATOM 2887 C CA . GLU B 1 125 ? -38.523 68.782 401.511 1.00 37.59 125 GLU B CA 1
ATOM 2888 C C . GLU B 1 125 ? -38.787 67.708 402.562 1.00 44.99 125 GLU B C 1
ATOM 2889 O O . GLU B 1 125 ? -39.877 67.623 403.130 1.00 36.97 125 GLU B O 1
ATOM 2895 N N . LEU B 1 126 ? -37.781 66.881 402.809 1.00 30.26 126 LEU B N 1
ATOM 2896 C CA . LEU B 1 126 ? -37.930 65.802 403.752 1.00 33.45 126 LEU B CA 1
ATOM 2897 C C . LEU B 1 126 ? -38.069 66.361 405.166 1.00 39.07 126 LEU B C 1
ATOM 2898 O O . LEU B 1 126 ? -37.348 67.280 405.551 1.00 34.60 126 LEU B O 1
ATOM 2903 N N . ALA B 1 127 ? -39.041 65.814 405.894 1.00 32.31 127 ALA B N 1
ATOM 2904 C CA . ALA B 1 127 ? -39.300 66.091 407.306 1.00 31.07 127 ALA B CA 1
ATOM 2905 C C . ALA B 1 127 ? -38.927 64.869 408.128 1.00 37.79 127 ALA B C 1
ATOM 2906 O O . ALA B 1 127 ? -39.616 63.856 408.066 1.00 39.51 127 ALA B O 1
ATOM 2908 N N . LEU B 1 128 ? -37.853 64.976 408.904 1.00 41.76 128 LEU B N 1
ATOM 2909 C CA . LEU B 1 128 ? -37.252 63.830 409.570 1.00 32.97 128 LEU B CA 1
ATOM 2910 C C . LEU B 1 128 ? -37.214 64.052 411.073 1.00 35.31 128 LEU B C 1
ATOM 2911 O O . LEU B 1 128 ? -36.903 65.147 411.537 1.00 38.02 128 LEU B O 1
ATOM 2916 N N . THR B 1 129 ? -37.520 63.000 411.823 1.00 32.08 129 THR B N 1
ATOM 2917 C CA . THR B 1 129 ? -37.471 63.043 413.277 1.00 37.82 129 THR B CA 1
ATOM 2918 C C . THR B 1 129 ? -36.766 61.791 413.815 1.00 40.77 129 THR B C 1
ATOM 2919 O O . THR B 1 129 ? -36.660 60.784 413.109 1.00 36.89 129 THR B O 1
ATOM 2923 N N . GLY B 1 130 ? -36.284 61.857 415.056 1.00 42.82 130 GLY B N 1
ATOM 2924 C CA . GLY B 1 130 ? -35.487 60.783 415.630 1.00 24.49 130 GLY B CA 1
ATOM 2925 C C . GLY B 1 130 ? -33.984 61.009 415.453 1.00 34.64 130 GLY B C 1
ATOM 2926 O O . GLY B 1 130 ? -33.202 60.062 415.493 1.00 28.21 130 GLY B O 1
ATOM 2927 N N . SER B 1 131 ? -33.577 62.258 415.235 1.00 28.20 131 SER B N 1
ATOM 2928 C CA . SER B 1 131 ? -32.161 62.583 415.047 1.00 35.81 131 SER B CA 1
ATOM 2929 C C . SER B 1 131 ? -31.432 62.902 416.362 1.00 38.32 131 SER B C 1
ATOM 2930 O O . SER B 1 131 ? -32.047 62.985 417.425 1.00 37.31 131 SER B O 1
ATOM 2933 N N . GLU B 1 132 ? -30.122 63.119 416.262 1.00 38.12 132 GLU B N 1
ATOM 2934 C CA . GLU B 1 132 ? -29.299 63.489 417.407 1.00 32.33 132 GLU B CA 1
ATOM 2935 C C . GLU B 1 132 ? -29.695 64.897 417.846 1.00 47.46 132 GLU B C 1
ATOM 2936 O O . GLU B 1 132 ? -29.786 65.186 419.042 1.00 28.82 132 GLU B O 1
ATOM 2942 N N . ALA B 1 133 ? -29.962 65.757 416.864 1.00 37.51 133 ALA B N 1
ATOM 2943 C CA . ALA B 1 133 ? -30.359 67.135 417.133 1.00 40.68 133 ALA B CA 1
ATOM 2944 C C . ALA B 1 133 ? -31.620 67.205 417.981 1.00 40.62 133 ALA B C 1
ATOM 2945 O O . ALA B 1 133 ? -31.732 68.063 418.845 1.00 46.67 133 ALA B O 1
ATOM 2947 N N . GLU B 1 134 ? -32.559 66.298 417.747 1.00 38.00 134 GLU B N 1
ATOM 2948 C CA . GLU B 1 134 ? -33.762 66.265 418.563 1.00 43.35 134 GLU B CA 1
ATOM 2949 C C . GLU B 1 134 ? -33.497 65.631 419.932 1.00 45.97 134 GLU B C 1
ATOM 2950 O O . GLU B 1 134 ? -34.237 65.890 420.878 1.00 37.36 134 GLU B O 1
ATOM 2956 N N . MET B 1 135 ? -32.449 64.815 420.050 1.00 38.44 135 MET B N 1
ATOM 2957 C CA . MET B 1 135 ? -32.038 64.340 421.372 1.00 41.87 135 MET B CA 1
ATOM 2958 C C . MET B 1 135 ? -31.590 65.530 422.223 1.00 46.63 135 MET B C 1
ATOM 2959 O O . MET B 1 135 ? -31.932 65.624 423.405 1.00 35.93 135 MET B O 1
ATOM 2964 N N . ALA B 1 136 ? -30.830 66.439 421.612 1.00 25.44 136 ALA B N 1
ATOM 2965 C CA . ALA B 1 136 ? -30.359 67.623 422.306 1.00 32.24 136 ALA B CA 1
ATOM 2966 C C . ALA B 1 136 ? -31.531 68.488 422.748 1.00 41.51 136 ALA B C 1
ATOM 2967 O O . ALA B 1 136 ? -31.546 68.966 423.874 1.00 40.39 136 ALA B O 1
ATOM 2969 N N . GLU B 1 137 ? -32.505 68.682 421.858 1.00 42.25 137 GLU B N 1
ATOM 2970 C CA . GLU B 1 137 ? -33.661 69.513 422.161 1.00 41.42 137 GLU B CA 1
ATOM 2971 C C . GLU B 1 137 ? -34.425 68.933 423.329 1.00 34.21 137 GLU B C 1
ATOM 2972 O O . GLU B 1 137 ? -34.884 69.661 424.204 1.00 57.15 137 GLU B O 1
ATOM 2978 N N . LEU B 1 138 ? -34.560 67.617 423.345 1.00 34.91 138 LEU B N 1
ATOM 2979 C CA . LEU B 1 138 ? -35.302 66.958 424.399 1.00 37.50 138 LEU B CA 1
ATOM 2980 C C . LEU B 1 138 ? -34.610 67.185 425.735 1.00 41.00 138 LEU B C 1
ATOM 2981 O O . LEU B 1 138 ? -35.263 67.315 426.755 1.00 45.41 138 LEU B O 1
ATOM 2986 N N . ILE B 1 139 ? -33.286 67.238 425.714 1.00 37.82 139 ILE B N 1
ATOM 2987 C CA . ILE B 1 139 ? -32.520 67.342 426.945 1.00 41.56 139 ILE B CA 1
ATOM 2988 C C . ILE B 1 139 ? -32.625 68.768 427.477 1.00 43.91 139 ILE B C 1
ATOM 2989 O O . ILE B 1 139 ? -32.788 68.971 428.678 1.00 44.05 139 ILE B O 1
ATOM 2994 N N . PHE B 1 140 ? -32.575 69.756 426.587 1.00 40.47 140 PHE B N 1
ATOM 2995 C CA . PHE B 1 140 ? -32.709 71.144 427.021 1.00 39.29 140 PHE B CA 1
ATOM 2996 C C . PHE B 1 140 ? -34.119 71.483 427.505 1.00 32.77 140 PHE B C 1
ATOM 2997 O O . PHE B 1 140 ? -34.291 72.354 428.356 1.00 59.84 140 PHE B O 1
ATOM 3005 N N . GLU B 1 141 ? -35.124 70.802 426.975 1.00 43.95 141 GLU B N 1
ATOM 3006 C CA . GLU B 1 141 ? -36.490 71.024 427.430 1.00 51.08 141 GLU B CA 1
ATOM 3007 C C . GLU B 1 141 ? -36.798 70.248 428.698 1.00 51.93 141 GLU B C 1
ATOM 3008 O O . GLU B 1 141 ? -37.654 70.640 429.488 1.00 67.11 141 GLU B O 1
ATOM 3014 N N . ASN B 1 142 ? -36.083 69.147 428.887 1.00 42.32 142 ASN B N 1
ATOM 3015 C CA . ASN B 1 142 ? -36.416 68.190 429.922 1.00 38.40 142 ASN B CA 1
ATOM 3016 C C . ASN B 1 142 ? -35.140 67.553 430.519 1.00 48.32 142 ASN B C 1
ATOM 3017 O O . ASN B 1 142 ? -34.919 66.347 430.391 1.00 42.76 142 ASN B O 1
ATOM 3022 N N . PRO B 1 143 ? -34.304 68.367 431.200 1.00 38.96 143 PRO B N 1
ATOM 3023 C CA . PRO B 1 143 ? -32.939 67.986 431.604 1.00 42.59 143 PRO B CA 1
ATOM 3024 C C . PRO B 1 143 ? -32.870 66.795 432.536 1.00 36.51 143 PRO B C 1
ATOM 3025 O O . PRO B 1 143 ? -31.808 66.204 432.692 1.00 39.83 143 PRO B O 1
ATOM 3029 N N . GLU B 1 144 ? -33.993 66.430 433.132 1.00 36.96 144 GLU B N 1
ATOM 3030 C CA . GLU B 1 144 ? -34.009 65.312 434.061 1.00 50.90 144 GLU B CA 1
ATOM 3031 C C . GLU B 1 144 ? -33.940 63.947 433.370 1.00 51.08 144 GLU B C 1
ATOM 3032 O O . GLU B 1 144 ? -33.770 62.939 434.054 1.00 55.43 144 GLU B O 1
ATOM 3038 N N . VAL B 1 145 ? -34.053 63.889 432.039 1.00 39.52 145 VAL B N 1
ATOM 3039 C CA . VAL B 1 145 ? -33.862 62.594 431.375 1.00 37.61 145 VAL B CA 1
ATOM 3040 C C . VAL B 1 145 ? -32.402 62.160 431.499 1.00 42.14 145 VAL B C 1
ATOM 3041 O O . VAL B 1 145 ? -32.085 60.976 431.382 1.00 46.03 145 VAL B O 1
ATOM 3045 N N . ILE B 1 146 ? -31.521 63.123 431.755 1.00 36.41 146 ILE B N 1
ATOM 3046 C CA . ILE B 1 146 ? -30.145 62.816 432.125 1.00 35.06 146 ILE B CA 1
ATOM 3047 C C . ILE B 1 146 ? -30.051 62.444 433.617 1.00 43.37 146 ILE B C 1
ATOM 3048 O O . ILE B 1 146 ? -29.670 61.325 433.954 1.00 53.96 146 ILE B O 1
ATOM 3053 N N . GLU B 1 147 ? -30.417 63.376 434.497 1.00 41.68 147 GLU B N 1
ATOM 3054 C CA . GLU B 1 147 ? -30.402 63.162 435.954 1.00 46.04 147 GLU B CA 1
ATOM 3055 C C . GLU B 1 147 ? -31.004 64.374 436.664 1.00 43.87 147 GLU B C 1
ATOM 3056 O O . GLU B 1 147 ? -30.974 65.487 436.127 1.00 40.55 147 GLU B O 1
ATOM 3062 N N . PRO B 1 148 ? -31.564 64.159 437.870 1.00 44.08 148 PRO B N 1
ATOM 3063 C CA . PRO B 1 148 ? -32.094 65.280 438.664 1.00 30.14 148 PRO B CA 1
ATOM 3064 C C . PRO B 1 148 ? -31.023 66.319 438.931 1.00 33.82 148 PRO B C 1
ATOM 3065 O O . PRO B 1 148 ? -29.926 65.988 439.397 1.00 43.68 148 PRO B O 1
ATOM 3069 N N . GLY B 1 149 ? -31.337 67.566 438.613 1.00 32.82 149 GLY B N 1
ATOM 3070 C CA . GLY B 1 149 ? -30.421 68.662 438.841 1.00 23.09 149 GLY B CA 1
ATOM 3071 C C . GLY B 1 149 ? -29.506 69.003 437.696 1.00 43.21 149 GLY B C 1
ATOM 3072 O O . GLY B 1 149 ? -28.722 69.950 437.791 1.00 38.24 149 GLY B O 1
ATOM 3073 N N . PHE B 1 150 ? -29.577 68.241 436.610 1.00 33.87 150 PHE B N 1
ATOM 3074 C CA . PHE B 1 150 ? -28.709 68.549 435.489 1.00 32.72 150 PHE B CA 1
ATOM 3075 C C . PHE B 1 150 ? -29.141 69.882 434.873 1.00 37.58 150 PHE B C 1
ATOM 3076 O O . PHE B 1 150 ? -30.333 70.162 434.726 1.00 34.78 150 PHE B O 1
ATOM 3084 N N . LYS B 1 151 ? -28.167 70.725 434.563 1.00 30.76 151 LYS B N 1
ATOM 3085 C CA . LYS B 1 151 ? -28.450 72.019 433.948 1.00 37.64 151 LYS B CA 1
ATOM 3086 C C . LYS B 1 151 ? -27.672 72.162 432.646 1.00 41.79 151 LYS B C 1
ATOM 3087 O O . LYS B 1 151 ? -26.492 72.529 432.659 1.00 37.41 151 LYS B O 1
ATOM 3093 N N . PRO B 1 152 ? -28.322 71.823 431.518 1.00 28.91 152 PRO B N 1
ATOM 3094 C CA . PRO B 1 152 ? -27.749 72.009 430.182 1.00 34.23 152 PRO B CA 1
ATOM 3095 C C . PRO B 1 152 ? -27.569 73.491 429.886 1.00 33.91 152 PRO B C 1
ATOM 3096 O O . PRO B 1 152 ? -28.465 74.278 430.167 1.00 40.04 152 PRO B O 1
ATOM 3100 N N . LEU B 1 153 ? -26.419 73.848 429.328 1.00 27.19 153 LEU B N 1
ATOM 3101 C CA . LEU B 1 153 ? -25.994 75.232 429.162 1.00 32.54 153 LEU B CA 1
ATOM 3102 C C . LEU B 1 153 ? -25.659 75.527 427.703 1.00 38.74 153 LEU B C 1
ATOM 3103 O O . LEU B 1 153 ? -26.192 76.457 427.127 1.00 40.35 153 LEU B O 1
ATOM 3108 N N . PHE B 1 154 ? -24.718 74.784 427.133 1.00 37.45 154 PHE B N 1
ATOM 3109 C CA . PHE B 1 154 ? -24.330 74.990 425.745 1.00 30.21 154 PHE B CA 1
ATOM 3110 C C . PHE B 1 154 ? -24.609 73.790 424.838 1.00 41.91 154 PHE B C 1
ATOM 3111 O O . PHE B 1 154 ? -24.539 72.636 425.261 1.00 38.08 154 PHE B O 1
ATOM 3119 N N . ARG B 1 155 ? -24.937 74.079 423.586 1.00 34.48 155 ARG B N 1
ATOM 3120 C CA . ARG B 1 155 ? -25.116 73.051 422.573 1.00 26.90 155 ARG B CA 1
ATOM 3121 C C . ARG B 1 155 ? -24.038 73.305 421.514 1.00 30.32 155 ARG B C 1
ATOM 3122 O O . ARG B 1 155 ? -23.814 74.442 421.125 1.00 38.14 155 ARG B O 1
ATOM 3130 N N . GLU B 1 156 ? -23.316 72.261 421.117 1.00 30.68 156 GLU B N 1
ATOM 3131 C CA . GLU B 1 156 ? -22.246 72.366 420.111 1.00 47.10 156 GLU B CA 1
ATOM 3132 C C . GLU B 1 156 ? -21.202 73.411 420.491 1.00 33.27 156 GLU B C 1
ATOM 3133 O O . GLU B 1 156 ? -20.781 74.223 419.678 1.00 43.04 156 GLU B O 1
ATOM 3139 N N . LYS B 1 157 ? -20.771 73.375 421.737 1.00 38.01 157 LYS B N 1
ATOM 3140 C CA . LYS B 1 157 ? -19.768 74.314 422.195 1.00 38.39 157 LYS B CA 1
ATOM 3141 C C . LYS B 1 157 ? -18.387 73.900 421.707 1.00 37.36 157 LYS B C 1
ATOM 3142 O O . LYS B 1 157 ? -17.890 72.830 422.048 1.00 37.69 157 LYS B O 1
ATOM 3148 N N . ALA B 1 158 ? -17.736 74.775 420.953 1.00 31.61 158 ALA B N 1
ATOM 3149 C CA . ALA B 1 158 ? -16.329 74.566 420.707 1.00 34.39 158 ALA B CA 1
ATOM 3150 C C . ALA B 1 158 ? -15.562 74.740 422.012 1.00 36.00 158 ALA B C 1
ATOM 3151 O O . ALA B 1 158 ? -15.583 75.803 422.634 1.00 44.67 158 ALA B O 1
ATOM 3153 N N . ILE B 1 159 ? -14.895 73.671 422.416 1.00 47.90 159 ILE B N 1
ATOM 3154 C CA . ILE B 1 159 ? -13.860 73.723 423.433 1.00 35.75 159 ILE B CA 1
ATOM 3155 C C . ILE B 1 159 ? -12.600 73.901 422.621 1.00 43.51 159 ILE B C 1
ATOM 3156 O O . ILE B 1 159 ? -12.686 74.249 421.445 1.00 58.02 159 ILE B O 1
ATOM 3161 N N . GLY B 1 160 ? -11.435 73.713 423.217 1.00 43.34 160 GLY B N 1
ATOM 3162 C CA . GLY B 1 160 ? -10.222 74.046 422.493 1.00 51.44 160 GLY B CA 1
ATOM 3163 C C . GLY B 1 160 ? -10.073 73.278 421.195 1.00 51.04 160 GLY B C 1
ATOM 3164 O O . GLY B 1 160 ? -9.929 73.844 420.107 1.00 58.46 160 GLY B O 1
ATOM 3165 N N . THR B 1 161 ? -10.121 71.962 421.328 1.00 59.15 161 THR B N 1
ATOM 3166 C CA . THR B 1 161 ? -9.920 71.071 420.210 1.00 53.01 161 THR B CA 1
ATOM 3167 C C . THR B 1 161 ? -11.108 70.110 420.176 1.00 55.28 161 THR B C 1
ATOM 3168 O O . THR B 1 161 ? -11.274 69.265 421.058 1.00 49.02 161 THR B O 1
ATOM 3172 N N . GLY B 1 162 ? -11.947 70.263 419.158 1.00 35.44 162 GLY B N 1
ATOM 3173 C CA . GLY B 1 162 ? -13.204 69.547 419.117 1.00 33.90 162 GLY B CA 1
ATOM 3174 C C . GLY B 1 162 ? -14.421 70.376 419.485 1.00 36.42 162 GLY B C 1
ATOM 3175 O O . GLY B 1 162 ? -14.323 71.522 419.932 1.00 49.74 162 GLY B O 1
ATOM 3176 N N . ILE B 1 163 ? -15.588 69.784 419.274 1.00 31.54 163 ILE B N 1
ATOM 3177 C CA . ILE B 1 163 ? -16.853 70.450 419.521 1.00 30.18 163 ILE B CA 1
ATOM 3178 C C . ILE B 1 163 ? -17.758 69.495 420.257 1.00 28.71 163 ILE B C 1
ATOM 3179 O O . ILE B 1 163 ? -18.049 68.389 419.789 1.00 35.22 163 ILE B O 1
ATOM 3184 N N . VAL B 1 164 ? -18.223 69.962 421.400 1.00 26.97 164 VAL B N 1
ATOM 3185 C CA . VAL B 1 164 ? -18.951 69.173 422.366 1.00 27.51 164 VAL B CA 1
ATOM 3186 C C . VAL B 1 164 ? -20.451 69.244 422.089 1.00 23.54 164 VAL B C 1
ATOM 3187 O O . VAL B 1 164 ? -20.971 70.318 421.878 1.00 36.80 164 VAL B O 1
ATOM 3191 N N . ALA B 1 165 ? -21.147 68.112 422.091 1.00 29.55 165 ALA B N 1
ATOM 3192 C CA . ALA B 1 165 ? -22.587 68.115 421.819 1.00 28.34 165 ALA B CA 1
ATOM 3193 C C . ALA B 1 165 ? -23.361 68.949 422.840 1.00 35.65 165 ALA B C 1
ATOM 3194 O O . ALA B 1 165 ? -24.084 69.870 422.477 1.00 37.96 165 ALA B O 1
ATOM 3196 N N . VAL B 1 166 ? -23.233 68.612 424.119 1.00 32.27 166 VAL B N 1
ATOM 3197 C CA . VAL B 1 166 ? -23.884 69.394 425.168 1.00 32.12 166 VAL B CA 1
ATOM 3198 C C . VAL B 1 166 ? -22.967 69.590 426.364 1.00 41.48 166 VAL B C 1
ATOM 3199 O O . VAL B 1 166 ? -22.340 68.641 426.843 1.00 37.26 166 VAL B O 1
ATOM 3203 N N . LEU B 1 167 ? -22.889 70.831 426.836 1.00 35.93 167 LEU B N 1
ATOM 3204 C CA . LEU B 1 167 ? -22.080 71.160 427.996 1.00 34.40 167 LEU B CA 1
ATOM 3205 C C . LEU B 1 167 ? -22.977 71.733 429.094 1.00 38.59 167 LEU B C 1
ATOM 3206 O O . LEU B 1 167 ? -23.816 72.581 428.821 1.00 33.91 167 LEU B O 1
ATOM 3211 N N . GLY B 1 168 ? -22.819 71.256 430.326 1.00 42.31 168 GLY B N 1
ATOM 3212 C CA . GLY B 1 168 ? -23.741 71.612 431.395 1.00 40.54 168 GLY B CA 1
ATOM 3213 C C . GLY B 1 168 ? -23.119 71.494 432.772 1.00 36.74 168 GLY B C 1
ATOM 3214 O O . GLY B 1 168 ? -21.917 71.291 432.891 1.00 27.76 168 GLY B O 1
ATOM 3215 N N . ARG B 1 169 ? -23.926 71.642 433.817 1.00 35.09 169 ARG B N 1
ATOM 3216 C CA . ARG B 1 169 ? -23.429 71.481 435.180 1.00 29.34 169 ARG B CA 1
ATOM 3217 C C . ARG B 1 169 ? -24.365 70.532 435.914 1.00 34.06 169 ARG B C 1
ATOM 3218 O O . ARG B 1 169 ? -25.544 70.444 435.564 1.00 32.12 169 ARG B O 1
ATOM 3226 N N . ASP B 1 170 ? -23.845 69.787 436.896 1.00 31.33 170 ASP B N 1
ATOM 3227 C CA . ASP B 1 170 ? -24.720 68.937 437.719 1.00 36.60 170 ASP B CA 1
ATOM 3228 C C . ASP B 1 170 ? -25.106 69.599 439.050 1.00 44.00 170 ASP B C 1
ATOM 3229 O O . ASP B 1 170 ? -24.650 70.692 439.366 1.00 37.16 170 ASP B O 1
ATOM 3234 N N . SER B 1 171 ? -25.927 68.922 439.841 1.00 38.76 171 SER B N 1
ATOM 3235 C CA . SER B 1 171 ? -26.301 69.448 441.147 1.00 35.46 171 SER B CA 1
ATOM 3236 C C . SER B 1 171 ? -25.101 69.668 442.084 1.00 42.13 171 SER B C 1
ATOM 3237 O O . SER B 1 171 ? -25.206 70.433 443.029 1.00 43.59 171 SER B O 1
ATOM 3240 N N . ASP B 1 172 ? -23.963 69.027 441.827 1.00 39.49 172 ASP B N 1
ATOM 3241 C CA . ASP B 1 172 ? -22.764 69.287 442.631 1.00 30.71 172 ASP B CA 1
ATOM 3242 C C . ASP B 1 172 ? -21.997 70.499 442.112 1.00 33.65 172 ASP B C 1
ATOM 3243 O O . ASP B 1 172 ? -20.978 70.878 442.679 1.00 33.59 172 ASP B O 1
ATOM 3248 N N . GLY B 1 173 ? -22.446 71.069 440.998 1.00 47.61 173 GLY B N 1
ATOM 3249 C CA . GLY B 1 173 ? -21.703 72.141 440.349 1.00 21.92 173 GLY B CA 1
ATOM 3250 C C . GLY B 1 173 ? -20.519 71.743 439.471 1.00 35.73 173 GLY B C 1
ATOM 3251 O O . GLY B 1 173 ? -19.753 72.618 439.040 1.00 36.42 173 GLY B O 1
ATOM 3252 N N . ASN B 1 174 ? -20.339 70.451 439.188 1.00 31.32 174 ASN B N 1
ATOM 3253 C CA . ASN B 1 174 ? -19.280 70.076 438.237 1.00 32.15 174 ASN B CA 1
ATOM 3254 C C . ASN B 1 174 ? -19.701 70.412 436.810 1.00 43.60 174 ASN B C 1
ATOM 3255 O O . ASN B 1 174 ? -20.891 70.466 436.477 1.00 30.34 174 ASN B O 1
ATOM 3260 N N . ILE B 1 175 ? -18.712 70.617 435.963 1.00 37.32 175 ILE B N 1
ATOM 3261 C CA . ILE B 1 175 ? -18.949 70.654 434.545 1.00 31.70 175 ILE B CA 1
ATOM 3262 C C . ILE B 1 175 ? -19.280 69.242 434.038 1.00 39.07 175 ILE B C 1
ATOM 3263 O O . ILE B 1 175 ? -18.663 68.256 434.443 1.00 45.05 175 ILE B O 1
ATOM 3268 N N . VAL B 1 176 ? -20.301 69.160 433.195 1.00 24.97 176 VAL B N 1
ATOM 3269 C CA . VAL B 1 176 ? -20.754 67.914 432.584 1.00 32.26 176 VAL B CA 1
ATOM 3270 C C . VAL B 1 176 ? -20.705 67.944 431.046 1.00 44.33 176 VAL B C 1
ATOM 3271 O O . VAL B 1 176 ? -21.394 68.753 430.415 1.00 36.40 176 VAL B O 1
ATOM 3275 N N . VAL B 1 177 ? -19.895 67.072 430.448 1.00 47.54 177 VAL B N 1
ATOM 3276 C CA . VAL B 1 177 ? -19.931 66.839 429.001 1.00 26.32 177 VAL B CA 1
ATOM 3277 C C . VAL B 1 177 ? -20.898 65.717 428.660 1.00 34.44 177 VAL B C 1
ATOM 3278 O O . VAL B 1 177 ? -20.844 64.656 429.273 1.00 37.23 177 VAL B O 1
ATOM 3282 N N . LEU B 1 178 ? -21.775 65.939 427.683 1.00 37.54 178 LEU B N 1
ATOM 3283 C CA . LEU B 1 178 ? -22.570 64.846 427.126 1.00 32.48 178 LEU B CA 1
ATOM 3284 C C . LEU B 1 178 ? -22.081 64.519 425.715 1.00 31.36 178 LEU B C 1
ATOM 3285 O O . LEU B 1 178 ? -21.732 65.422 424.951 1.00 26.24 178 LEU B O 1
ATOM 3290 N N . GLU B 1 179 ? -21.994 63.230 425.394 1.00 28.99 179 GLU B N 1
ATOM 3291 C CA . GLU B 1 179 ? -21.851 62.812 424.011 1.00 31.27 179 GLU B CA 1
ATOM 3292 C C . GLU B 1 179 ? -23.103 62.022 423.702 1.00 31.54 179 GLU B C 1
ATOM 3293 O O . GLU B 1 179 ? -23.404 61.032 424.385 1.00 38.84 179 GLU B O 1
ATOM 3299 N N . LEU B 1 180 ? -23.860 62.526 422.724 1.00 23.45 180 LEU B N 1
ATOM 3300 C CA . LEU B 1 180 ? -25.106 61.923 422.256 1.00 31.32 180 LEU B CA 1
ATOM 3301 C C . LEU B 1 180 ? -24.886 61.056 421.021 1.00 33.75 180 LEU B C 1
ATOM 3302 O O . LEU B 1 180 ? -24.123 61.425 420.129 1.00 36.17 180 LEU B O 1
ATOM 3307 N N . LYS B 1 181 ? -25.560 59.911 420.988 1.00 27.44 181 LYS B N 1
ATOM 3308 C CA . LYS B 1 181 ? -25.665 59.081 419.797 1.00 27.97 181 LYS B CA 1
ATOM 3309 C C . LYS B 1 181 ? -27.111 58.641 419.670 1.00 32.00 181 LYS B C 1
ATOM 3310 O O . LYS B 1 181 ? -27.716 58.217 420.654 1.00 25.31 181 LYS B O 1
ATOM 3316 N N . ARG B 1 182 ? -27.663 58.757 418.464 1.00 23.14 182 ARG B N 1
ATOM 3317 C CA . ARG B 1 182 ? -29.045 58.346 418.197 1.00 21.69 182 ARG B CA 1
ATOM 3318 C C . ARG B 1 182 ? -29.165 56.834 418.071 1.00 28.64 182 ARG B C 1
ATOM 3319 O O . ARG B 1 182 ? -30.265 56.285 418.058 1.00 35.38 182 ARG B O 1
ATOM 3327 N N . ARG B 1 183 ? -28.035 56.147 417.973 1.00 23.43 183 ARG B N 1
ATOM 3328 C CA . ARG B 1 183 ? -28.088 54.693 417.884 1.00 31.99 183 ARG B CA 1
ATOM 3329 C C . ARG B 1 183 ? -27.089 54.091 418.837 1.00 33.43 183 ARG B C 1
ATOM 3330 O O . ARG B 1 183 ? -26.393 54.825 419.526 1.00 29.73 183 ARG B O 1
ATOM 3338 N N . ARG B 1 184 ? -26.999 52.765 418.858 1.00 34.34 184 ARG B N 1
ATOM 3339 C CA . ARG B 1 184 ? -26.113 52.096 419.800 1.00 34.84 184 ARG B CA 1
ATOM 3340 C C . ARG B 1 184 ? -24.715 52.662 419.635 1.00 29.89 184 ARG B C 1
ATOM 3341 O O . ARG B 1 184 ? -24.160 52.660 418.544 1.00 34.44 184 ARG B O 1
ATOM 3349 N N . ALA B 1 185 ? -24.171 53.155 420.744 1.00 34.50 185 ALA B N 1
ATOM 3350 C CA . ALA B 1 185 ? -22.905 53.863 420.756 1.00 30.00 185 ALA B CA 1
ATOM 3351 C C . ALA B 1 185 ? -21.753 52.884 420.658 1.00 30.87 185 ALA B C 1
ATOM 3352 O O . ALA B 1 185 ? -21.815 51.767 421.173 1.00 39.20 185 ALA B O 1
ATOM 3354 N N . GLU B 1 186 ? -20.690 53.331 420.018 1.00 32.56 186 GLU B N 1
ATOM 3355 C CA . GLU B 1 186 ? -19.578 52.469 419.689 1.00 31.31 186 GLU B CA 1
ATOM 3356 C C . GLU B 1 186 ? -18.301 53.024 420.267 1.00 27.15 186 GLU B C 1
ATOM 3357 O O . GLU B 1 186 ? -18.315 54.088 420.889 1.00 34.79 186 GLU B O 1
ATOM 3363 N N . LEU B 1 187 ? -17.195 52.323 420.032 1.00 34.07 187 LEU B N 1
ATOM 3364 C CA . LEU B 1 187 ? -15.888 52.770 420.500 1.00 35.56 187 LEU B CA 1
ATOM 3365 C C . LEU B 1 187 ? -15.591 54.229 420.215 1.00 35.22 187 LEU B C 1
ATOM 3366 O O . LEU B 1 187 ? -15.156 54.957 421.099 1.00 41.48 187 LEU B O 1
ATOM 3371 N N . HIS B 1 188 ? -15.846 54.668 418.992 1.00 30.84 188 HIS B N 1
ATOM 3372 C CA . HIS B 1 188 ? -15.514 56.037 418.591 1.00 39.99 188 HIS B CA 1
ATOM 3373 C C . HIS B 1 188 ? -16.369 57.105 419.337 1.00 33.44 188 HIS B C 1
ATOM 3374 O O . HIS B 1 188 ? -15.907 58.213 419.600 1.00 29.31 188 HIS B O 1
ATOM 3381 N N . ALA B 1 189 ? -17.614 56.779 419.670 1.00 24.85 189 ALA B N 1
ATOM 3382 C CA . ALA B 1 189 ? -18.395 57.644 420.556 1.00 28.72 189 ALA B CA 1
ATOM 3383 C C . ALA B 1 189 ? -17.602 57.903 421.849 1.00 36.15 189 ALA B C 1
ATOM 3384 O O . ALA B 1 189 ? -17.483 59.045 422.303 1.00 27.19 189 ALA B O 1
ATOM 3386 N N . VAL B 1 190 ? -17.054 56.841 422.439 1.00 24.02 190 VAL B N 1
ATOM 3387 C CA . VAL B 1 190 ? -16.388 56.980 423.726 1.00 30.53 190 VAL B CA 1
ATOM 3388 C C . VAL B 1 190 ? -15.102 57.766 423.536 1.00 28.85 190 VAL B C 1
ATOM 3389 O O . VAL B 1 190 ? -14.735 58.562 424.386 1.00 31.42 190 VAL B O 1
ATOM 3393 N N . ARG B 1 191 ? -14.429 57.562 422.408 1.00 26.65 191 ARG B N 1
ATOM 3394 C CA . ARG B 1 191 ? -13.172 58.262 422.152 1.00 30.78 191 ARG B CA 1
ATOM 3395 C C . ARG B 1 191 ? -13.424 59.750 422.030 1.00 33.92 191 ARG B C 1
ATOM 3396 O O . ARG B 1 191 ? -12.627 60.567 422.462 1.00 31.44 191 ARG B O 1
ATOM 3404 N N . GLN B 1 192 ? -14.531 60.080 421.387 1.00 30.98 192 GLN B N 1
ATOM 3405 C CA . GLN B 1 192 ? -14.987 61.442 421.288 1.00 36.10 192 GLN B CA 1
ATOM 3406 C C . GLN B 1 192 ? -15.163 62.026 422.704 1.00 34.89 192 GLN B C 1
ATOM 3407 O O . GLN B 1 192 ? -14.564 63.052 423.052 1.00 27.38 192 GLN B O 1
ATOM 3413 N N . LEU B 1 193 ? -15.978 61.349 423.516 1.00 26.53 193 LEU B N 1
ATOM 3414 C CA . LEU B 1 193 ? -16.312 61.826 424.849 1.00 23.92 193 LEU B CA 1
ATOM 3415 C C . LEU B 1 193 ? -15.054 61.940 425.698 1.00 34.05 193 LEU B C 1
ATOM 3416 O O . LEU B 1 193 ? -14.832 62.948 426.348 1.00 37.51 193 LEU B O 1
ATOM 3421 N N . LYS B 1 194 ? -14.227 60.906 425.662 1.00 28.22 194 LYS B N 1
ATOM 3422 C CA . LYS B 1 194 ? -13.015 60.860 426.457 1.00 35.59 194 LYS B CA 1
ATOM 3423 C C . LYS B 1 194 ? -12.086 62.002 426.074 1.00 39.58 194 LYS B C 1
ATOM 3424 O O . LYS B 1 194 ? -11.386 62.578 426.915 1.00 32.20 194 LYS B O 1
ATOM 3430 N N . SER B 1 195 ? -12.107 62.346 424.797 1.00 32.98 195 SER B N 1
ATOM 3431 C CA . SER B 1 195 ? -11.241 63.392 424.292 1.00 34.50 195 SER B CA 1
ATOM 3432 C C . SER B 1 195 ? -11.640 64.760 424.798 1.00 33.34 195 SER B C 1
ATOM 3433 O O . SER B 1 195 ? -10.791 65.573 425.115 1.00 28.13 195 SER B O 1
ATOM 3436 N N . TYR B 1 196 ? -12.941 65.019 424.809 1.00 36.69 196 TYR B N 1
ATOM 3437 C CA . TYR B 1 196 ? -13.470 66.295 425.264 1.00 35.43 196 TYR B CA 1
ATOM 3438 C C . TYR B 1 196 ? -13.182 66.459 426.752 1.00 32.81 196 TYR B C 1
ATOM 3439 O O . TYR B 1 196 ? -12.694 67.498 427.192 1.00 31.28 196 TYR B O 1
ATOM 3448 N N . VAL B 1 197 ? -13.474 65.405 427.508 1.00 35.98 197 VAL B N 1
ATOM 3449 C CA . VAL B 1 197 ? -13.324 65.398 428.951 1.00 29.60 197 VAL B CA 1
ATOM 3450 C C . VAL B 1 197 ? -11.886 65.677 429.386 1.00 39.35 197 VAL B C 1
ATOM 3451 O O . VAL B 1 197 ? -11.645 66.489 430.271 1.00 34.27 197 VAL B O 1
ATOM 3455 N N . GLU B 1 198 ? -10.934 65.019 428.743 1.00 37.96 198 GLU B N 1
ATOM 3456 C CA . GLU B 1 198 ? -9.535 65.226 429.075 1.00 36.28 198 GLU B CA 1
ATOM 3457 C C . GLU B 1 198 ? -9.144 66.676 428.893 1.00 45.34 198 GLU B C 1
ATOM 3458 O O . GLU B 1 198 ? -8.500 67.271 429.759 1.00 45.04 198 GLU B O 1
ATOM 3464 N N . ILE B 1 199 ? -9.523 67.231 427.748 1.00 42.31 199 ILE B N 1
ATOM 3465 C CA . ILE B 1 199 ? -9.234 68.621 427.425 1.00 42.27 199 ILE B CA 1
ATOM 3466 C C . ILE B 1 199 ? -9.801 69.572 428.496 1.00 41.76 199 ILE B C 1
ATOM 3467 O O . ILE B 1 199 ? -9.123 70.483 428.959 1.00 45.98 199 ILE B O 1
ATOM 3472 N N . LEU B 1 200 ? -11.034 69.319 428.908 1.00 35.87 200 LEU B N 1
ATOM 3473 C CA . LEU B 1 200 ? -11.697 70.106 429.927 1.00 37.63 200 LEU B CA 1
ATOM 3474 C C . LEU B 1 200 ? -11.123 69.876 431.326 1.00 53.95 200 LEU B C 1
ATOM 3475 O O . LEU B 1 200 ? -11.088 70.795 432.137 1.00 43.61 200 LEU B O 1
ATOM 3480 N N . ARG B 1 201 ? -10.688 68.651 431.610 1.00 44.50 201 ARG B N 1
ATOM 3481 C CA . ARG B 1 201 ? -10.102 68.335 432.908 1.00 37.97 201 ARG B CA 1
ATOM 3482 C C . ARG B 1 201 ? -8.833 69.138 433.121 1.00 50.47 201 ARG B C 1
ATOM 3483 O O . ARG B 1 201 ? -8.522 69.558 434.237 1.00 49.61 201 ARG B O 1
ATOM 3491 N N . GLU B 1 202 ? -8.138 69.379 432.017 1.00 46.58 202 GLU B N 1
ATOM 3492 C CA . GLU B 1 202 ? -6.892 70.141 431.964 1.00 50.46 202 GLU B CA 1
ATOM 3493 C C . GLU B 1 202 ? -7.087 71.597 432.421 1.00 55.96 202 GLU B C 1
ATOM 3494 O O . GLU B 1 202 ? -6.130 72.351 432.596 1.00 55.04 202 GLU B O 1
ATOM 3500 N N . GLU B 1 203 ? -8.345 71.980 432.591 1.00 53.03 203 GLU B N 1
ATOM 3501 C CA . GLU B 1 203 ? -8.736 73.345 432.905 1.00 53.27 203 GLU B CA 1
ATOM 3502 C C . GLU B 1 203 ? -9.469 73.380 434.246 1.00 47.67 203 GLU B C 1
ATOM 3503 O O . GLU B 1 203 ? -9.134 74.155 435.136 1.00 62.44 203 GLU B O 1
ATOM 3509 N N . TYR B 1 204 ? -10.535 72.596 434.328 1.00 39.39 204 TYR B N 1
ATOM 3510 C CA . TYR B 1 204 ? -11.413 72.530 435.488 1.00 44.43 204 TYR B CA 1
ATOM 3511 C C . TYR B 1 204 ? -11.185 71.374 436.498 1.00 46.89 204 TYR B C 1
ATOM 3512 O O . TYR B 1 204 ? -11.984 71.208 437.428 1.00 49.58 204 TYR B O 1
ATOM 3521 N N . GLY B 1 205 ? -10.149 70.559 436.307 1.00 40.12 205 GLY B N 1
ATOM 3522 C CA . GLY B 1 205 ? -9.827 69.499 437.266 1.00 36.29 205 GLY B CA 1
ATOM 3523 C C . GLY B 1 205 ? -10.551 68.167 437.081 1.00 49.79 205 GLY B C 1
ATOM 3524 O O . GLY B 1 205 ? -11.433 68.048 436.230 1.00 52.50 205 GLY B O 1
ATOM 3525 N N . ASP B 1 206 ? -10.187 67.172 437.897 1.00 47.94 206 ASP B N 1
ATOM 3526 C CA . ASP B 1 206 ? -10.762 65.811 437.863 1.00 38.76 206 ASP B CA 1
ATOM 3527 C C . ASP B 1 206 ? -12.256 65.788 438.156 1.00 53.77 206 ASP B C 1
ATOM 3528 O O . ASP B 1 206 ? -12.925 64.759 438.026 1.00 57.57 206 ASP B O 1
ATOM 3533 N N . LYS B 1 207 ? -12.747 66.930 438.604 1.00 46.33 207 LYS B N 1
ATOM 3534 C CA . LYS B 1 207 ? -14.158 67.207 438.799 1.00 46.07 207 LYS B CA 1
ATOM 3535 C C . LYS B 1 207 ? -15.030 66.825 437.578 1.00 51.88 207 LYS B C 1
ATOM 3536 O O . LYS B 1 207 ? -16.129 66.271 437.720 1.00 41.10 207 LYS B O 1
ATOM 3542 N N . VAL B 1 208 ? -14.526 67.131 436.382 1.00 33.05 208 VAL B N 1
ATOM 3543 C CA . VAL B 1 208 ? -15.313 67.050 435.150 1.00 41.62 208 VAL B CA 1
ATOM 3544 C C . VAL B 1 208 ? -15.873 65.664 434.859 1.00 33.97 208 VAL B C 1
ATOM 3545 O O . VAL B 1 208 ? -15.144 64.681 434.792 1.00 39.82 208 VAL B O 1
ATOM 3549 N N . ARG B 1 209 ? -17.182 65.619 434.654 1.00 23.01 209 ARG B N 1
ATOM 3550 C CA . ARG B 1 209 ? -17.890 64.405 434.300 1.00 24.84 209 ARG B CA 1
ATOM 3551 C C . ARG B 1 209 ? -18.141 64.316 432.785 1.00 40.55 209 ARG B C 1
ATOM 3552 O O . ARG B 1 209 ? -18.290 65.336 432.096 1.00 28.09 209 ARG B O 1
ATOM 3560 N N . GLY B 1 210 ? -18.214 63.099 432.261 1.00 31.71 210 GLY B N 1
ATOM 3561 C CA . GLY B 1 210 ? -18.725 62.992 430.914 1.00 32.42 210 GLY B CA 1
ATOM 3562 C C . GLY B 1 210 ? -19.601 61.774 430.821 1.00 29.25 210 GLY B C 1
ATOM 3563 O O . GLY B 1 210 ? -19.344 60.727 431.400 1.00 36.92 210 GLY B O 1
ATOM 3564 N N . ILE B 1 211 ? -20.645 61.930 430.027 1.00 33.84 211 ILE B N 1
ATOM 3565 C CA . ILE B 1 211 ? -21.754 61.000 430.005 1.00 26.11 211 ILE B CA 1
ATOM 3566 C C . ILE B 1 211 ? -22.053 60.692 428.563 1.00 30.32 211 ILE B C 1
ATOM 3567 O O . ILE B 1 211 ? -22.240 61.602 427.756 1.00 30.47 211 ILE B O 1
ATOM 3572 N N . LEU B 1 212 ? -22.034 59.409 428.241 1.00 31.57 212 LEU B N 1
ATOM 3573 C CA . LEU B 1 212 ? -22.444 58.934 426.937 1.00 29.46 212 LEU B CA 1
ATOM 3574 C C . LEU B 1 212 ? -23.949 58.751 426.992 1.00 32.41 212 LEU B C 1
ATOM 3575 O O . LEU B 1 212 ? -24.457 58.019 427.859 1.00 36.95 212 LEU B O 1
ATOM 3580 N N . VAL B 1 213 ? -24.666 59.451 426.113 1.00 27.21 213 VAL B N 1
ATOM 3581 C CA . VAL B 1 213 ? -26.128 59.360 426.086 1.00 29.14 213 VAL B CA 1
ATOM 3582 C C . VAL B 1 213 ? -26.583 58.715 424.781 1.00 32.61 213 VAL B C 1
ATOM 3583 O O . VAL B 1 213 ? -26.503 59.318 423.714 1.00 37.46 213 VAL B O 1
ATOM 3587 N N . ALA B 1 214 ? -27.007 57.463 424.875 1.00 37.11 214 ALA B N 1
ATOM 3588 C CA . ALA B 1 214 ? -27.334 56.663 423.701 1.00 27.57 214 ALA B CA 1
ATOM 3589 C C . ALA B 1 214 ? -28.376 55.611 424.057 1.00 36.85 214 ALA B C 1
ATOM 3590 O O . ALA B 1 214 ? -28.558 55.296 425.232 1.00 34.32 214 ALA B O 1
ATOM 3592 N N . PRO B 1 215 ? -29.087 55.082 423.050 1.00 41.83 215 PRO B N 1
ATOM 3593 C CA . PRO B 1 215 ? -30.042 54.010 423.357 1.00 33.10 215 PRO B CA 1
ATOM 3594 C C . PRO B 1 215 ? -29.361 52.724 423.854 1.00 28.63 215 PRO B C 1
ATOM 3595 O O . PRO B 1 215 ? -30.025 51.934 424.512 1.00 33.53 215 PRO B O 1
ATOM 3599 N N . SER B 1 216 ? -28.074 52.522 423.563 1.00 39.30 216 SER B N 1
ATOM 3600 C CA . SER B 1 216 ? -27.300 51.413 424.155 1.00 25.89 216 SER B CA 1
ATOM 3601 C C . SER B 1 216 ? -25.805 51.542 423.841 1.00 32.38 216 SER B C 1
ATOM 3602 O O . SER B 1 216 ? -25.389 52.501 423.187 1.00 39.60 216 SER B O 1
ATOM 3605 N N . LEU B 1 217 ? -25.010 50.574 424.299 1.00 35.98 217 LEU B N 1
ATOM 3606 C CA . LEU B 1 217 ? -23.565 50.541 424.043 1.00 40.16 217 LEU B CA 1
ATOM 3607 C C . LEU B 1 217 ? -23.127 49.209 423.494 1.00 36.62 217 LEU B C 1
ATOM 3608 O O . LEU B 1 217 ? -23.707 48.184 423.828 1.00 33.91 217 LEU B O 1
ATOM 3613 N N . THR B 1 218 ? -22.064 49.220 422.700 1.00 37.46 218 THR B N 1
ATOM 3614 C CA . THR B 1 218 ? -21.389 47.985 422.348 1.00 39.79 218 THR B CA 1
ATOM 3615 C C . THR B 1 218 ? -20.553 47.544 423.533 1.00 46.90 218 THR B C 1
ATOM 3616 O O . THR B 1 218 ? -20.261 48.346 424.418 1.00 46.26 218 THR B O 1
ATOM 3620 N N . SER B 1 219 ? -20.194 46.263 423.554 1.00 53.70 219 SER B N 1
ATOM 3621 C CA . SER B 1 219 ? -19.305 45.706 424.570 1.00 48.09 219 SER B CA 1
ATOM 3622 C C . SER B 1 219 ? -18.041 46.541 424.750 1.00 41.49 219 SER B C 1
ATOM 3623 O O . SER B 1 219 ? -17.606 46.799 425.871 1.00 46.00 219 SER B O 1
ATOM 3626 N N . GLY B 1 220 ? -17.454 46.967 423.637 1.00 37.13 220 GLY B N 1
ATOM 3627 C CA . GLY B 1 220 ? -16.208 47.705 423.692 1.00 32.68 220 GLY B CA 1
ATOM 3628 C C . GLY B 1 220 ? -16.384 49.117 424.200 1.00 36.49 220 GLY B C 1
ATOM 3629 O O . GLY B 1 220 ? -15.518 49.654 424.883 1.00 36.79 220 GLY B O 1
ATOM 3630 N N . ALA B 1 221 ? -17.505 49.733 423.849 1.00 41.60 221 ALA B N 1
ATOM 3631 C CA . ALA B 1 221 ? -17.805 51.057 424.355 1.00 38.62 221 ALA B CA 1
ATOM 3632 C C . ALA B 1 221 ? -17.876 51.002 425.870 1.00 34.65 221 ALA B C 1
ATOM 3633 O O . ALA B 1 221 ? -17.271 51.823 426.547 1.00 36.84 221 ALA B O 1
ATOM 3635 N N . LYS B 1 222 ? -18.605 50.017 426.386 1.00 36.10 222 LYS B N 1
ATOM 3636 C CA . LYS B 1 222 ? -18.776 49.833 427.821 1.00 38.56 222 LYS B CA 1
ATOM 3637 C C . LYS B 1 222 ? -17.438 49.686 428.527 1.00 37.14 222 LYS B C 1
ATOM 3638 O O . LYS B 1 222 ? -17.148 50.393 429.496 1.00 33.13 222 LYS B O 1
ATOM 3644 N N . ARG B 1 223 ? -16.614 48.786 428.007 1.00 30.26 223 ARG B N 1
ATOM 3645 C CA . ARG B 1 223 ? -15.267 48.555 428.531 1.00 35.37 223 ARG B CA 1
ATOM 3646 C C . ARG B 1 223 ? -14.434 49.830 428.649 1.00 35.95 223 ARG B C 1
ATOM 3647 O O . ARG B 1 223 ? -13.895 50.123 429.720 1.00 36.69 223 ARG B O 1
ATOM 3655 N N . LEU B 1 224 ? -14.327 50.588 427.555 1.00 43.39 224 LEU B N 1
ATOM 3656 C CA . LEU B 1 224 ? -13.489 51.794 427.537 1.00 33.49 224 LEU B CA 1
ATOM 3657 C C . LEU B 1 224 ? -14.084 52.923 428.375 1.00 35.15 224 LEU B C 1
ATOM 3658 O O . LEU B 1 224 ? -13.365 53.706 428.997 1.00 36.51 224 LEU B O 1
ATOM 3663 N N . LEU B 1 225 ? -15.407 53.007 428.364 1.00 30.23 225 LEU B N 1
ATOM 3664 C CA . LE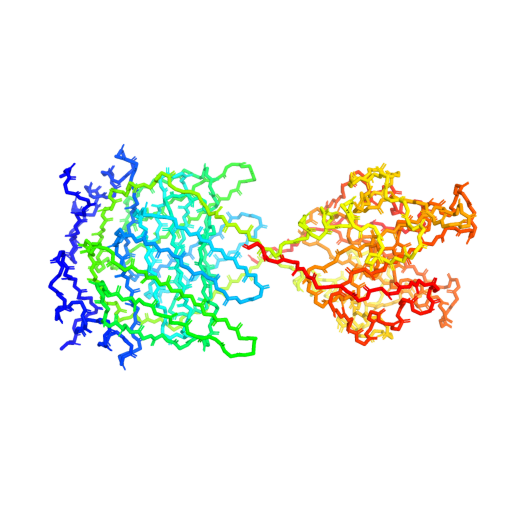U B 1 225 ? -16.128 53.949 429.196 1.00 28.86 225 LEU B CA 1
ATOM 3665 C C . LEU B 1 225 ? -15.782 53.729 430.665 1.00 39.30 225 LEU B C 1
ATOM 3666 O O . LEU B 1 225 ? -15.479 54.673 431.396 1.00 36.07 225 LEU B O 1
ATOM 3671 N N . GLU B 1 226 ? -15.823 52.465 431.081 1.00 44.20 226 GLU B N 1
ATOM 3672 C CA . GLU B 1 226 ? -15.554 52.099 432.470 1.00 42.21 226 GLU B CA 1
ATOM 3673 C C . GLU B 1 226 ? -14.089 52.296 432.832 1.00 41.44 226 GLU B C 1
ATOM 3674 O O . GLU B 1 226 ? -13.786 52.885 433.869 1.00 42.14 226 GLU B O 1
ATOM 3680 N N . LYS B 1 227 ? -13.181 51.854 431.969 1.00 36.58 227 LYS B N 1
ATOM 3681 C CA . LYS B 1 227 ? -11.753 52.024 432.252 1.00 46.15 227 LYS B CA 1
ATOM 3682 C C . LYS B 1 227 ? -11.378 53.511 432.409 1.00 47.78 227 LYS B C 1
ATOM 3683 O O . LYS B 1 227 ? -10.434 53.845 433.124 1.00 51.44 227 LYS B O 1
ATOM 3689 N N . GLU B 1 228 ? -12.126 54.406 431.765 1.00 50.15 228 GLU B N 1
ATOM 3690 C CA . GLU B 1 228 ? -11.823 55.837 431.839 1.00 45.78 228 GLU B CA 1
ATOM 3691 C C . GLU B 1 228 ? -12.668 56.620 432.858 1.00 48.72 228 GLU B C 1
ATOM 3692 O O . GLU B 1 228 ? -12.498 57.837 433.010 1.00 44.64 228 GLU B O 1
ATOM 3698 N N . GLY B 1 229 ? -13.578 55.932 433.545 1.00 48.47 229 GLY B N 1
ATOM 3699 C CA . GLY B 1 229 ? -14.422 56.568 434.544 1.00 29.95 229 GLY B CA 1
ATOM 3700 C C . GLY B 1 229 ? -15.495 57.488 433.972 1.00 45.64 229 GLY B C 1
ATOM 3701 O O . GLY B 1 229 ? -15.786 58.544 434.527 1.00 52.63 229 GLY B O 1
ATOM 3702 N N . LEU B 1 230 ? -16.079 57.099 432.847 1.00 43.29 230 LEU B N 1
ATOM 3703 C CA . LEU B 1 230 ? -17.143 57.886 432.251 1.00 34.82 230 LEU B CA 1
ATOM 3704 C C . LEU B 1 230 ? -18.461 57.198 432.534 1.00 31.06 230 LEU B C 1
ATOM 3705 O O . LEU B 1 230 ? -18.476 56.087 433.017 1.00 36.70 230 LEU B O 1
ATOM 3710 N N . GLU B 1 231 ? -19.566 57.829 432.175 1.00 40.95 231 GLU B N 1
ATOM 3711 C CA . GLU B 1 231 ? -20.874 57.327 432.570 1.00 31.17 231 GLU B CA 1
ATOM 3712 C C . GLU B 1 231 ? -21.759 57.124 431.362 1.00 39.06 231 GLU B C 1
ATOM 3713 O O . GLU B 1 231 ? -21.466 57.624 430.276 1.00 26.80 231 GLU B O 1
ATOM 3719 N N . PHE B 1 232 ? -22.833 56.372 431.565 1.00 34.99 232 PHE B N 1
ATOM 3720 C CA . PHE B 1 232 ? -23.771 56.079 430.507 1.00 36.21 232 PHE B CA 1
ATOM 3721 C C . PHE B 1 232 ? -25.183 56.331 430.965 1.00 33.73 232 PHE B C 1
ATOM 3722 O O . PHE B 1 232 ? -25.632 55.751 431.947 1.00 51.51 232 PHE B O 1
ATOM 3730 N N . ARG B 1 233 ? -25.898 57.181 430.243 1.00 34.89 233 ARG B N 1
ATOM 3731 C CA . ARG B 1 233 ? -27.319 57.324 430.492 1.00 31.48 233 ARG B CA 1
ATOM 3732 C C . ARG B 1 233 ? -28.052 56.811 429.256 1.00 41.85 233 ARG B C 1
ATOM 3733 O O . ARG B 1 233 ? -27.806 57.277 428.148 1.00 41.97 233 ARG B O 1
ATOM 3741 N N . LYS B 1 234 ? -28.905 55.810 429.445 1.00 44.63 234 LYS B N 1
ATOM 3742 C CA . LYS B 1 234 ? -29.706 55.260 428.362 1.00 34.60 234 LYS B CA 1
ATOM 3743 C C . LYS B 1 234 ? -30.782 56.253 427.961 1.00 35.78 234 LYS B C 1
ATOM 3744 O O . LYS B 1 234 ? -31.541 56.720 428.800 1.00 46.17 234 LYS B O 1
ATOM 3750 N N . LEU B 1 235 ? -30.805 56.616 426.680 1.00 40.61 235 LEU B N 1
ATOM 3751 C CA . LEU B 1 235 ? -31.831 57.502 426.148 1.00 36.36 235 LEU B CA 1
ATOM 3752 C C . LEU B 1 235 ? -32.148 57.156 424.688 1.00 41.82 235 LEU B C 1
ATOM 3753 O O . LEU B 1 235 ? -31.238 56.940 423.894 1.00 44.84 235 LEU B O 1
ATOM 3758 N N . GLU B 1 236 ? -33.437 57.110 424.348 1.00 42.19 236 GLU B N 1
ATOM 3759 C CA . GLU B 1 236 ? -33.888 56.854 422.980 1.00 39.72 236 GLU B CA 1
ATOM 3760 C C . GLU B 1 236 ? -34.078 58.160 422.232 1.00 37.68 236 GLU B C 1
ATOM 3761 O O . GLU B 1 236 ? -34.581 59.114 422.808 1.00 45.74 236 GLU B O 1
ATOM 3767 N N . PRO B 1 237 ? -33.684 58.210 420.944 1.00 37.05 237 PRO B N 1
ATOM 3768 C CA . PRO B 1 237 ? -34.020 59.402 420.150 1.00 41.23 237 PRO B CA 1
ATOM 3769 C C . PRO B 1 237 ? -35.526 59.491 419.987 1.00 41.95 237 PRO B C 1
ATOM 3770 O O . PRO B 1 237 ? -36.148 58.504 419.610 1.00 43.42 237 PRO B O 1
ATOM 3774 N N . PRO B 1 238 ? -36.105 60.659 420.276 1.00 46.57 238 PRO B N 1
ATOM 3775 C CA . PRO B 1 238 ? -37.557 60.868 420.239 1.00 54.71 238 PRO B CA 1
ATOM 3776 C C . PRO B 1 238 ? -38.108 61.069 418.822 1.00 46.91 238 PRO B C 1
ATOM 3777 O O . PRO B 1 238 ? -37.385 61.554 417.952 1.00 46.48 238 PRO B O 1
ATOM 3781 N N . LYS B 1 239 ? -39.378 60.730 418.613 1.00 55.60 239 LYS B N 1
ATOM 3782 C CA . LYS B 1 239 ? -40.039 60.928 417.320 1.00 50.42 239 LYS B CA 1
ATOM 3783 C C . LYS B 1 239 ? -41.331 61.755 417.410 1.00 57.70 239 LYS B C 1
ATOM 3784 O O . LYS B 1 239 ? -42.307 61.312 418.014 1.00 58.34 239 LYS B O 1
ATOM 3790 N N . ARG B 1 240 ? -41.345 62.939 416.799 1.00 58.71 240 ARG B N 1
ATOM 3791 C CA . ARG B 1 240 ? -42.590 63.693 416.634 1.00 69.78 240 ARG B CA 1
ATOM 3792 C C . ARG B 1 240 ? -43.608 62.923 415.789 1.00 63.90 240 ARG B C 1
ATOM 3793 O O . ARG B 1 240 ? -44.732 63.385 415.576 1.00 82.69 240 ARG B O 1
#

InterPro domains:
  IPR002793 Endonuclease NucS [MF_00722] (30-243)
  IPR002793 Endonuclease NucS [PTHR38814] (6-251)
  IPR002793 Endonuclease NucS [cd22341] (15-239)
  IPR011856 tRNA endonuclease-like domain superfamily [G3DSA:3.40.1350.10] (126-238)
  IPR048301 Endonuclease NucS, C-terminal domain [PF01939] (131-245)
  IPR048302 Endonuclease NucS, N-terminal PH-like domain [PF21003] (29-125)
  IPR049173 Endonuclease NucS, N-terminal domain superfamily [G3DSA:2.70.180.20] (3-125)

B-factor: mean 40.0, std 15.28, range [10.37, 130.91]

Radius of gyration: 26.13 Å; Cα contacts (8 Å, |Δi|>4): 1197; chains: 2; bounding box: 72×38×76 Å

Foldseek 3Di:
DPDQKDKDFQDDPVRVQVQVVCQQVLQWKKKWWAFKWKWKDFPHTDTGDTDTWIWIAGNQLWIATCDPDDDHGPDIDDGAWDWDWDDDVAIWIWTFHVDPTMIMIIGGPTIGMMMTGHDDDDDDDDDFLDQVQVLVVCQVPVCLVNPQWHWDDAQPDDPPDTFGIWTAHNVGAIETEQEDQAADELVRLVRQLVVQVSVCVPVNPRYAYEYEYQHYDPVSVVSCVVSVHYYRHDHGDGD/DPDQKDKDFQDDPVRVQVQVVCQQVLQFKKKWWFFKWKWKDFPHTDTDDTDTWIWIAGNQGWIATCDPDDDHGPDIDDGPWDWDWDADPAIWIWTFDVVPTMIMIIGGPTIRMMMTGHDDDPDDDDDFLAQVQVLVCCQVPVCLQNPAWAWDDAQPDDPPGTFGTWTAGPVGFIETEQEDQAADEPVSLVRQLVVQVSVCVPRNPSYAYEYEYQHYDPVSVVVCVVSVHYYRHDHGDGD

CATH classification: 2.70.180.20 (+1 more: 3.40.1350.10)

Sequence (478 aa):
SKDKVTVITSPSTEELVSLVNSALLEEAMLTIFARCKVHYDGRAKSELGSGDRVIIVKPDGSFLIHQSKKREPVNWQPPGSRVRLELRENPVLVSIRRKPRETLEVELEEVYMVSVFRAEDYEELALTGSEAEMAELIFENPEVIEPGFKPLFREKAIGTGIVAVLGRDSDGNIVVLELKRRRAELHAVRQLKSYVEILREEYGDKVRGILVAPSLTSGAKRLLEKEGLEFRKLEPPKRSKDKVTVITSPSTEELVSLVNSALLEEAMLTIFARCKVHYDGRAKSELGSGDRVIIVKPDGSFLIHQSKKREPVNWQPPGSRVRLELRENPVLVSIRRKPRETLEVELEEVYMVSVFRAEDYEELALTGSEAEMAELIFENPEVIEPGFKPLFREKAIGTGIVAVLGRDSDGNIVVLELKRRRAELHAVRQLKSYVEILREEYGDKVRGILVAPSLTSGAKRLLEKEGLEFRKLEPPKR

Nearest PDB structures (foldseek):
  5gkh-assembly1_B  TM=9.996E-01  e=7.097E-46  Thermococcus kodakarensis KOD1
  5gkj-assembly1_B  TM=5.205E-01  e=1.045E-40  Thermococcus kodakarensis KOD1
  5gkj-assembly1_A  TM=5.486E-01  e=1.002E-37  Thermococcus kodakarensis KOD1
  2vld-assembly1_B  TM=5.063E-01  e=5.117E-35  Pyrococcus abyssi
  8q3y-assembly1_B  TM=6.837E-01  e=6.379E-02  Thermoanaerobacter brockii subsp. finnii Ako-1

Organism: Thermococcus kodakarensis (strain ATCC BAA-918 / JCM 12380 / KOD1) (NCBI:txid69014)

Secondary structure (DSSP, 8-state):
--SSEEEEES--HHHHHHHHHHHHHHT-EEEEEEEEEEEEESSSEEEEEEEEEEEEE-TTS-EEEE-SSSSS-SEEE-TT-B--EEESSSEEE--EETTTTEEEEEEEEEEEEEEEE--------EEES-HHHHHHHHHH-GGGT-TT-EEEEEEEE-SSSEEEEEEE-TTS-EEEEEE-SS-B-HHHHHHHHHHHHHHHHHHGGGEEEEEEES-B-HHHHHHHHHTT-EEEE-PPP--/--SSEEEEES--HHHHHHHHHHHHHHT-EEEEEEEEEEEEESSSEEEEEEEEEEEEE-TTS-EEEE-SSSSS-SEEE-TT-EEEEEESSSEEEEEEEETTEEEEEEEEEEEEEEEEE--------EEES-HHHHHHHHHH-GGGT-TT-EEEEEEEE-SSSEEEEEEE-TT--EEEEEE-SS-B-HHHHHHHHHHHHHHHHHH-TT-EEEEEES-B-HHHHHHHHHTT-EEEE-PPP--

Solvent-accessible surface area: 22329 Å² total; per-residue (Å²): 110,203,104,69,19,44,36,44,68,91,21,41,64,125,71,4,35,66,13,3,75,24,0,68,157,68,132,4,1,3,0,0,0,0,81,0,74,0,55,26,54,10,102,11,62,2,74,2,26,46,3,2,0,0,1,0,3,2,48,39,8,0,0,0,0,2,34,21,128,127,44,75,12,20,6,88,1,24,58,58,8,192,28,102,30,46,112,99,157,43,23,5,1,4,0,62,45,213,196,56,132,0,35,0,48,0,31,1,44,80,15,22,0,0,0,0,0,38,25,85,31,186,75,150,60,58,74,9,0,27,59,62,9,0,6,77,44,0,61,134,59,32,97,44,2,33,110,49,9,132,21,76,87,113,116,80,59,25,64,8,13,101,0,7,0,16,1,93,9,88,115,25,26,31,1,0,0,6,1,42,62,147,127,0,77,33,89,2,0,29,26,0,21,9,7,3,46,21,14,87,115,141,119,33,132,108,3,49,2,0,0,0,0,22,30,28,34,87,6,0,111,123,5,5,106,101,56,58,13,58,58,78,136,23,121,20,44,91,185,106,193,94,57,17,41,36,40,65,91,20,48,68,136,72,4,40,61,15,0,63,28,0,55,151,69,123,5,0,1,0,0,0,0,99,0,79,1,58,27,62,13,115,10,66,4,79,2,24,39,5,2,0,0,0,0,2,2,48,36,6,0,0,0,0,2,36,21,121,128,47,75,11,18,7,86,1,25,53,66,10,172,24,125,28,28,101,171,177,44,21,12,0,2,0,19,47,153,180,55,144,2,32,0,61,0,34,1,39,87,16,20,0,0,0,1,0,39,26,91,32,189,79,147,66,61,77,12,0,29,47,50,22,0,4,80,45,0,74,141,56,34,98,34,8,37,113,30,4,123,20,89,93,80,92,79,64,22,63,10,13,95,0,5,0,18,1,102,9,87,122,39,21,14,0,0,0,4,0,42,63,160,127,1,86,33,70,0,0,23,34,0,15,13,9,1,56,25,14,67,127,135,111,32,134,131,2,49,1,6,0,0,0,18,34,26,31,85,10,0,107,114,4,6,112,95,45,58,15,66,65,110,120,20,99,18,42,95,202